Protein 1YJD (pdb70)

Structure (mmCIF, N/CA/C/O backbone):
data_1YJD
#
_entry.id   1YJD
#
_cell.length_a   191.219
_cell.length_b   47.417
_cell.length_c   71.842
_cell.angle_alpha   90.00
_cell.angle_beta   94.45
_cell.angle_gamma   90.00
#
_symmetry.space_group_name_H-M   'C 1 2 1'
#
loop_
_entity.id
_entity.type
_entity.pdbx_description
1 polymer 'Fab fragment of 5.11A1 antibody light chain'
2 polymer 'Fab fragment of 5.11A1 antibody heavy chain'
3 polymer 'T-cell-specific surface glycoprotein CD28'
4 non-polymer 2-acetamido-2-deoxy-beta-D-glucopyranose
5 water water
#
loop_
_atom_site.group_PDB
_atom_site.id
_atom_site.type_symbol
_atom_site.label_atom_id
_atom_site.label_alt_id
_atom_site.label_comp_id
_atom_site.label_asym_id
_atom_site.label_entity_id
_atom_site.label_seq_id
_atom_site.pdbx_PDB_ins_code
_atom_site.Cartn_x
_atom_site.Cartn_y
_atom_site.Cartn_z
_atom_site.occupancy
_atom_site.B_iso_or_equiv
_atom_site.auth_seq_id
_atom_site.auth_comp_id
_atom_site.auth_asym_id
_atom_site.auth_atom_id
_atom_site.pdbx_PDB_model_num
ATOM 1 N N . ASP A 1 1 ? 121.983 50.791 36.077 1.00 61.54 1 ASP L N 1
ATOM 2 C CA . ASP A 1 1 ? 121.608 51.030 37.488 1.00 60.35 1 ASP L CA 1
ATOM 3 C C . ASP A 1 1 ? 122.112 52.373 38.008 1.00 59.61 1 ASP L C 1
ATOM 4 O O . ASP A 1 1 ? 122.517 53.241 37.226 1.00 61.16 1 ASP L O 1
ATOM 9 N N . ILE A 1 2 ? 122.060 52.541 39.330 1.00 56.28 2 ILE L N 1
ATOM 10 C CA . ILE A 1 2 ? 122.487 53.768 39.993 1.00 54.54 2 ILE L CA 1
ATOM 11 C C . ILE A 1 2 ? 123.994 53.759 40.267 1.00 54.86 2 ILE L C 1
ATOM 12 O O . ILE A 1 2 ? 124.556 52.721 40.594 1.00 53.62 2 ILE L O 1
ATOM 17 N N . GLN A 1 3 ? 124.645 54.914 40.148 1.00 55.43 3 GLN L N 1
ATOM 18 C CA . GLN A 1 3 ? 126.093 54.992 40.355 1.00 56.72 3 GLN L CA 1
ATOM 19 C C . GLN A 1 3 ? 126.477 55.636 41.685 1.00 56.35 3 GLN L C 1
ATOM 20 O O . GLN A 1 3 ? 125.928 56.661 42.062 1.00 56.04 3 GLN L O 1
ATOM 26 N N . MET A 1 4 ? 127.425 55.024 42.390 1.00 56.00 4 MET L N 1
ATOM 27 C CA . MET A 1 4 ? 127.891 55.521 43.684 1.00 55.54 4 MET L CA 1
ATOM 28 C C . MET A 1 4 ? 129.264 56.200 43.526 1.00 55.58 4 MET L C 1
ATOM 29 O O . MET A 1 4 ? 130.249 55.556 43.145 1.00 52.91 4 MET L O 1
ATOM 34 N N . ASN A 1 5 ? 129.333 57.503 43.799 1.00 54.30 5 ASN L N 1
ATOM 35 C CA . ASN A 1 5 ? 130.601 58.220 43.661 1.00 55.71 5 ASN L CA 1
ATOM 36 C C . ASN A 1 5 ? 131.148 58.765 44.968 1.00 56.04 5 ASN L C 1
ATOM 37 O O . ASN A 1 5 ? 130.858 59.904 45.340 1.00 58.73 5 ASN L O 1
ATOM 42 N N . GLN A 1 6 ? 131.952 57.964 45.663 1.00 54.99 6 GLN L N 1
ATOM 43 C CA . GLN A 1 6 ? 132.519 58.402 46.934 1.00 54.24 6 GLN L CA 1
ATOM 44 C C . GLN A 1 6 ? 133.596 59.411 46.635 1.00 56.23 6 GLN L C 1
ATOM 45 O O . GLN A 1 6 ? 134.274 59.302 45.612 1.00 55.99 6 GLN L O 1
ATOM 51 N N . SER A 1 7 ? 133.769 60.387 47.523 1.00 57.90 7 SER L N 1
ATOM 52 C CA . SER A 1 7 ? 134.751 61.419 47.266 1.00 58.02 7 SER L CA 1
ATOM 53 C C . SER A 1 7 ? 136.186 61.092 47.646 1.00 57.57 7 SER L C 1
ATOM 54 O O . SER A 1 7 ? 136.902 60.502 46.837 1.00 60.99 7 SER L O 1
ATOM 57 N N . PRO A 1 8 ? 136.631 61.414 48.875 1.00 55.30 8 PRO L N 1
ATOM 58 C CA . PRO A 1 8 ? 138.038 61.067 49.126 1.00 53.98 8 PRO L CA 1
ATOM 59 C C . PRO A 1 8 ? 138.310 59.589 48.878 1.00 54.01 8 PRO L C 1
ATOM 60 O O . PRO A 1 8 ? 137.763 58.744 49.586 1.00 57.24 8 PRO L O 1
ATOM 64 N N . SER A 1 9 ? 139.141 59.268 47.886 1.00 51.31 9 SER L N 1
ATOM 65 C CA . SER A 1 9 ? 139.462 57.870 47.601 1.00 50.29 9 SER L CA 1
ATOM 66 C C . SER A 1 9 ? 140.390 57.397 48.708 1.00 50.25 9 SER L C 1
ATOM 67 O O . SER A 1 9 ? 140.573 56.198 48.916 1.00 49.59 9 SER L O 1
ATOM 70 N N . SER A 1 10 ? 140.975 58.361 49.412 1.00 50.19 10 SER L N 1
ATOM 71 C CA . SER A 1 10 ? 141.877 58.078 50.525 1.00 51.55 10 SER L CA 1
ATOM 72 C C . SER A 1 10 ? 141.972 59.307 51.421 1.00 49.41 10 SER L C 1
ATOM 73 O O . SER A 1 10 ? 141.580 60.390 51.009 1.00 49.84 10 SER L O 1
ATOM 76 N N . LEU A 1 11 ? 142.489 59.154 52.636 1.00 48.60 11 LEU L N 1
ATOM 77 C CA . LEU A 1 11 ? 142.569 60.287 53.548 1.00 49.49 11 LEU L CA 1
ATOM 78 C C . LEU A 1 11 ? 143.319 59.975 54.820 1.00 49.68 11 LEU L C 1
ATOM 79 O O . LEU A 1 11 ? 143.055 58.975 55.481 1.00 52.97 11 LEU L O 1
ATOM 84 N N . SER A 1 12 ? 144.234 60.869 55.174 1.00 49.18 12 SER L N 1
ATOM 85 C CA . SER A 1 12 ? 145.027 60.737 56.384 1.00 48.30 12 SER L CA 1
ATOM 86 C C . SER A 1 12 ? 144.641 61.864 57.341 1.00 48.29 12 SER L C 1
ATOM 87 O O . SER A 1 12 ? 144.537 63.013 56.928 1.00 47.65 12 SER L O 1
ATOM 90 N N . ALA A 1 13 ? 144.432 61.529 58.612 1.00 47.49 13 ALA L N 1
ATOM 91 C CA . ALA A 1 13 ? 144.078 62.519 59.620 1.00 50.34 13 ALA L CA 1
ATOM 92 C C . ALA A 1 13 ? 144.694 62.134 60.964 1.00 52.41 13 ALA L C 1
ATOM 93 O O . ALA A 1 13 ? 144.998 60.969 61.200 1.00 52.08 13 ALA L O 1
ATOM 95 N N . SER A 1 14 ? 144.866 63.109 61.852 1.00 54.00 14 SER L N 1
ATOM 96 C CA . SER A 1 14 ? 145.476 62.835 63.150 1.00 56.94 14 SER L CA 1
ATOM 97 C C . SER A 1 14 ? 144.490 62.431 64.248 1.00 58.04 14 SER L C 1
ATOM 98 O O . SER A 1 14 ? 143.279 62.584 64.113 1.00 56.68 14 SER L O 1
ATOM 101 N N . LEU A 1 15 ? 145.021 61.906 65.343 1.00 61.27 15 LEU L N 1
ATOM 102 C CA . LEU A 1 15 ? 144.191 61.489 66.463 1.00 64.04 15 LEU L CA 1
ATOM 103 C C . LEU A 1 15 ? 143.293 62.624 66.916 1.00 64.86 15 LEU L C 1
ATOM 104 O O . LEU A 1 15 ? 143.785 63.702 67.258 1.00 65.44 15 LEU L O 1
ATOM 109 N N . GLY A 1 16 ? 141.986 62.374 66.938 1.00 63.90 16 GLY L N 1
ATOM 110 C CA . GLY A 1 16 ? 141.041 63.383 67.396 1.00 63.08 16 GLY L CA 1
ATOM 111 C C . GLY A 1 16 ? 140.486 64.280 66.308 1.00 61.99 16 GLY L C 1
ATOM 112 O O . GLY A 1 16 ? 139.595 65.095 66.552 1.00 61.53 16 GLY L O 1
ATOM 113 N N . ASP A 1 17 ? 141.008 64.122 65.101 1.00 60.48 17 ASP L N 1
ATOM 114 C CA . ASP A 1 17 ? 140.573 64.906 63.954 1.00 58.35 17 ASP L CA 1
ATOM 115 C C . ASP A 1 17 ? 139.153 64.536 63.553 1.00 56.30 17 ASP L C 1
ATOM 116 O O . ASP A 1 17 ? 138.786 63.367 63.612 1.00 57.38 17 ASP L O 1
ATOM 121 N N . THR A 1 18 ? 138.364 65.522 63.136 1.00 53.53 18 THR L N 1
ATOM 122 C CA . THR A 1 18 ? 136.985 65.271 62.701 1.00 53.63 18 THR L CA 1
ATOM 123 C C . THR A 1 18 ? 136.851 65.284 61.169 1.00 52.81 18 THR L C 1
ATOM 124 O O . THR A 1 18 ? 136.372 66.256 60.583 1.00 51.64 18 THR L O 1
ATOM 128 N N . ILE A 1 19 ? 137.249 64.186 60.529 1.00 51.88 19 ILE L N 1
ATOM 129 C CA . ILE A 1 19 ? 137.213 64.080 59.067 1.00 51.10 19 ILE L CA 1
ATOM 130 C C . ILE A 1 19 ? 135.824 63.972 58.512 1.00 50.82 19 ILE L C 1
ATOM 131 O O . ILE A 1 19 ? 134.860 63.955 59.268 1.00 52.52 19 ILE L O 1
ATOM 136 N N . THR A 1 20 ? 135.726 63.886 57.186 1.00 50.29 20 THR L N 1
ATOM 137 C CA . THR A 1 20 ? 134.435 63.757 56.516 1.00 52.58 20 THR L CA 1
ATOM 138 C C . THR A 1 20 ? 134.573 63.146 55.122 1.00 53.29 20 THR L C 1
ATOM 139 O O . THR A 1 20 ? 135.523 63.440 54.405 1.00 52.22 20 THR L O 1
ATOM 143 N N . ILE A 1 21 ? 133.623 62.288 54.755 1.00 54.33 21 ILE L N 1
ATOM 144 C CA . ILE A 1 21 ? 133.619 61.609 53.457 1.00 54.76 21 ILE L CA 1
ATOM 145 C C . ILE A 1 21 ? 132.347 62.010 52.747 1.00 54.12 21 ILE L C 1
ATOM 146 O O . ILE A 1 21 ? 131.402 62.444 53.385 1.00 55.77 21 ILE L O 1
ATOM 151 N N . THR A 1 22 ? 132.316 61.847 51.433 1.00 53.16 22 THR L N 1
ATOM 152 C CA . THR A 1 22 ? 131.156 62.225 50.646 1.00 49.97 22 THR L CA 1
ATOM 153 C C . THR A 1 22 ? 130.812 61.129 49.666 1.00 54.18 22 THR L C 1
ATOM 154 O O . THR A 1 22 ? 131.691 60.423 49.187 1.00 56.25 22 THR L O 1
ATOM 158 N N . CYS A 1 23 ? 129.528 60.985 49.367 1.00 55.93 23 CYS L N 1
ATOM 159 C CA . CYS A 1 23 ? 129.062 59.991 48.397 1.00 60.31 23 CYS L CA 1
ATOM 160 C C . CYS A 1 23 ? 127.908 60.584 47.605 1.00 62.21 23 CYS L C 1
ATOM 161 O O . CYS A 1 23 ? 126.817 60.780 48.139 1.00 65.71 23 CYS L O 1
ATOM 164 N N . HIS A 1 24 ? 128.162 60.869 46.333 1.00 61.86 24 HIS L N 1
ATOM 165 C CA . HIS A 1 24 ? 127.142 61.409 45.459 1.00 60.91 24 HIS L CA 1
ATOM 166 C C . HIS A 1 24 ? 126.523 60.286 44.628 1.00 58.46 24 HIS L C 1
ATOM 167 O O . HIS A 1 24 ? 127.218 59.372 44.195 1.00 58.00 24 HIS L O 1
ATOM 174 N N . ALA A 1 25 ? 125.211 60.359 44.427 1.00 57.80 25 ALA L N 1
ATOM 175 C CA . ALA A 1 25 ? 124.478 59.354 43.671 1.00 58.74 25 ALA L CA 1
ATOM 176 C C . ALA A 1 25 ? 124.020 59.909 42.315 1.00 59.96 25 ALA L C 1
ATOM 177 O O . ALA A 1 25 ? 123.487 61.018 42.236 1.00 58.53 25 ALA L O 1
ATOM 179 N N . SER A 1 26 ? 124.214 59.131 41.252 1.00 61.73 26 SER L N 1
ATOM 180 C CA . SER A 1 26 ? 123.849 59.599 39.921 1.00 62.36 26 SER L CA 1
ATOM 181 C C . SER A 1 26 ? 122.454 60.170 39.917 1.00 63.76 26 SER L C 1
ATOM 182 O O . SER A 1 26 ? 122.240 61.269 39.400 1.00 66.72 26 SER L O 1
ATOM 185 N N . GLN A 1 27 ? 121.507 59.435 40.490 1.00 63.49 27 GLN L N 1
ATOM 186 C CA . GLN A 1 27 ? 120.131 59.912 40.560 1.00 63.66 27 GLN L CA 1
ATOM 187 C C . GLN A 1 27 ? 119.561 59.823 41.965 1.00 63.37 27 GLN L C 1
ATOM 188 O O . GLN A 1 27 ? 120.275 59.494 42.912 1.00 62.75 27 GLN L O 1
ATOM 194 N N . ASN A 1 28 ? 118.271 60.114 42.095 1.00 63.66 28 ASN L N 1
ATOM 195 C CA . ASN A 1 28 ? 117.605 60.159 43.399 1.00 61.96 28 ASN L CA 1
ATOM 196 C C . ASN A 1 28 ? 117.399 58.809 44.090 1.00 61.55 28 ASN L C 1
ATOM 197 O O . ASN A 1 28 ? 116.705 57.934 43.574 1.00 62.23 28 ASN L O 1
ATOM 202 N N . ILE A 1 29 ? 118.033 58.644 45.251 1.00 59.38 29 ILE L N 1
ATOM 203 C CA . ILE A 1 29 ? 117.907 57.415 46.046 1.00 57.37 29 ILE L CA 1
ATOM 204 C C . ILE A 1 29 ? 117.153 57.739 47.347 1.00 56.73 29 ILE L C 1
ATOM 205 O O . ILE A 1 29 ? 116.942 56.877 48.204 1.00 55.46 29 ILE L O 1
ATOM 210 N N . TYR A 1 30 ? 116.739 58.997 47.466 1.00 56.13 30 TYR L N 1
ATOM 211 C CA . TYR A 1 30 ? 116.006 59.483 48.624 1.00 52.81 30 TYR L CA 1
ATOM 212 C C . TYR A 1 30 ? 116.856 59.379 49.884 1.00 52.11 30 TYR L C 1
ATOM 213 O O . TYR A 1 30 ? 117.846 60.087 50.016 1.00 51.99 30 TYR L O 1
ATOM 222 N N . VAL A 1 31 ? 116.482 58.506 50.810 1.00 50.46 31 VAL L N 1
ATOM 223 C CA . VAL A 1 31 ? 117.254 58.365 52.034 1.00 49.02 31 VAL L CA 1
ATOM 224 C C . VAL A 1 31 ? 117.695 56.939 52.178 1.00 50.20 31 VAL L C 1
ATOM 225 O O . VAL A 1 31 ? 118.032 56.488 53.276 1.00 52.72 31 VAL L O 1
ATOM 229 N N . TRP A 1 32 ? 117.683 56.224 51.061 1.00 48.06 32 TRP L N 1
ATOM 230 C CA . TRP A 1 32 ? 118.074 54.827 51.076 1.00 45.20 32 TRP L CA 1
ATOM 231 C C . TRP A 1 32 ? 119.513 54.634 50.633 1.00 44.56 32 TRP L C 1
ATOM 232 O O . TRP A 1 32 ? 119.776 54.303 49.483 1.00 44.17 32 TRP L O 1
ATOM 243 N N . LEU A 1 33 ? 120.440 54.857 51.565 1.00 43.48 33 LEU L N 1
ATOM 244 C CA . LEU A 1 33 ? 121.877 54.700 51.325 1.00 44.10 33 LEU L CA 1
ATOM 245 C C . LEU A 1 33 ? 122.507 54.407 52.664 1.00 43.25 33 LEU L C 1
ATOM 246 O O . LEU A 1 33 ? 122.260 55.130 53.605 1.00 42.14 33 LEU L O 1
ATOM 251 N N . ASN A 1 34 ? 123.344 53.378 52.744 1.00 42.75 34 ASN L N 1
ATOM 252 C CA . ASN A 1 34 ? 123.951 52.998 54.007 1.00 40.30 34 ASN L CA 1
ATOM 253 C C . ASN A 1 34 ? 125.441 53.143 53.898 1.00 41.27 34 ASN L C 1
ATOM 254 O O . ASN A 1 34 ? 125.971 53.139 52.794 1.00 41.09 34 ASN L O 1
ATOM 259 N N . TRP A 1 35 ? 126.103 53.247 55.052 1.00 42.20 35 TRP L N 1
ATOM 260 C CA . TRP A 1 35 ? 127.557 53.337 55.120 1.00 41.55 35 TRP L CA 1
ATOM 261 C C . TRP A 1 35 ? 128.108 52.116 55.868 1.00 41.71 35 TRP L C 1
ATOM 262 O O . TRP A 1 35 ? 127.523 51.646 56.845 1.00 36.38 35 TRP L O 1
ATOM 273 N N . TYR A 1 36 ? 129.252 51.621 55.408 1.00 42.23 36 TYR L N 1
ATOM 274 C CA . TYR A 1 36 ? 129.871 50.445 55.996 1.00 43.81 36 TYR L CA 1
ATOM 275 C C . TYR A 1 36 ? 131.351 50.646 56.327 1.00 45.61 36 TYR L C 1
ATOM 276 O O . TYR A 1 36 ? 132.029 51.481 55.724 1.00 46.73 36 TYR L O 1
ATOM 285 N N . GLN A 1 37 ? 131.840 49.875 57.293 1.00 44.70 37 GLN L N 1
ATOM 286 C CA . GLN A 1 37 ? 133.245 49.922 57.681 1.00 43.91 37 GLN L CA 1
ATOM 287 C C . GLN A 1 37 ? 133.858 48.534 57.514 1.00 44.35 37 GLN L C 1
ATOM 288 O O . GLN A 1 37 ? 133.287 47.537 57.956 1.00 43.87 37 GLN L O 1
ATOM 294 N N . GLN A 1 38 ? 135.026 48.470 56.892 1.00 43.32 38 GLN L N 1
ATOM 295 C CA . GLN A 1 38 ? 135.687 47.193 56.698 1.00 43.63 38 GLN L CA 1
ATOM 296 C C . GLN A 1 38 ? 137.166 47.321 56.914 1.00 41.80 38 GLN L C 1
ATOM 297 O O . GLN A 1 38 ? 137.857 47.738 56.005 1.00 45.57 38 GLN L O 1
ATOM 303 N N . LYS A 1 39 ? 137.651 46.961 58.100 1.00 42.06 39 LYS L N 1
ATOM 304 C CA . LYS A 1 39 ? 139.071 47.020 58.419 1.00 40.82 39 LYS L CA 1
ATOM 305 C C . LYS A 1 39 ? 139.874 46.069 57.548 1.00 45.07 39 LYS L C 1
ATOM 306 O O . LYS A 1 39 ? 139.330 45.144 56.942 1.00 46.21 39 LYS L O 1
ATOM 312 N N . PRO A 1 40 ? 141.200 46.278 57.488 1.00 48.70 40 PRO L N 1
ATOM 313 C CA . PRO A 1 40 ? 142.079 45.427 56.682 1.00 47.99 40 PRO L CA 1
ATOM 314 C C . PRO A 1 40 ? 141.842 43.930 56.841 1.00 48.52 40 PRO L C 1
ATOM 315 O O . PRO A 1 40 ? 141.967 43.395 57.936 1.00 48.10 40 PRO L O 1
ATOM 319 N N . GLY A 1 41 ? 141.489 43.267 55.746 1.00 49.65 41 GLY L N 1
ATOM 320 C CA . GLY A 1 41 ? 141.267 41.833 55.796 1.00 50.07 41 GLY L CA 1
ATOM 321 C C . GLY A 1 41 ? 140.149 41.393 56.707 1.00 49.58 41 GLY L C 1
ATOM 322 O O . GLY A 1 41 ? 140.092 40.231 57.096 1.00 48.86 41 GLY L O 1
ATOM 323 N N . ASN A 1 42 ? 139.241 42.313 57.017 1.00 48.67 42 ASN L N 1
ATOM 324 C CA . ASN A 1 42 ? 138.131 42.021 57.910 1.00 47.92 42 ASN L CA 1
ATOM 325 C C . ASN A 1 42 ? 136.775 42.016 57.199 1.00 47.52 42 ASN L C 1
ATOM 326 O O . ASN A 1 42 ? 136.706 42.249 56.000 1.00 46.87 42 ASN L O 1
ATOM 331 N N . ILE A 1 43 ? 135.705 41.738 57.940 1.00 48.44 43 ILE L N 1
ATOM 332 C CA . ILE A 1 43 ? 134.356 41.719 57.375 1.00 51.15 43 ILE L CA 1
ATOM 333 C C . ILE A 1 43 ? 133.717 43.115 57.522 1.00 56.09 43 ILE L C 1
ATOM 334 O O . ILE A 1 43 ? 133.902 43.800 58.527 1.00 58.21 43 ILE L O 1
ATOM 339 N N . PRO A 1 44 ? 132.948 43.548 56.521 1.00 55.82 44 PRO L N 1
ATOM 340 C CA . PRO A 1 44 ? 132.307 44.864 56.572 1.00 55.59 44 PRO L CA 1
ATOM 341 C C . PRO A 1 44 ? 131.118 44.940 57.539 1.00 54.48 44 PRO L C 1
ATOM 342 O O . PRO A 1 44 ? 130.276 44.048 57.576 1.00 53.72 44 PRO L O 1
ATOM 346 N N . LYS A 1 45 ? 131.067 46.013 58.321 1.00 52.54 45 LYS L N 1
ATOM 347 C CA . LYS A 1 45 ? 130.007 46.202 59.296 1.00 53.95 45 LYS L CA 1
ATOM 348 C C . LYS A 1 45 ? 129.183 47.464 59.065 1.00 53.05 45 LYS L C 1
ATOM 349 O O . LYS A 1 45 ? 129.705 48.522 58.691 1.00 51.57 45 LYS L O 1
ATOM 355 N N . LEU A 1 46 ? 127.884 47.344 59.294 1.00 50.35 46 LEU L N 1
ATOM 356 C CA . LEU A 1 46 ? 126.983 48.460 59.087 1.00 50.04 46 LEU L CA 1
ATOM 357 C C . LEU A 1 46 ? 127.267 49.554 60.101 1.00 49.43 46 LEU L C 1
ATOM 358 O O . LEU A 1 46 ? 127.352 49.286 61.295 1.00 49.14 46 LEU L O 1
ATOM 363 N N . LEU A 1 47 ? 127.400 50.786 59.618 1.00 47.63 47 LEU L N 1
ATOM 364 C CA . LEU A 1 47 ? 127.704 51.940 60.463 1.00 45.77 47 LEU L CA 1
ATOM 365 C C . LEU A 1 47 ? 126.485 52.867 60.568 1.00 46.00 47 LEU L C 1
ATOM 366 O O . LEU A 1 47 ? 126.039 53.242 61.660 1.00 43.01 47 LEU L O 1
ATOM 371 N N . ILE A 1 48 ? 125.957 53.219 59.398 1.00 46.44 48 ILE L N 1
ATOM 372 C CA . ILE A 1 48 ? 124.805 54.097 59.254 1.00 44.39 48 ILE L CA 1
ATOM 373 C C . ILE A 1 48 ? 123.847 53.583 58.183 1.00 43.89 48 ILE L C 1
ATOM 374 O O . ILE A 1 48 ? 124.250 53.305 57.055 1.00 45.05 48 ILE L O 1
ATOM 379 N N . TYR A 1 49 ? 122.575 53.460 58.542 1.00 40.80 49 TYR L N 1
ATOM 380 C CA . TYR A 1 49 ? 121.559 53.001 57.609 1.00 40.70 49 TYR L CA 1
ATOM 381 C C . TYR A 1 49 ? 120.532 54.102 57.477 1.00 41.08 49 TYR L C 1
ATOM 382 O O . TYR A 1 49 ? 120.374 54.907 58.381 1.00 43.09 49 TYR L O 1
ATOM 391 N N . LYS A 1 50 ? 119.839 54.148 56.350 1.00 39.76 50 LYS L N 1
ATOM 392 C CA . LYS A 1 50 ? 118.835 55.177 56.129 1.00 37.13 50 LYS L CA 1
ATOM 393 C C . LYS A 1 50 ? 119.363 56.593 56.300 1.00 38.28 50 LYS L C 1
ATOM 394 O O . LYS A 1 50 ? 118.793 57.411 57.015 1.00 36.40 50 LYS L O 1
ATOM 400 N N . ALA A 1 51 ? 120.459 56.887 55.625 1.00 40.22 51 ALA L N 1
ATOM 401 C CA . ALA A 1 51 ? 121.064 58.206 55.693 1.00 43.04 51 ALA L CA 1
ATOM 402 C C . ALA A 1 51 ? 121.626 58.629 57.046 1.00 45.58 51 ALA L C 1
ATOM 403 O O . ALA A 1 51 ? 122.837 58.743 57.187 1.00 49.50 51 ALA L O 1
ATOM 405 N N . SER A 1 52 ? 120.773 58.865 58.041 1.00 44.04 52 SER L N 1
ATOM 406 C CA . SER A 1 52 ? 121.265 59.335 59.339 1.00 42.07 52 SER L CA 1
ATOM 407 C C . SER A 1 52 ? 121.086 58.362 60.491 1.00 41.87 52 SER L C 1
ATOM 408 O O . SER A 1 52 ? 121.512 58.623 61.619 1.00 37.22 52 SER L O 1
ATOM 411 N N . ASN A 1 53 ? 120.437 57.242 60.222 1.00 42.61 53 ASN L N 1
ATOM 412 C CA . ASN A 1 53 ? 120.204 56.282 61.281 1.00 45.51 53 ASN L CA 1
ATOM 413 C C . ASN A 1 53 ? 121.421 55.447 61.633 1.00 47.04 53 ASN L C 1
ATOM 414 O O . ASN A 1 53 ? 121.936 54.695 60.815 1.00 50.58 53 ASN L O 1
ATOM 419 N N . LEU A 1 54 ? 121.886 55.590 62.863 1.00 49.50 54 LEU L N 1
ATOM 420 C CA . LEU A 1 54 ? 123.054 54.850 63.313 1.00 53.81 54 LEU L CA 1
ATOM 421 C C . LEU A 1 54 ? 122.634 53.424 63.641 1.00 54.61 54 LEU L C 1
ATOM 422 O O . LEU A 1 54 ? 121.465 53.182 63.938 1.00 56.44 54 LEU L O 1
ATOM 427 N N . HIS A 1 55 ? 123.577 52.486 63.587 1.00 53.61 55 HIS L N 1
ATOM 428 C CA . HIS A 1 55 ? 123.253 51.102 63.902 1.00 52.08 55 HIS L CA 1
ATOM 429 C C . HIS A 1 55 ? 123.621 50.827 65.347 1.00 51.78 55 HIS L C 1
ATOM 430 O O . HIS A 1 55 ? 124.600 51.357 65.866 1.00 50.50 55 HIS L O 1
ATOM 437 N N . THR A 1 56 ? 122.829 49.992 65.995 1.00 52.90 56 THR L N 1
ATOM 438 C CA . THR A 1 56 ? 123.046 49.691 67.397 1.00 55.99 56 THR L CA 1
ATOM 439 C C . THR A 1 56 ? 124.467 49.276 67.726 1.00 55.09 56 THR L C 1
ATOM 440 O O . THR A 1 56 ? 124.915 48.222 67.293 1.00 54.15 56 THR L O 1
ATOM 444 N N . GLY A 1 57 ? 125.171 50.109 68.492 1.00 57.09 57 GLY L N 1
ATOM 445 C CA . GLY A 1 57 ? 126.535 49.787 68.884 1.00 58.44 57 GLY L CA 1
ATOM 446 C C . GLY A 1 57 ? 127.598 50.694 68.288 1.00 59.48 57 GLY L C 1
ATOM 447 O O . GLY A 1 57 ? 128.750 50.711 68.730 1.00 58.33 57 GLY L O 1
ATOM 448 N N . VAL A 1 58 ? 127.216 51.447 67.269 1.00 58.52 58 VAL L N 1
ATOM 449 C CA . VAL A 1 58 ? 128.140 52.353 66.616 1.00 57.60 58 VAL L CA 1
ATOM 450 C C . VAL A 1 58 ? 128.247 53.604 67.474 1.00 57.34 58 VAL L C 1
ATOM 451 O O . VAL A 1 58 ? 127.241 54.234 67.789 1.00 56.39 58 VAL L O 1
ATOM 455 N N . PRO A 1 59 ? 129.471 53.981 67.870 1.00 57.32 59 PRO L N 1
ATOM 456 C CA . PRO A 1 59 ? 129.662 55.171 68.699 1.00 55.30 59 PRO L CA 1
ATOM 457 C C . PRO A 1 59 ? 129.038 56.414 68.098 1.00 54.63 59 PRO L C 1
ATOM 458 O O . PRO A 1 59 ? 128.766 56.463 66.897 1.00 55.86 59 PRO L O 1
ATOM 462 N N . SER A 1 60 ? 128.789 57.412 68.934 1.00 53.92 60 SER L N 1
ATOM 463 C CA . SER A 1 60 ? 128.161 58.639 68.461 1.00 54.85 60 SER L CA 1
ATOM 464 C C . SER A 1 60 ? 129.153 59.542 67.750 1.00 51.84 60 SER L C 1
ATOM 465 O O . SER A 1 60 ? 128.787 60.590 67.221 1.00 51.94 60 SER L O 1
ATOM 468 N N . ARG A 1 61 ? 130.416 59.147 67.727 1.00 51.15 61 ARG L N 1
ATOM 469 C CA . ARG A 1 61 ? 131.381 59.959 67.013 1.00 50.52 61 ARG L CA 1
ATOM 470 C C . ARG A 1 61 ? 131.147 59.827 65.498 1.00 50.06 61 ARG L C 1
ATOM 471 O O . ARG A 1 61 ? 131.700 60.598 64.716 1.00 50.36 61 ARG L O 1
ATOM 479 N N . PHE A 1 62 ? 130.329 58.842 65.108 1.00 47.51 62 PHE L N 1
ATOM 480 C CA . PHE A 1 62 ? 129.984 58.548 63.710 1.00 42.10 62 PHE L CA 1
ATOM 481 C C . PHE A 1 62 ? 128.656 59.214 63.411 1.00 42.34 62 PHE L C 1
ATOM 482 O O . PHE A 1 62 ? 127.679 58.982 64.112 1.00 38.76 62 PHE L O 1
ATOM 490 N N . SER A 1 63 ? 128.621 60.047 62.378 1.00 41.53 63 SER L N 1
ATOM 491 C CA . SER A 1 63 ? 127.393 60.733 62.013 1.00 45.65 63 SER L CA 1
ATOM 492 C C . SER A 1 63 ? 127.185 60.608 60.522 1.00 47.21 63 SER L C 1
ATOM 493 O O . SER A 1 63 ? 128.128 60.345 59.792 1.00 48.98 63 SER L O 1
ATOM 496 N N . GLY A 1 64 ? 125.951 60.820 60.075 1.00 48.02 64 GLY L N 1
ATOM 497 C CA . GLY A 1 64 ? 125.645 60.710 58.657 1.00 48.75 64 GLY L CA 1
ATOM 498 C C . GLY A 1 64 ? 124.492 61.589 58.217 1.00 49.02 64 GLY L C 1
ATOM 499 O O . GLY A 1 64 ? 123.487 61.722 58.918 1.00 48.62 64 GLY L O 1
ATOM 500 N N . SER A 1 65 ? 124.620 62.197 57.047 1.00 49.14 65 SER L N 1
ATOM 501 C CA . SER A 1 65 ? 123.554 63.069 56.576 1.00 49.08 65 SER L CA 1
ATOM 502 C C . SER A 1 65 ? 123.453 63.135 55.069 1.00 47.71 65 SER L C 1
ATOM 503 O O . SER A 1 65 ? 124.398 62.795 54.366 1.00 49.28 65 SER L O 1
ATOM 506 N N . GLY A 1 66 ? 122.291 63.562 54.584 1.00 47.38 66 GLY L N 1
ATOM 507 C CA . GLY A 1 66 ? 122.071 63.680 53.154 1.00 48.57 66 GLY L CA 1
ATOM 508 C C . GLY A 1 66 ? 120.720 63.165 52.704 1.00 50.28 66 GLY L C 1
ATOM 509 O O . GLY A 1 66 ? 120.039 62.443 53.427 1.00 50.51 66 GLY L O 1
ATOM 510 N N . SER A 1 67 ? 120.326 63.551 51.498 1.00 50.93 67 SER L N 1
ATOM 511 C CA . SER A 1 67 ? 119.068 63.110 50.943 1.00 52.19 67 SER L CA 1
ATOM 512 C C . SER A 1 67 ? 119.097 63.272 49.436 1.00 53.17 67 SER L C 1
ATOM 513 O O . SER A 1 67 ? 119.750 64.171 48.917 1.00 55.12 67 SER L O 1
ATOM 516 N N . GLY A 1 68 ? 118.403 62.384 48.738 1.00 54.63 68 GLY L N 1
ATOM 517 C CA . GLY A 1 68 ? 118.329 62.474 47.297 1.00 53.93 68 GLY L CA 1
ATOM 518 C C . GLY A 1 68 ? 119.577 62.072 46.547 1.00 55.68 68 GLY L C 1
ATOM 519 O O . GLY A 1 68 ? 119.766 60.900 46.207 1.00 56.39 68 GLY L O 1
ATOM 520 N N . THR A 1 69 ? 120.438 63.052 46.302 1.00 54.30 69 THR L N 1
ATOM 521 C CA . THR A 1 69 ? 121.656 62.821 45.554 1.00 53.71 69 THR L CA 1
ATOM 522 C C . THR A 1 69 ? 122.949 63.056 46.326 1.00 54.17 69 THR L C 1
ATOM 523 O O . THR A 1 69 ? 123.985 62.503 45.971 1.00 54.47 69 THR L O 1
ATOM 527 N N . GLY A 1 70 ? 122.899 63.849 47.386 1.00 54.10 70 GLY L N 1
ATOM 528 C CA . GLY A 1 70 ? 124.115 64.110 48.131 1.00 54.59 70 GLY L CA 1
ATOM 529 C C . GLY A 1 70 ? 124.116 63.409 49.464 1.00 55.41 70 GLY L C 1
ATOM 530 O O . GLY A 1 70 ? 123.095 63.384 50.140 1.00 57.82 70 GLY L O 1
ATOM 531 N N . PHE A 1 71 ? 125.255 62.834 49.843 1.00 54.01 71 PHE L N 1
ATOM 532 C CA . PHE A 1 71 ? 125.370 62.124 51.115 1.00 53.32 71 PHE L CA 1
ATOM 533 C C . PHE A 1 71 ? 126.761 62.269 51.728 1.00 53.48 71 PHE L C 1
ATOM 534 O O . PHE A 1 71 ? 127.755 62.353 51.011 1.00 55.03 71 PHE L O 1
ATOM 542 N N . THR A 1 72 ? 126.836 62.297 53.056 1.00 51.15 72 THR L N 1
ATOM 543 C CA . THR A 1 72 ? 128.121 62.476 53.720 1.00 48.27 72 THR L CA 1
ATOM 544 C C . THR A 1 72 ? 128.259 61.758 55.064 1.00 48.17 72 THR L C 1
ATOM 545 O O . THR A 1 72 ? 127.308 61.671 55.844 1.00 47.84 72 THR L O 1
ATOM 549 N N . LEU A 1 73 ? 129.460 61.237 55.313 1.00 46.76 73 LEU L N 1
ATOM 550 C CA . LEU A 1 73 ? 129.777 60.520 56.547 1.00 44.69 73 LEU L CA 1
ATOM 551 C C . LEU A 1 73 ? 130.809 61.323 57.319 1.00 44.13 73 LEU L C 1
ATOM 552 O O . LEU A 1 73 ? 131.832 61.740 56.782 1.00 46.43 73 LEU L O 1
ATOM 557 N N . THR A 1 74 ? 130.547 61.535 58.592 1.00 42.83 74 THR L N 1
ATOM 558 C CA . THR A 1 74 ? 131.450 62.317 59.405 1.00 43.61 74 THR L CA 1
ATOM 559 C C . THR A 1 74 ? 131.867 61.527 60.624 1.00 43.80 74 THR L C 1
ATOM 560 O O . THR A 1 74 ? 131.023 60.968 61.311 1.00 43.81 74 THR L O 1
ATOM 564 N N . ILE A 1 75 ? 133.168 61.477 60.875 1.00 43.18 75 ILE L N 1
ATOM 565 C CA . ILE A 1 75 ? 133.686 60.803 62.047 1.00 46.92 75 ILE L CA 1
ATOM 566 C C . ILE A 1 75 ? 134.454 61.875 62.798 1.00 47.75 75 ILE L C 1
ATOM 567 O O . ILE A 1 75 ? 135.444 62.404 62.295 1.00 48.01 75 ILE L O 1
ATOM 572 N N . SER A 1 76 ? 133.971 62.227 63.985 1.00 49.95 76 SER L N 1
ATOM 573 C CA . SER A 1 76 ? 134.641 63.238 64.790 1.00 51.95 76 SER L CA 1
ATOM 574 C C . SER A 1 76 ? 135.495 62.530 65.849 1.00 53.28 76 SER L C 1
ATOM 575 O O . SER A 1 76 ? 135.238 61.373 66.195 1.00 51.24 76 SER L O 1
ATOM 578 N N . SER A 1 77 ? 136.520 63.226 66.336 1.00 54.07 77 SER L N 1
ATOM 579 C CA . SER A 1 77 ? 137.435 62.680 67.332 1.00 55.60 77 SER L CA 1
ATOM 580 C C . SER A 1 77 ? 137.927 61.324 66.888 1.00 55.25 77 SER L C 1
ATOM 581 O O . SER A 1 77 ? 137.530 60.297 67.436 1.00 58.46 77 SER L O 1
ATOM 584 N N . LEU A 1 78 ? 138.814 61.338 65.899 1.00 54.15 78 LEU L N 1
ATOM 585 C CA . LEU A 1 78 ? 139.360 60.118 65.321 1.00 51.82 78 LEU L CA 1
ATOM 586 C C . LEU A 1 78 ? 140.117 59.268 66.313 1.00 52.71 78 LEU L C 1
ATOM 587 O O . LEU A 1 78 ? 140.795 59.791 67.204 1.00 52.90 78 LEU L O 1
ATOM 592 N N . GLN A 1 79 ? 139.975 57.953 66.162 1.00 54.12 79 GLN L N 1
ATOM 593 C CA . GLN A 1 79 ? 140.670 56.976 67.002 1.00 53.26 79 GLN L CA 1
ATOM 594 C C . GLN A 1 79 ? 141.411 56.028 66.078 1.00 51.32 79 GLN L C 1
ATOM 595 O O . GLN A 1 79 ? 140.953 55.722 64.976 1.00 49.24 79 GLN L O 1
ATOM 601 N N . PRO A 1 80 ? 142.573 55.543 66.519 1.00 51.35 80 PRO L N 1
ATOM 602 C CA . PRO A 1 80 ? 143.365 54.622 65.702 1.00 49.82 80 PRO L CA 1
ATOM 603 C C . PRO A 1 80 ? 142.524 53.448 65.221 1.00 50.60 80 PRO L C 1
ATOM 604 O O . PRO A 1 80 ? 142.649 52.979 64.092 1.00 47.64 80 PRO L O 1
ATOM 608 N N . GLU A 1 81 ? 141.624 53.031 66.096 1.00 52.30 81 GLU L N 1
ATOM 609 C CA . GLU A 1 81 ? 140.712 51.933 65.852 1.00 53.49 81 GLU L CA 1
ATOM 610 C C . GLU A 1 81 ? 139.826 52.165 64.624 1.00 53.58 81 GLU L C 1
ATOM 611 O O . GLU A 1 81 ? 139.180 51.231 64.138 1.00 54.80 81 GLU L O 1
ATOM 617 N N . ASP A 1 82 ? 139.807 53.399 64.120 1.00 51.84 82 ASP L N 1
ATOM 618 C CA . ASP A 1 82 ? 138.979 53.735 62.969 1.00 47.95 82 ASP L CA 1
ATOM 619 C C . ASP A 1 82 ? 139.705 53.554 61.656 1.00 46.53 82 ASP L C 1
ATOM 620 O O . ASP A 1 82 ? 139.167 53.884 60.607 1.00 43.63 82 ASP L O 1
ATOM 625 N N . ILE A 1 83 ? 140.938 53.047 61.725 1.00 45.25 83 ILE L N 1
ATOM 626 C CA . ILE A 1 83 ? 141.728 52.777 60.532 1.00 42.48 83 ILE L CA 1
ATOM 627 C C . ILE A 1 83 ? 140.919 51.729 59.791 1.00 41.08 83 ILE L C 1
ATOM 628 O O . ILE A 1 83 ? 140.670 50.653 60.333 1.00 39.30 83 ILE L O 1
ATOM 633 N N . ALA A 1 84 ? 140.487 52.050 58.572 1.00 39.69 84 ALA L N 1
ATOM 634 C CA . ALA A 1 84 ? 139.689 51.123 57.780 1.00 39.35 84 ALA L CA 1
ATOM 635 C C . ALA A 1 84 ? 139.314 51.768 56.471 1.00 39.11 84 ALA L C 1
ATOM 636 O O . ALA A 1 84 ? 139.776 52.857 56.172 1.00 39.94 84 ALA L O 1
ATOM 638 N N . THR A 1 85 ? 138.476 51.094 55.692 1.00 39.10 85 THR L N 1
ATOM 639 C CA . THR A 1 85 ? 138.012 51.632 54.420 1.00 40.93 85 THR L CA 1
ATOM 640 C C . THR A 1 85 ? 136.484 51.732 54.516 1.00 40.10 85 THR L C 1
ATOM 641 O O . THR A 1 85 ? 135.842 50.795 54.964 1.00 41.63 85 THR L O 1
ATOM 645 N N . TYR A 1 86 ? 135.912 52.860 54.094 1.00 42.41 86 TYR L N 1
ATOM 646 C CA . TYR A 1 86 ? 134.469 53.115 54.194 1.00 42.95 86 TYR L CA 1
ATOM 647 C C . TYR A 1 86 ? 133.705 53.172 52.875 1.00 45.98 86 TYR L C 1
ATOM 648 O O . TYR A 1 86 ? 133.994 53.994 52.014 1.00 46.94 86 TYR L O 1
ATOM 657 N N . TYR A 1 87 ? 132.700 52.311 52.752 1.00 49.38 87 TYR L N 1
ATOM 658 C CA . TYR A 1 87 ? 131.877 52.214 51.549 1.00 51.72 87 TYR L CA 1
ATOM 659 C C . TYR A 1 87 ? 130.444 52.746 51.706 1.00 55.30 87 TYR L C 1
ATOM 660 O O . TYR A 1 87 ? 129.835 52.584 52.761 1.00 59.52 87 TYR L O 1
ATOM 669 N N . CYS A 1 88 ? 129.917 53.372 50.650 1.00 55.30 88 CYS L N 1
ATOM 670 C CA . CYS A 1 88 ? 128.538 53.860 50.637 1.00 54.90 88 CYS L CA 1
ATOM 671 C C . CYS A 1 88 ? 127.738 52.970 49.723 1.00 54.56 88 CYS L C 1
ATOM 672 O O . CYS A 1 88 ? 128.167 52.725 48.610 1.00 57.73 88 CYS L O 1
ATOM 675 N N . GLN A 1 89 ? 126.572 52.509 50.170 1.00 50.89 89 GLN L N 1
ATOM 676 C CA . GLN A 1 89 ? 125.738 51.660 49.333 1.00 46.15 89 GLN L CA 1
ATOM 677 C C . GLN A 1 89 ? 124.305 52.159 49.351 1.00 46.19 89 GLN L C 1
ATOM 678 O O . GLN A 1 89 ? 123.844 52.692 50.353 1.00 45.18 89 GLN L O 1
ATOM 684 N N . GLN A 1 90 ? 123.598 51.982 48.240 1.00 45.47 90 GLN L N 1
ATOM 685 C CA . GLN A 1 90 ? 122.221 52.437 48.172 1.00 44.56 90 GLN L CA 1
ATOM 686 C C . GLN A 1 90 ? 121.314 51.242 48.304 1.00 44.88 90 GLN L C 1
ATOM 687 O O . GLN A 1 90 ? 121.624 50.183 47.778 1.00 44.10 90 GLN L O 1
ATOM 693 N N . GLY A 1 91 ? 120.211 51.411 49.031 1.00 45.59 91 GLY L N 1
ATOM 694 C CA . GLY A 1 91 ? 119.255 50.330 49.221 1.00 46.32 91 GLY L CA 1
ATOM 695 C C . GLY A 1 91 ? 117.856 50.700 48.752 1.00 49.07 91 GLY L C 1
ATOM 696 O O . GLY A 1 91 ? 116.836 50.255 49.292 1.00 48.52 91 GLY L O 1
ATOM 697 N N . GLN A 1 92 ? 117.811 51.524 47.717 1.00 49.89 92 GLN L N 1
ATOM 698 C CA . GLN A 1 92 ? 116.556 51.971 47.173 1.00 50.54 92 GLN L CA 1
ATOM 699 C C . GLN A 1 92 ? 116.143 51.097 45.995 1.00 51.72 92 GLN L C 1
ATOM 700 O O . GLN A 1 92 ? 115.071 50.485 46.015 1.00 47.84 92 GLN L O 1
ATOM 706 N N . THR A 1 93 ? 117.011 51.007 44.989 1.00 54.63 93 THR L N 1
ATOM 707 C CA . THR A 1 93 ? 116.703 50.246 43.771 1.00 56.20 93 THR L CA 1
ATOM 708 C C . THR A 1 93 ? 117.609 49.071 43.382 1.00 55.77 93 THR L C 1
ATOM 709 O O . THR A 1 93 ? 118.838 49.195 43.429 1.00 55.57 93 THR L O 1
ATOM 713 N N . TYR A 1 94 ? 116.997 47.949 42.979 1.00 53.95 94 TYR L N 1
ATOM 714 C CA . TYR A 1 94 ? 117.756 46.779 42.503 1.00 55.20 94 TYR L CA 1
ATOM 715 C C . TYR A 1 94 ? 118.325 47.200 41.136 1.00 54.49 94 TYR L C 1
ATOM 716 O O . TYR A 1 94 ? 117.627 47.805 40.325 1.00 56.63 94 TYR L O 1
ATOM 725 N N . PRO A 1 95 ? 119.600 46.906 40.864 1.00 52.79 95 PRO L N 1
ATOM 726 C CA . PRO A 1 95 ? 120.556 46.209 41.725 1.00 53.16 95 PRO L CA 1
ATOM 727 C C . PRO A 1 95 ? 121.172 47.174 42.755 1.00 50.72 95 PRO L C 1
ATOM 728 O O . PRO A 1 95 ? 121.318 48.372 42.500 1.00 49.57 95 PRO L O 1
ATOM 732 N N . TYR A 1 96 ? 121.484 46.662 43.937 1.00 49.90 96 TYR L N 1
ATOM 733 C CA . TYR A 1 96 ? 122.064 47.498 44.975 1.00 47.73 96 TYR L CA 1
ATOM 734 C C . TYR A 1 96 ? 123.474 47.802 44.509 1.00 47.82 96 TYR L C 1
ATOM 735 O O . TYR A 1 96 ? 124.087 46.959 43.849 1.00 47.61 96 TYR L O 1
ATOM 744 N N . THR A 1 97 ? 123.985 48.989 44.836 1.00 45.40 97 THR L N 1
ATOM 745 C CA . THR A 1 97 ? 125.338 49.372 44.436 1.00 44.81 97 THR L CA 1
ATOM 746 C C . THR A 1 97 ? 126.103 50.132 45.523 1.00 43.88 97 THR L C 1
ATOM 747 O O . THR A 1 97 ? 125.581 51.067 46.140 1.00 44.20 97 THR L O 1
ATOM 751 N N . PHE A 1 98 ? 127.352 49.733 45.741 1.00 39.51 98 PHE L N 1
ATOM 752 C CA . PHE A 1 98 ? 128.197 50.370 46.741 1.00 38.91 98 PHE L CA 1
ATOM 753 C C . PHE A 1 98 ? 129.113 51.391 46.062 1.00 41.27 98 PHE L C 1
ATOM 754 O O . PHE A 1 98 ? 129.147 51.498 44.839 1.00 42.54 98 PHE L O 1
ATOM 762 N N . GLY A 1 99 ? 129.875 52.120 46.868 1.00 42.80 99 GLY L N 1
ATOM 763 C CA . GLY A 1 99 ? 130.795 53.097 46.326 1.00 44.12 99 GLY L CA 1
ATOM 764 C C . GLY A 1 99 ? 132.179 52.496 46.118 1.00 45.94 99 GLY L C 1
ATOM 765 O O . GLY A 1 99 ? 132.341 51.274 46.153 1.00 46.07 99 GLY L O 1
ATOM 766 N N . GLY A 1 100 ? 133.176 53.349 45.898 1.00 44.89 100 GLY L N 1
ATOM 767 C CA . GLY A 1 100 ? 134.528 52.865 45.683 1.00 45.11 100 GLY L CA 1
ATOM 768 C C . GLY A 1 100 ? 135.269 52.672 46.994 1.00 47.48 100 GLY L C 1
ATOM 769 O O . GLY A 1 100 ? 136.303 51.996 47.064 1.00 47.50 100 GLY L O 1
ATOM 770 N N . GLY A 1 101 ? 134.727 53.273 48.044 1.00 46.37 101 GLY L N 1
ATOM 771 C CA . GLY A 1 101 ? 135.335 53.145 49.343 1.00 44.50 101 GLY L CA 1
ATOM 772 C C . GLY A 1 101 ? 136.330 54.250 49.551 1.00 44.89 101 GLY L C 1
ATOM 773 O O . GLY A 1 101 ? 136.809 54.847 48.594 1.00 45.12 101 GLY L O 1
ATOM 774 N N . THR A 1 102 ? 136.634 54.533 50.806 1.00 45.04 102 THR L N 1
ATOM 775 C CA . THR A 1 102 ? 137.589 55.567 51.105 1.00 49.90 102 THR L CA 1
ATOM 776 C C . THR A 1 102 ? 138.533 55.008 52.165 1.00 52.25 102 THR L C 1
ATOM 777 O O . THR A 1 102 ? 138.094 54.468 53.175 1.00 54.85 102 THR L O 1
ATOM 781 N N . LYS A 1 103 ? 139.832 55.116 51.919 1.00 51.77 103 LYS L N 1
ATOM 782 C CA . LYS A 1 103 ? 140.813 54.591 52.856 1.00 52.17 103 LYS L CA 1
ATOM 783 C C . LYS A 1 103 ? 141.172 55.641 53.876 1.00 51.20 103 LYS L C 1
ATOM 784 O O . LYS A 1 103 ? 141.222 56.815 53.551 1.00 54.17 103 LYS L O 1
ATOM 790 N N . LEU A 1 104 ? 141.411 55.237 55.114 1.00 49.97 104 LEU L N 1
ATOM 791 C CA . LEU A 1 104 ? 141.810 56.208 56.116 1.00 49.04 104 LEU L CA 1
ATOM 792 C C . LEU A 1 104 ? 143.091 55.797 56.814 1.00 50.91 104 LEU L C 1
ATOM 793 O O . LEU A 1 104 ? 143.301 54.609 57.085 1.00 48.84 104 LEU L O 1
ATOM 798 N N . GLU A 1 105 ? 143.920 56.794 57.125 1.00 51.77 105 GLU L N 1
ATOM 799 C CA . GLU A 1 105 ? 145.195 56.589 57.810 1.00 55.35 105 GLU L CA 1
ATOM 800 C C . GLU A 1 105 ? 145.287 57.558 58.977 1.00 55.72 105 GLU L C 1
ATOM 801 O O . GLU A 1 105 ? 145.200 58.767 58.788 1.00 57.42 105 GLU L O 1
ATOM 807 N N . ILE A 1 106 ? 145.455 57.025 60.180 1.00 54.90 106 ILE L N 1
ATOM 808 C CA . ILE A 1 106 ? 145.559 57.862 61.358 1.00 55.50 106 ILE L CA 1
ATOM 809 C C . ILE A 1 106 ? 147.030 58.228 61.450 1.00 55.28 106 ILE L C 1
ATOM 810 O O . ILE A 1 106 ? 147.875 57.357 61.599 1.00 54.51 106 ILE L O 1
ATOM 815 N N . LYS A 1 107 ? 147.317 59.522 61.316 1.00 57.05 107 LYS L N 1
ATOM 816 C CA . LYS A 1 107 ? 148.673 60.067 61.332 1.00 54.00 107 LYS L CA 1
ATOM 817 C C . LYS A 1 107 ? 149.272 60.145 62.728 1.00 54.92 107 LYS L C 1
ATOM 818 O O . LYS A 1 107 ? 148.684 60.742 63.624 1.00 58.51 107 LYS L O 1
ATOM 824 N N . ARG A 1 108 ? 150.453 59.558 62.905 1.00 54.03 108 ARG L N 1
ATOM 825 C CA . ARG A 1 108 ? 151.135 59.555 64.198 1.00 50.60 108 ARG L CA 1
ATOM 826 C C . ARG A 1 108 ? 152.558 60.063 64.047 1.00 51.60 108 ARG L C 1
ATOM 827 O O . ARG A 1 108 ? 153.034 60.277 62.932 1.00 49.79 108 ARG L O 1
ATOM 835 N N . ALA A 1 109 ? 153.245 60.201 65.181 1.00 52.24 109 ALA L N 1
ATOM 836 C CA . ALA A 1 109 ? 154.643 60.653 65.217 1.00 54.21 109 ALA L CA 1
ATOM 837 C C . ALA A 1 109 ? 155.576 59.811 64.358 1.00 55.22 109 ALA L C 1
ATOM 838 O O . ALA A 1 109 ? 155.526 58.580 64.392 1.00 55.84 109 ALA L O 1
ATOM 840 N N . ASP A 1 110 ? 156.447 60.484 63.614 1.00 56.37 110 ASP L N 1
ATOM 841 C CA . ASP A 1 110 ? 157.405 59.801 62.750 1.00 56.53 110 ASP L CA 1
ATOM 842 C C . ASP A 1 110 ? 158.158 58.729 63.545 1.00 57.06 110 ASP L C 1
ATOM 843 O O . ASP A 1 110 ? 158.393 58.886 64.744 1.00 57.24 110 ASP L O 1
ATOM 848 N N . ALA A 1 111 ? 158.517 57.631 62.885 1.00 55.60 111 ALA L N 1
ATOM 849 C CA . ALA A 1 111 ? 159.221 56.543 63.557 1.00 55.33 111 ALA L CA 1
ATOM 850 C C . ALA A 1 111 ? 160.271 55.902 62.666 1.00 55.18 111 ALA L C 1
ATOM 851 O O . ALA A 1 111 ? 160.099 55.813 61.460 1.00 57.98 111 ALA L O 1
ATOM 853 N N . ALA A 1 112 ? 161.363 55.451 63.272 1.00 53.34 112 ALA L N 1
ATOM 854 C CA . ALA A 1 112 ? 162.442 54.824 62.519 1.00 52.29 112 ALA L CA 1
ATOM 855 C C . ALA A 1 112 ? 162.163 53.335 62.470 1.00 51.69 112 ALA L C 1
ATOM 856 O O . ALA A 1 112 ? 161.700 52.755 63.448 1.00 51.38 112 ALA L O 1
ATOM 858 N N . PRO A 1 113 ? 162.439 52.695 61.328 1.00 51.15 113 PRO L N 1
ATOM 859 C CA . PRO A 1 113 ? 162.209 51.253 61.166 1.00 49.83 113 PRO L CA 1
ATOM 860 C C . PRO A 1 113 ? 163.299 50.397 61.796 1.00 47.39 113 PRO L C 1
ATOM 861 O O . PRO A 1 113 ? 164.460 50.552 61.449 1.00 48.86 113 PRO L O 1
ATOM 865 N N . THR A 1 114 ? 162.943 49.506 62.722 1.00 46.92 114 THR L N 1
ATOM 866 C CA . THR A 1 114 ? 163.963 48.653 63.327 1.00 49.16 114 THR L CA 1
ATOM 867 C C . THR A 1 114 ? 164.292 47.597 62.290 1.00 47.73 114 THR L C 1
ATOM 868 O O . THR A 1 114 ? 163.489 46.710 62.022 1.00 49.98 114 THR L O 1
ATOM 872 N N . VAL A 1 115 ? 165.468 47.718 61.686 1.00 46.30 115 VAL L N 1
ATOM 873 C CA . VAL A 1 115 ? 165.898 46.786 60.648 1.00 47.49 115 VAL L CA 1
ATOM 874 C C . VAL A 1 115 ? 166.477 45.491 61.215 1.00 46.18 115 VAL L C 1
ATOM 875 O O . VAL A 1 115 ? 167.107 45.494 62.254 1.00 42.60 115 VAL L O 1
ATOM 879 N N . SER A 1 116 ? 166.266 44.387 60.512 1.00 47.68 116 SER L N 1
ATOM 880 C CA . SER A 1 116 ? 166.794 43.096 60.938 1.00 47.51 116 SER L CA 1
ATOM 881 C C . SER A 1 116 ? 167.125 42.249 59.721 1.00 46.44 116 SER L C 1
ATOM 882 O O . SER A 1 116 ? 166.277 42.036 58.866 1.00 45.98 116 SER L O 1
ATOM 885 N N . ILE A 1 117 ? 168.358 41.773 59.631 1.00 45.80 117 ILE L N 1
ATOM 886 C CA . ILE A 1 117 ? 168.724 40.935 58.503 1.00 43.23 117 ILE L CA 1
ATOM 887 C C . ILE A 1 117 ? 168.837 39.496 58.995 1.00 42.49 117 ILE L C 1
ATOM 888 O O . ILE A 1 117 ? 169.101 39.252 60.170 1.00 41.61 117 ILE L O 1
ATOM 893 N N . PHE A 1 118 ? 168.602 38.541 58.106 1.00 43.49 118 PHE L N 1
ATOM 894 C CA . PHE A 1 118 ? 168.671 37.128 58.474 1.00 43.03 118 PHE L CA 1
ATOM 895 C C . PHE A 1 118 ? 169.195 36.268 57.346 1.00 43.24 118 PHE L C 1
ATOM 896 O O . PHE A 1 118 ? 168.601 36.200 56.268 1.00 42.86 118 PHE L O 1
ATOM 904 N N . PRO A 1 119 ? 170.297 35.557 57.594 1.00 44.62 119 PRO L N 1
ATOM 905 C CA . PRO A 1 119 ? 170.943 34.670 56.620 1.00 44.71 119 PRO L CA 1
ATOM 906 C C . PRO A 1 119 ? 170.099 33.458 56.221 1.00 45.83 119 PRO L C 1
ATOM 907 O O . PRO A 1 119 ? 169.063 33.185 56.814 1.00 47.63 119 PRO L O 1
ATOM 911 N N . PRO A 1 120 ? 170.531 32.725 55.184 1.00 47.44 120 PRO L N 1
ATOM 912 C CA . PRO A 1 120 ? 169.780 31.544 54.744 1.00 44.39 120 PRO L CA 1
ATOM 913 C C . PRO A 1 120 ? 169.861 30.487 55.826 1.00 44.46 120 PRO L C 1
ATOM 914 O O . PRO A 1 120 ? 170.939 30.234 56.353 1.00 45.36 120 PRO L O 1
ATOM 918 N N . SER A 1 121 ? 168.742 29.859 56.153 1.00 43.49 121 SER L N 1
ATOM 919 C CA . SER A 1 121 ? 168.768 28.845 57.189 1.00 45.08 121 SER L CA 1
ATOM 920 C C . SER A 1 121 ? 169.484 27.609 56.686 1.00 46.62 121 SER L C 1
ATOM 921 O O . SER A 1 121 ? 169.420 27.273 55.504 1.00 46.64 121 SER L O 1
ATOM 924 N N . SER A 1 122 ? 170.167 26.931 57.593 1.00 48.55 122 SER L N 1
ATOM 925 C CA . SER A 1 122 ? 170.899 25.720 57.253 1.00 53.73 122 SER L CA 1
ATOM 926 C C . SER A 1 122 ? 170.075 24.716 56.426 1.00 53.23 122 SER L C 1
ATOM 927 O O . SER A 1 122 ? 170.556 24.179 55.425 1.00 51.66 122 SER L O 1
ATOM 930 N N . GLU A 1 123 ? 168.842 24.481 56.863 1.00 54.47 123 GLU L N 1
ATOM 931 C CA . GLU A 1 123 ? 167.917 23.546 56.230 1.00 55.45 123 GLU L CA 1
ATOM 932 C C . GLU A 1 123 ? 167.586 23.939 54.803 1.00 55.99 123 GLU L C 1
ATOM 933 O O . GLU A 1 123 ? 167.267 23.093 53.961 1.00 55.66 123 GLU L O 1
ATOM 939 N N . GLN A 1 124 ? 167.634 25.234 54.533 1.00 55.14 124 GLN L N 1
ATOM 940 C CA . GLN A 1 124 ? 167.339 25.702 53.191 1.00 52.93 124 GLN L CA 1
ATOM 941 C C . GLN A 1 124 ? 168.494 25.405 52.250 1.00 51.39 124 GLN L C 1
ATOM 942 O O . GLN A 1 124 ? 168.309 24.873 51.156 1.00 52.89 124 GLN L O 1
ATOM 948 N N . LEU A 1 125 ? 169.696 25.752 52.682 1.00 50.12 125 LEU L N 1
ATOM 949 C CA . LEU A 1 125 ? 170.866 25.543 51.852 1.00 49.78 125 LEU L CA 1
ATOM 950 C C . LEU A 1 125 ? 170.949 24.088 51.437 1.00 51.56 125 LEU L C 1
ATOM 951 O O . LEU A 1 125 ? 171.330 23.770 50.311 1.00 52.98 125 LEU L O 1
ATOM 956 N N . THR A 1 126 ? 170.566 23.205 52.346 1.00 52.07 126 THR L N 1
ATOM 957 C CA . THR A 1 126 ? 170.5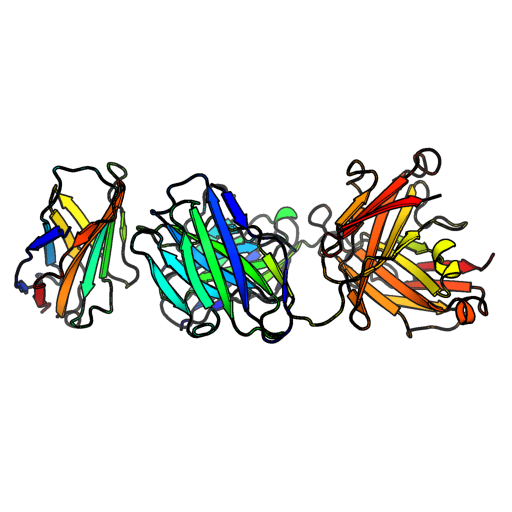89 21.782 52.076 1.00 52.38 126 THR L CA 1
ATOM 958 C C . THR A 1 126 ? 169.755 21.487 50.822 1.00 54.40 126 THR L C 1
ATOM 959 O O . THR A 1 126 ? 169.933 20.454 50.174 1.00 57.82 126 THR L O 1
ATOM 963 N N . SER A 1 127 ? 168.857 22.401 50.468 1.00 54.19 127 SER L N 1
ATOM 964 C CA . SER A 1 127 ? 168.004 22.193 49.298 1.00 53.84 127 SER L CA 1
ATOM 965 C C . SER A 1 127 ? 168.522 22.893 48.055 1.00 54.16 127 SER L C 1
ATOM 966 O O . SER A 1 127 ? 167.813 22.976 47.055 1.00 53.86 127 SER L O 1
ATOM 969 N N . GLY A 1 128 ? 169.744 23.408 48.121 1.00 53.58 128 GLY L N 1
ATOM 970 C CA . GLY A 1 128 ? 170.304 24.088 46.969 1.00 50.25 128 GLY L CA 1
ATOM 971 C C . GLY A 1 128 ? 169.955 25.565 46.892 1.00 51.42 128 GLY L C 1
ATOM 972 O O . GLY A 1 128 ? 170.445 26.276 46.015 1.00 50.95 128 GLY L O 1
ATOM 973 N N . GLY A 1 129 ? 169.117 26.048 47.803 1.00 51.16 129 GLY L N 1
ATOM 974 C CA . GLY A 1 129 ? 168.758 27.459 47.768 1.00 50.48 129 GLY L CA 1
ATOM 975 C C . GLY A 1 129 ? 169.353 28.338 48.866 1.00 50.40 129 GLY L C 1
ATOM 976 O O . GLY A 1 129 ? 170.116 27.884 49.721 1.00 49.80 129 GLY L O 1
ATOM 977 N N . ALA A 1 130 ? 168.977 29.612 48.852 1.00 48.50 130 ALA L N 1
ATOM 978 C CA . ALA A 1 130 ? 169.478 30.571 49.832 1.00 46.63 130 ALA L CA 1
ATOM 979 C C . ALA A 1 130 ? 168.645 31.850 49.835 1.00 44.86 130 ALA L C 1
ATOM 980 O O . ALA A 1 130 ? 168.677 32.627 48.878 1.00 45.47 130 ALA L O 1
ATOM 982 N N . SER A 1 131 ? 167.913 32.081 50.915 1.00 39.82 131 SER L N 1
ATOM 983 C CA . SER A 1 131 ? 167.082 33.278 51.002 1.00 39.47 131 SER L CA 1
ATOM 984 C C . SER A 1 131 ? 167.500 34.175 52.137 1.00 37.53 131 SER L C 1
ATOM 985 O O . SER A 1 131 ? 167.323 33.813 53.290 1.00 40.01 131 SER L O 1
ATOM 988 N N . VAL A 1 132 ? 168.046 35.344 51.829 1.00 36.57 132 VAL L N 1
ATOM 989 C CA . VAL A 1 132 ? 168.438 36.262 52.891 1.00 38.29 132 VAL L CA 1
ATOM 990 C C . VAL A 1 132 ? 167.233 37.145 53.140 1.00 39.12 132 VAL L C 1
ATOM 991 O O . VAL A 1 132 ? 166.723 37.757 52.210 1.00 43.72 132 VAL L O 1
ATOM 995 N N . VAL A 1 133 ? 166.766 37.211 54.379 1.00 37.77 133 VAL L N 1
ATOM 996 C CA . VAL A 1 133 ? 165.604 38.022 54.681 1.00 39.27 133 VAL L CA 1
ATOM 997 C C . VAL A 1 133 ? 165.896 39.248 55.548 1.00 39.74 133 VAL L C 1
ATOM 998 O O . VAL A 1 133 ? 166.714 39.207 56.462 1.00 40.22 133 VAL L O 1
ATOM 1002 N N . CYS A 1 134 ? 165.209 40.338 55.239 1.00 40.62 134 CYS L N 1
ATOM 1003 C CA . CYS A 1 134 ? 165.380 41.597 55.940 1.00 44.48 134 CYS L CA 1
ATOM 1004 C C . CYS A 1 134 ? 164.036 42.133 56.463 1.00 43.17 134 CYS L C 1
ATOM 1005 O O . CYS A 1 134 ? 163.040 42.210 55.742 1.00 42.20 134 CYS L O 1
ATOM 1008 N N . PHE A 1 135 ? 164.010 42.473 57.739 1.00 41.47 135 PHE L N 1
ATOM 1009 C CA . PHE A 1 135 ? 162.802 42.981 58.341 1.00 43.21 135 PHE L CA 1
ATOM 1010 C C . PHE A 1 135 ? 163.015 44.451 58.609 1.00 44.83 135 PHE L C 1
ATOM 1011 O O . PHE A 1 135 ? 164.105 44.870 59.004 1.00 46.23 135 PHE L O 1
ATOM 1019 N N . LEU A 1 136 ? 161.971 45.228 58.358 1.00 44.82 136 LEU L N 1
ATOM 1020 C CA . LEU A 1 136 ? 161.973 46.668 58.595 1.00 44.86 136 LEU L CA 1
ATOM 1021 C C . LEU A 1 136 ? 160.624 46.921 59.255 1.00 46.02 136 LEU L C 1
ATOM 1022 O O . LEU A 1 136 ? 159.616 47.129 58.573 1.00 46.99 136 LEU L O 1
ATOM 1027 N N . ASN A 1 137 ? 160.614 46.904 60.585 1.00 43.74 137 ASN L N 1
ATOM 1028 C CA . ASN A 1 137 ? 159.375 47.051 61.333 1.00 44.37 137 ASN L CA 1
ATOM 1029 C C . ASN A 1 137 ? 159.042 48.325 62.093 1.00 44.35 137 ASN L C 1
ATOM 1030 O O . ASN A 1 137 ? 159.913 49.115 62.456 1.00 44.11 137 ASN L O 1
ATOM 1035 N N . ASN A 1 138 ? 157.742 48.478 62.338 1.00 43.39 138 ASN L N 1
ATOM 1036 C CA . ASN A 1 138 ? 157.186 49.583 63.100 1.00 43.21 138 ASN L CA 1
ATOM 1037 C C . ASN A 1 138 ? 157.808 50.916 62.792 1.00 44.58 138 ASN L C 1
ATOM 1038 O O . ASN A 1 138 ? 158.602 51.432 63.572 1.00 45.81 138 ASN L O 1
ATOM 1043 N N . PHE A 1 139 ? 157.433 51.474 61.651 1.00 44.16 139 PHE L N 1
ATOM 1044 C CA . PHE A 1 139 ? 157.968 52.753 61.226 1.00 46.15 139 PHE L CA 1
ATOM 1045 C C . PHE A 1 139 ? 156.865 53.600 60.620 1.00 50.30 139 PHE L C 1
ATOM 1046 O O . PHE A 1 139 ? 155.871 53.065 60.141 1.00 52.87 139 PHE L O 1
ATOM 1054 N N . TYR A 1 140 ? 157.047 54.919 60.655 1.00 51.20 140 TYR L N 1
ATOM 1055 C CA . TYR A 1 140 ? 156.076 55.873 60.121 1.00 50.44 140 TYR L CA 1
ATOM 1056 C C . TYR A 1 140 ? 156.854 57.096 59.666 1.00 48.44 140 TYR L C 1
ATOM 1057 O O . TYR A 1 140 ? 157.734 57.568 60.372 1.00 47.74 140 TYR L O 1
ATOM 1066 N N . PRO A 1 141 ? 156.521 57.651 58.493 1.00 48.46 141 PRO L N 1
ATOM 1067 C CA . PRO A 1 141 ? 155.504 57.263 57.511 1.00 48.97 141 PRO L CA 1
ATOM 1068 C C . PRO A 1 141 ? 155.826 55.952 56.785 1.00 47.97 141 PRO L C 1
ATOM 1069 O O . PRO A 1 141 ? 156.839 55.322 57.066 1.00 47.36 141 PRO L O 1
ATOM 1073 N N . LYS A 1 142 ? 154.963 55.547 55.858 1.00 51.33 142 LYS L N 1
ATOM 1074 C CA . LYS A 1 142 ? 155.140 54.286 55.159 1.00 55.79 142 LYS L CA 1
ATOM 1075 C C . LYS A 1 142 ? 156.069 54.375 53.976 1.00 57.54 142 LYS L C 1
ATOM 1076 O O . LYS A 1 142 ? 156.079 53.500 53.109 1.00 59.42 142 LYS L O 1
ATOM 1082 N N . ASP A 1 143 ? 156.866 55.433 53.942 1.00 60.01 143 ASP L N 1
ATOM 1083 C CA . ASP A 1 143 ? 157.816 55.605 52.855 1.00 59.65 143 ASP L CA 1
ATOM 1084 C C . ASP A 1 143 ? 159.142 55.015 53.292 1.00 56.65 143 ASP L C 1
ATOM 1085 O O . ASP A 1 143 ? 159.688 55.408 54.318 1.00 54.24 143 ASP L O 1
ATOM 1090 N N . ILE A 1 144 ? 159.658 54.077 52.501 1.00 54.49 144 ILE L N 1
ATOM 1091 C CA . ILE A 1 144 ? 160.913 53.412 52.832 1.00 52.26 144 ILE L CA 1
ATOM 1092 C C . ILE A 1 144 ? 161.509 52.749 51.591 1.00 53.22 144 ILE L C 1
ATOM 1093 O O . ILE A 1 144 ? 160.772 52.177 50.787 1.00 52.45 144 ILE L O 1
ATOM 1098 N N . ASN A 1 145 ? 162.831 52.838 51.439 1.00 54.87 145 ASN L N 1
ATOM 1099 C CA . ASN A 1 145 ? 163.533 52.241 50.297 1.00 55.32 145 ASN L CA 1
ATOM 1100 C C . ASN A 1 145 ? 164.555 51.241 50.808 1.00 52.78 145 ASN L C 1
ATOM 1101 O O . ASN A 1 145 ? 165.315 51.547 51.722 1.00 53.04 145 ASN L O 1
ATOM 1106 N N . VAL A 1 146 ? 164.569 50.051 50.220 1.00 50.84 146 VAL L N 1
ATOM 1107 C CA . VAL A 1 146 ? 165.504 49.005 50.620 1.00 49.62 146 VAL L CA 1
ATOM 1108 C C . VAL A 1 146 ? 166.398 48.626 49.445 1.00 50.17 146 VAL L C 1
ATOM 1109 O O . VAL A 1 146 ? 165.924 48.314 48.349 1.00 52.59 146 VAL L O 1
ATOM 1113 N N . LYS A 1 147 ? 167.699 48.666 49.664 1.00 50.66 147 LYS L N 1
ATOM 1114 C CA . LYS A 1 147 ? 168.621 48.271 48.621 1.00 51.98 147 LYS L CA 1
ATOM 1115 C C . LYS A 1 147 ? 169.406 47.116 49.176 1.00 51.37 147 LYS L C 1
ATOM 1116 O O . LYS A 1 147 ? 169.714 47.092 50.361 1.00 52.64 147 LYS L O 1
ATOM 1122 N N . TRP A 1 148 ? 169.703 46.139 48.334 1.00 51.92 148 TRP L N 1
ATOM 1123 C CA . TRP A 1 148 ? 170.500 45.001 48.767 1.00 50.23 148 TRP L CA 1
ATOM 1124 C C . TRP A 1 148 ? 171.910 45.140 48.203 1.00 50.32 148 TRP L C 1
ATOM 1125 O O . TRP A 1 148 ? 172.101 45.367 47.008 1.00 50.97 148 TRP L O 1
ATOM 1136 N N . LYS A 1 149 ? 172.899 45.005 49.070 1.00 50.87 149 LYS L N 1
ATOM 1137 C CA . LYS A 1 149 ? 174.278 45.108 48.631 1.00 52.59 149 LYS L CA 1
ATOM 1138 C C . LYS A 1 149 ? 175.061 43.836 48.883 1.00 53.37 149 LYS L C 1
ATOM 1139 O O . LYS A 1 149 ? 175.453 43.554 50.017 1.00 52.17 149 LYS L O 1
ATOM 1145 N N . ILE A 1 150 ? 175.276 43.066 47.823 1.00 52.01 150 ILE L N 1
ATOM 1146 C CA . ILE A 1 150 ? 176.060 41.851 47.933 1.00 52.67 150 ILE L CA 1
ATOM 1147 C C . ILE A 1 150 ? 177.505 42.329 47.881 1.00 52.97 150 ILE L C 1
ATOM 1148 O O . ILE A 1 150 ? 178.057 42.603 46.822 1.00 52.06 150 ILE L O 1
ATOM 1153 N N . ASP A 1 151 ? 178.100 42.425 49.061 1.00 57.91 151 ASP L N 1
ATOM 1154 C CA . ASP A 1 151 ? 179.451 42.936 49.243 1.00 62.41 151 ASP L CA 1
ATOM 1155 C C . ASP A 1 151 ? 179.372 44.453 49.120 1.00 66.44 151 ASP L C 1
ATOM 1156 O O . ASP A 1 151 ? 178.939 45.134 50.058 1.00 70.03 151 ASP L O 1
ATOM 1161 N N . GLY A 1 152 ? 179.766 44.994 47.978 1.00 65.38 152 GLY L N 1
ATOM 1162 C CA . GLY A 1 152 ? 179.690 46.430 47.836 1.00 63.62 152 GLY L CA 1
ATOM 1163 C C . GLY A 1 152 ? 178.686 46.767 46.761 1.00 63.44 152 GLY L C 1
ATOM 1164 O O . GLY A 1 152 ? 178.116 47.859 46.748 1.00 62.54 152 GLY L O 1
ATOM 1165 N N . SER A 1 153 ? 178.463 45.818 45.857 1.00 62.15 153 SER L N 1
ATOM 1166 C CA . SER A 1 153 ? 177.546 46.022 44.754 1.00 62.57 153 SER L CA 1
ATOM 1167 C C . SER A 1 153 ? 176.079 45.895 45.160 1.00 63.63 153 SER L C 1
ATOM 1168 O O . SER A 1 153 ? 175.732 45.165 46.086 1.00 65.33 153 SER L O 1
ATOM 1171 N N . GLU A 1 154 ? 175.232 46.624 44.442 1.00 62.09 154 GLU L N 1
ATOM 1172 C CA . GLU A 1 154 ? 173.800 46.670 44.670 1.00 60.52 154 GLU L CA 1
ATOM 1173 C C . GLU A 1 154 ? 173.184 45.532 43.885 1.00 61.19 154 GLU L C 1
ATOM 1174 O O . GLU A 1 154 ? 173.640 45.234 42.788 1.00 61.22 154 GLU L O 1
ATOM 1180 N N . ARG A 1 155 ? 172.147 44.906 44.431 1.00 61.38 155 ARG L N 1
ATOM 1181 C CA . ARG A 1 155 ? 171.492 43.804 43.743 1.00 60.74 155 ARG L CA 1
ATOM 1182 C C . ARG A 1 155 ? 169.987 44.035 43.771 1.00 62.83 155 ARG L C 1
ATOM 1183 O O . ARG A 1 155 ? 169.451 44.474 44.789 1.00 63.34 155 ARG L O 1
ATOM 1191 N N . GLN A 1 156 ? 169.315 43.755 42.651 1.00 64.86 156 GLN L N 1
ATOM 1192 C CA . GLN A 1 156 ? 167.862 43.931 42.529 1.00 64.99 156 GLN L CA 1
ATOM 1193 C C . GLN A 1 156 ? 167.189 42.671 41.964 1.00 65.80 156 GLN L C 1
ATOM 1194 O O . GLN A 1 156 ? 165.961 42.551 41.977 1.00 66.85 156 GLN L O 1
ATOM 1200 N N . ASN A 1 157 ? 167.992 41.744 41.454 1.00 64.30 157 ASN L N 1
ATOM 1201 C CA . ASN A 1 157 ? 167.470 40.507 40.881 1.00 65.91 157 ASN L CA 1
ATOM 1202 C C . ASN A 1 157 ? 167.166 39.511 42.002 1.00 63.66 157 ASN L C 1
ATOM 1203 O O . ASN A 1 157 ? 168.023 39.253 42.833 1.00 63.55 157 ASN L O 1
ATOM 1208 N N . GLY A 1 158 ? 165.951 38.970 42.033 1.00 62.91 158 GLY L N 1
ATOM 1209 C CA . GLY A 1 158 ? 165.597 38.011 43.065 1.00 61.82 158 GLY L CA 1
ATOM 1210 C C . GLY A 1 158 ? 165.159 38.634 44.378 1.00 61.63 158 GLY L C 1
ATOM 1211 O O . GLY A 1 158 ? 165.239 37.986 45.424 1.00 61.84 158 GLY L O 1
ATOM 1212 N N . VAL A 1 159 ? 164.697 39.884 44.334 1.00 60.19 159 VAL L N 1
ATOM 1213 C CA . VAL A 1 159 ? 164.248 40.571 45.546 1.00 57.63 159 VAL L CA 1
ATOM 1214 C C . VAL A 1 159 ? 162.738 40.750 45.556 1.00 55.85 159 VAL L C 1
ATOM 1215 O O . VAL A 1 159 ? 162.174 41.326 44.632 1.00 56.15 159 VAL L O 1
ATOM 1219 N N . LEU A 1 160 ? 162.093 40.260 46.609 1.00 54.49 160 LEU L N 1
ATOM 1220 C CA . LEU A 1 160 ? 160.643 40.372 46.755 1.00 53.73 160 LEU L CA 1
ATOM 1221 C C . LEU A 1 160 ? 160.294 41.061 48.078 1.00 51.36 160 LEU L C 1
ATOM 1222 O O . LEU A 1 160 ? 160.795 40.679 49.128 1.00 53.21 160 LEU L O 1
ATOM 1227 N N . ASN A 1 161 ? 159.423 42.061 48.032 1.00 49.29 161 ASN L N 1
ATOM 1228 C CA . ASN A 1 161 ? 159.049 42.803 49.234 1.00 49.09 161 ASN L CA 1
ATOM 1229 C C . ASN A 1 161 ? 157.585 42.613 49.571 1.00 50.06 161 ASN L C 1
ATOM 1230 O O . ASN A 1 161 ? 156.817 42.108 48.761 1.00 50.83 161 ASN L O 1
ATOM 1235 N N . SER A 1 162 ? 157.195 43.057 50.762 1.00 49.65 162 SER L N 1
ATOM 1236 C CA . SER A 1 162 ? 155.814 42.938 51.202 1.00 47.73 162 SER L CA 1
ATOM 1237 C C . SER A 1 162 ? 155.564 43.925 52.320 1.00 47.91 162 SER L C 1
ATOM 1238 O O . SER A 1 162 ? 156.392 44.082 53.209 1.00 48.95 162 SER L O 1
ATOM 1241 N N . TRP A 1 163 ? 154.410 44.582 52.277 1.00 48.49 163 TRP L N 1
ATOM 1242 C CA . TRP A 1 163 ? 154.038 45.564 53.288 1.00 45.93 163 TRP L CA 1
ATOM 1243 C C . TRP A 1 163 ? 152.753 45.179 54.006 1.00 45.12 163 TRP L C 1
ATOM 1244 O O . TRP A 1 163 ? 151.818 44.692 53.382 1.00 43.13 163 TRP L O 1
ATOM 1255 N N . THR A 1 164 ? 152.703 45.414 55.314 1.00 44.61 164 THR L N 1
ATOM 1256 C CA . THR A 1 164 ? 151.510 45.119 56.083 1.00 45.13 164 THR L CA 1
ATOM 1257 C C . THR A 1 164 ? 150.717 46.412 56.159 1.00 45.90 164 THR L C 1
ATOM 1258 O O . THR A 1 164 ? 151.268 47.492 55.902 1.00 43.92 164 THR L O 1
ATOM 1262 N N . ASP A 1 165 ? 149.426 46.290 56.477 1.00 47.55 165 ASP L N 1
ATOM 1263 C CA . ASP A 1 165 ? 148.537 47.439 56.601 1.00 47.56 165 ASP L CA 1
ATOM 1264 C C . ASP A 1 165 ? 148.893 48.166 57.875 1.00 48.33 165 ASP L C 1
ATOM 1265 O O . ASP A 1 165 ? 149.542 47.587 58.746 1.00 47.55 165 ASP L O 1
ATOM 1270 N N . GLN A 1 166 ? 148.458 49.424 57.984 1.00 49.65 166 GLN L N 1
ATOM 1271 C CA . GLN A 1 166 ? 148.760 50.253 59.151 1.00 48.67 166 GLN L CA 1
ATOM 1272 C C . GLN A 1 166 ? 148.313 49.580 60.444 1.00 48.99 166 GLN L C 1
ATOM 1273 O O . GLN A 1 166 ? 147.161 49.177 60.591 1.00 47.94 166 GLN L O 1
ATOM 1279 N N . ASP A 1 167 ? 149.250 49.437 61.371 1.00 50.48 167 ASP L N 1
ATOM 1280 C CA . ASP A 1 167 ? 148.962 48.792 62.637 1.00 53.51 167 ASP L CA 1
ATOM 1281 C C . ASP A 1 167 ? 147.828 49.499 63.385 1.00 55.59 167 ASP L C 1
ATOM 1282 O O . ASP A 1 167 ? 147.990 50.626 63.852 1.00 55.21 167 ASP L O 1
ATOM 1287 N N . SER A 1 168 ? 146.682 48.835 63.503 1.00 57.16 168 SER L N 1
ATOM 1288 C CA . SER A 1 168 ? 145.539 49.423 64.198 1.00 59.50 168 SER L CA 1
ATOM 1289 C C . SER A 1 168 ? 145.821 49.644 65.686 1.00 61.12 168 SER L C 1
ATOM 1290 O O . SER A 1 168 ? 145.018 50.260 66.392 1.00 62.42 168 SER L O 1
ATOM 1293 N N . LYS A 1 169 ? 146.962 49.141 66.152 1.00 60.25 169 LYS L N 1
ATOM 1294 C CA . LYS A 1 169 ? 147.328 49.250 67.552 1.00 58.93 169 LYS L CA 1
ATOM 1295 C C . LYS A 1 169 ? 148.317 50.358 67.882 1.00 57.92 169 LYS L C 1
ATOM 1296 O O . LYS A 1 169 ? 148.232 50.955 68.948 1.00 58.00 169 LYS L O 1
ATOM 1302 N N . ASP A 1 170 ? 149.267 50.621 66.990 1.00 56.28 170 ASP L N 1
ATOM 1303 C CA . ASP A 1 170 ? 150.258 51.672 67.231 1.00 52.52 170 ASP L CA 1
ATOM 1304 C C . ASP A 1 170 ? 150.476 52.485 65.959 1.00 50.05 170 ASP L C 1
ATOM 1305 O O . ASP A 1 170 ? 151.454 53.235 65.830 1.00 46.93 170 ASP L O 1
ATOM 1310 N N . SER A 1 171 ? 149.546 52.295 65.026 1.00 45.93 171 SER L N 1
ATOM 1311 C CA . SER A 1 171 ? 149.507 52.986 63.743 1.00 42.18 171 SER L CA 1
ATOM 1312 C C . SER A 1 171 ? 150.738 52.982 62.868 1.00 41.45 171 SER L C 1
ATOM 1313 O O . SER A 1 171 ? 150.907 53.911 62.081 1.00 38.94 171 SER L O 1
ATOM 1316 N N . THR A 1 172 ? 151.600 51.975 62.993 1.00 40.97 172 THR L N 1
ATOM 1317 C CA . THR A 1 172 ? 152.802 51.930 62.157 1.00 41.77 172 THR L CA 1
ATOM 1318 C C . THR A 1 172 ? 152.683 51.001 60.970 1.00 40.36 172 THR L C 1
ATOM 1319 O O . THR A 1 172 ? 151.667 50.346 60.760 1.00 39.38 172 THR L O 1
ATOM 1323 N N . TYR A 1 173 ? 153.766 50.951 60.211 1.00 38.85 173 TYR L N 1
ATOM 1324 C CA . TYR A 1 173 ? 153.874 50.128 59.032 1.00 37.66 173 TYR L CA 1
ATOM 1325 C C . TYR A 1 173 ? 155.090 49.225 59.146 1.00 37.42 173 TYR L C 1
ATOM 1326 O O . TYR A 1 173 ? 156.074 49.570 59.784 1.00 39.20 173 TYR L O 1
ATOM 1335 N N . SER A 1 174 ? 155.020 48.067 58.518 1.00 38.02 174 SER L N 1
ATOM 1336 C CA . SER A 1 174 ? 156.123 47.132 58.538 1.00 41.73 174 SER L CA 1
ATOM 1337 C C . SER A 1 174 ? 156.385 46.618 57.134 1.00 42.15 174 SER L C 1
ATOM 1338 O O . SER A 1 174 ? 155.502 46.647 56.279 1.00 39.84 174 SER L O 1
ATOM 1341 N N . MET A 1 175 ? 157.606 46.152 56.900 1.00 42.15 175 MET L N 1
ATOM 1342 C CA . MET A 1 175 ? 157.975 45.616 55.601 1.00 43.03 175 MET L CA 1
ATOM 1343 C C . MET A 1 175 ? 159.038 44.514 55.679 1.00 44.96 175 MET L C 1
ATOM 1344 O O . MET A 1 175 ? 159.942 44.547 56.516 1.00 43.95 175 MET L O 1
ATOM 1349 N N . SER A 1 176 ? 158.924 43.531 54.797 1.00 44.20 176 SER L N 1
ATOM 1350 C CA . SER A 1 176 ? 159.899 42.455 54.765 1.00 46.11 176 SER L CA 1
ATOM 1351 C C . SER A 1 176 ? 160.463 42.404 53.358 1.00 44.59 176 SER L C 1
ATOM 1352 O O . SER A 1 176 ? 159.749 42.659 52.396 1.00 47.11 176 SER L O 1
ATOM 1355 N N . SER A 1 177 ? 161.748 42.099 53.243 1.00 42.51 177 SER L N 1
ATOM 1356 C CA . SER A 1 177 ? 162.397 42.023 51.939 1.00 41.55 177 SER L CA 1
ATOM 1357 C C . SER A 1 177 ? 163.190 40.720 51.875 1.00 40.57 177 SER L C 1
ATOM 1358 O O . SER A 1 177 ? 164.015 40.444 52.740 1.00 41.34 177 SER L O 1
ATOM 1361 N N . THR A 1 178 ? 162.943 39.909 50.861 1.00 38.66 178 THR L N 1
ATOM 1362 C CA . THR A 1 178 ? 163.661 38.653 50.755 1.00 38.28 178 THR L CA 1
ATOM 1363 C C . THR A 1 178 ? 164.425 38.539 49.469 1.00 38.90 178 THR L C 1
ATOM 1364 O O . THR A 1 178 ? 163.859 38.662 48.381 1.00 38.22 178 THR L O 1
ATOM 1368 N N . LEU A 1 179 ? 165.726 38.308 49.618 1.00 37.65 179 LEU L N 1
ATOM 1369 C CA . LEU A 1 179 ? 166.645 38.145 48.495 1.00 36.60 179 LEU L CA 1
ATOM 1370 C C . LEU A 1 179 ? 166.915 36.669 48.339 1.00 36.46 179 LEU L C 1
ATOM 1371 O O . LEU A 1 179 ? 167.639 36.086 49.139 1.00 33.41 179 LEU L O 1
ATOM 1376 N N . THR A 1 180 ? 166.330 36.071 47.310 1.00 38.60 180 THR L N 1
ATOM 1377 C CA . THR A 1 180 ? 166.507 34.651 47.049 1.00 43.78 180 THR L CA 1
ATOM 1378 C C . THR A 1 180 ? 167.520 34.318 45.939 1.00 44.81 180 THR L C 1
ATOM 1379 O O . THR A 1 180 ? 167.309 34.587 44.752 1.00 43.23 180 THR L O 1
ATOM 1383 N N . LEU A 1 181 ? 168.622 33.714 46.358 1.00 46.18 181 LEU L N 1
ATOM 1384 C CA . LEU A 1 181 ? 169.701 33.316 45.463 1.00 49.56 181 LEU L CA 1
ATOM 1385 C C . LEU A 1 181 ? 169.819 31.792 45.496 1.00 49.87 181 LEU L C 1
ATOM 1386 O O . LEU A 1 181 ? 169.041 31.116 46.159 1.00 51.52 181 LEU L O 1
ATOM 1391 N N . THR A 1 182 ? 170.792 31.251 44.778 1.00 47.17 182 THR L N 1
ATOM 1392 C CA . THR A 1 182 ? 170.997 29.820 44.799 1.00 48.61 182 THR L CA 1
ATOM 1393 C C . THR A 1 182 ? 172.131 29.584 45.797 1.00 49.57 182 THR L C 1
ATOM 1394 O O . THR A 1 182 ? 172.854 30.518 46.157 1.00 49.56 182 THR L O 1
ATOM 1398 N N . LYS A 1 183 ? 172.274 28.341 46.250 1.00 48.27 183 LYS L N 1
ATOM 1399 C CA . LYS A 1 183 ? 173.326 27.995 47.183 1.00 47.23 183 LYS L CA 1
ATOM 1400 C C . LYS A 1 183 ? 174.645 28.323 46.494 1.00 49.28 183 LYS L C 1
ATOM 1401 O O . LYS A 1 183 ? 175.565 28.870 47.097 1.00 47.91 183 LYS L O 1
ATOM 1407 N N . ASP A 1 184 ? 174.716 28.001 45.209 1.00 52.45 184 ASP L N 1
ATOM 1408 C CA . ASP A 1 184 ? 175.917 28.250 44.424 1.00 53.93 184 ASP L CA 1
ATOM 1409 C C . ASP A 1 184 ? 176.394 29.702 44.416 1.00 53.00 184 ASP L C 1
ATOM 1410 O O . ASP A 1 184 ? 177.492 30.012 44.889 1.00 52.75 184 ASP L O 1
ATOM 1415 N N . GLU A 1 185 ? 175.572 30.594 43.873 1.00 52.21 185 GLU L N 1
ATOM 1416 C CA . GLU A 1 185 ? 175.965 31.993 43.767 1.00 52.96 185 GLU L CA 1
ATOM 1417 C C . GLU A 1 185 ? 175.945 32.758 45.094 1.00 52.09 185 GLU L C 1
ATOM 1418 O O . GLU A 1 185 ? 176.425 33.889 45.185 1.00 49.15 185 GLU L O 1
ATOM 1424 N N . TYR A 1 186 ? 175.396 32.139 46.126 1.00 52.17 186 TYR L N 1
ATOM 1425 C CA . TYR A 1 186 ? 175.359 32.784 47.426 1.00 51.76 186 TYR L CA 1
ATOM 1426 C C . TYR A 1 186 ? 176.691 32.557 48.122 1.00 52.73 186 TYR L C 1
ATOM 1427 O O . TYR A 1 186 ? 177.150 33.379 48.908 1.00 54.37 186 TYR L O 1
ATOM 1436 N N . GLU A 1 187 ? 177.313 31.429 47.814 1.00 53.76 187 GLU L N 1
ATOM 1437 C CA . GLU A 1 187 ? 178.556 31.044 48.446 1.00 54.12 187 GLU L CA 1
ATOM 1438 C C . GLU A 1 187 ? 179.778 31.688 47.862 1.00 53.81 187 GLU L C 1
ATOM 1439 O O . GLU A 1 187 ? 180.870 31.484 48.377 1.00 57.93 187 GLU L O 1
ATOM 1445 N N . ARG A 1 188 ? 179.625 32.459 46.797 1.00 52.36 188 ARG L N 1
ATOM 1446 C CA . ARG A 1 188 ? 180.795 33.084 46.200 1.00 49.70 188 ARG L CA 1
ATOM 1447 C C . ARG A 1 188 ? 181.019 34.503 46.652 1.00 47.25 188 ARG L C 1
ATOM 1448 O O . ARG A 1 188 ? 182.056 35.093 46.359 1.00 46.03 188 ARG L O 1
ATOM 1456 N N . HIS A 1 189 ? 180.042 35.056 47.356 1.00 45.07 189 HIS L N 1
ATOM 1457 C CA . HIS A 1 189 ? 180.161 36.407 47.884 1.00 44.94 189 HIS L CA 1
ATOM 1458 C C . HIS A 1 189 ? 180.299 36.252 49.386 1.00 44.80 189 HIS L C 1
ATOM 1459 O O . HIS A 1 189 ? 179.969 35.197 49.911 1.00 47.05 189 HIS L O 1
ATOM 1466 N N . ASN A 1 190 ? 180.777 37.280 50.084 1.00 44.44 190 ASN L N 1
ATOM 1467 C CA . ASN A 1 190 ? 180.927 37.197 51.553 1.00 45.99 190 ASN L CA 1
ATOM 1468 C C . ASN A 1 190 ? 179.938 38.063 52.376 1.00 46.78 190 ASN L C 1
ATOM 1469 O O . ASN A 1 190 ? 179.195 37.566 53.229 1.00 44.50 190 ASN L O 1
ATOM 1474 N N . SER A 1 191 ? 179.929 39.358 52.087 1.00 48.66 191 SER L N 1
ATOM 1475 C CA . SER A 1 191 ? 179.097 40.319 52.802 1.00 50.62 191 SER L CA 1
ATOM 1476 C C . SER A 1 191 ? 177.754 40.608 52.142 1.00 50.13 191 SER L C 1
ATOM 1477 O O . SER A 1 191 ? 177.710 40.959 50.973 1.00 51.50 191 SER L O 1
ATOM 1480 N N . TYR A 1 192 ? 176.668 40.470 52.901 1.00 49.43 192 TYR L N 1
ATOM 1481 C CA . TYR A 1 192 ? 175.319 40.720 52.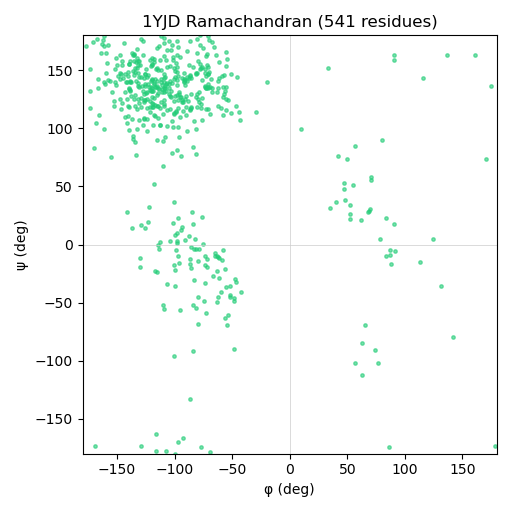401 1.00 47.75 192 TYR L CA 1
ATOM 1482 C C . TYR A 1 192 ? 174.743 41.848 53.238 1.00 50.01 192 TYR L C 1
ATOM 1483 O O . TYR A 1 192 ? 174.635 41.743 54.454 1.00 48.39 192 TYR L O 1
ATOM 1492 N N . THR A 1 193 ? 174.378 42.929 52.567 1.00 54.24 193 THR L N 1
ATOM 1493 C CA . THR A 1 193 ? 173.885 44.121 53.237 1.00 57.98 193 THR L CA 1
ATOM 1494 C C . THR A 1 193 ? 172.454 44.492 52.878 1.00 57.29 193 THR L C 1
ATOM 1495 O O . THR A 1 193 ? 172.055 44.407 51.718 1.00 57.69 193 THR L O 1
ATOM 1499 N N . CYS A 1 194 ? 171.694 44.906 53.883 1.00 57.17 194 CYS L N 1
ATOM 1500 C CA . CYS A 1 194 ? 170.323 45.341 53.681 1.00 59.12 194 CYS L CA 1
ATOM 1501 C C . CYS A 1 194 ? 170.332 46.797 54.135 1.00 59.43 194 CYS L C 1
ATOM 1502 O O . CYS A 1 194 ? 170.625 47.090 55.296 1.00 57.45 194 CYS L O 1
ATOM 1505 N N . GLU A 1 195 ? 170.018 47.698 53.207 1.00 61.40 195 GLU L N 1
ATOM 1506 C CA . GLU A 1 195 ? 170.037 49.138 53.463 1.00 61.91 195 GLU L CA 1
ATOM 1507 C C . GLU A 1 195 ? 168.684 49.834 53.292 1.00 59.67 195 GLU L C 1
ATOM 1508 O O . GLU A 1 195 ? 168.009 49.649 52.291 1.00 58.63 195 GLU L O 1
ATOM 1514 N N . ALA A 1 196 ? 168.300 50.658 54.258 1.00 61.54 196 ALA L N 1
ATOM 1515 C CA . ALA A 1 196 ? 167.022 51.361 54.173 1.00 64.65 196 ALA L CA 1
ATOM 1516 C C . ALA A 1 196 ? 167.119 52.857 54.442 1.00 65.37 196 ALA L C 1
ATOM 1517 O O . ALA A 1 196 ? 167.776 53.295 55.388 1.00 65.72 196 ALA L O 1
ATOM 1519 N N . THR A 1 197 ? 166.452 53.639 53.607 1.00 64.75 197 THR L N 1
ATOM 1520 C CA . THR A 1 197 ? 166.466 55.075 53.777 1.00 66.34 197 THR L CA 1
ATOM 1521 C C . THR A 1 197 ? 165.046 55.490 54.034 1.00 66.17 197 THR L C 1
ATOM 1522 O O . THR A 1 197 ? 164.133 55.151 53.279 1.00 67.53 197 THR L O 1
ATOM 1526 N N . HIS A 1 198 ? 164.874 56.210 55.132 1.00 65.77 198 HIS L N 1
ATOM 1527 C CA . HIS A 1 198 ? 163.576 56.676 55.559 1.00 65.99 198 HIS L CA 1
ATOM 1528 C C . HIS A 1 198 ? 163.647 58.150 55.974 1.00 66.56 198 HIS L C 1
ATOM 1529 O O . HIS A 1 198 ? 164.695 58.626 56.408 1.00 63.89 198 HIS L O 1
ATOM 1536 N N . LYS A 1 199 ? 162.531 58.864 55.839 1.00 68.94 199 LYS L N 1
ATOM 1537 C CA . LYS A 1 199 ? 162.465 60.279 56.203 1.00 70.39 199 LYS L CA 1
ATOM 1538 C C . LYS A 1 199 ? 163.077 60.505 57.569 1.00 70.66 199 LYS L C 1
ATOM 1539 O O . LYS A 1 199 ? 163.635 61.563 57.857 1.00 70.93 199 LYS L O 1
ATOM 1545 N N . THR A 1 200 ? 162.970 59.478 58.396 1.00 71.87 200 THR L N 1
ATOM 1546 C CA . THR A 1 200 ? 163.451 59.498 59.763 1.00 73.53 200 THR L CA 1
ATOM 1547 C C . THR A 1 200 ? 164.977 59.636 59.856 1.00 74.15 200 THR L C 1
ATOM 1548 O O . THR A 1 200 ? 165.523 59.870 60.937 1.00 73.90 200 THR L O 1
ATOM 1552 N N . SER A 1 201 ? 165.670 59.514 58.727 1.00 75.13 201 SER L N 1
ATOM 1553 C CA . SER A 1 201 ? 167.128 59.608 58.750 1.00 73.76 201 SER L CA 1
ATOM 1554 C C . SER A 1 201 ? 167.707 60.033 57.405 1.00 72.28 201 SER L C 1
ATOM 1555 O O . SER A 1 201 ? 167.229 59.608 56.352 1.00 71.44 201 SER L O 1
ATOM 1558 N N . THR A 1 202 ? 168.730 60.884 57.440 1.00 72.43 202 THR L N 1
ATOM 1559 C CA . THR A 1 202 ? 169.386 61.339 56.210 1.00 73.67 202 THR L CA 1
ATOM 1560 C C . THR A 1 202 ? 170.456 60.307 55.853 1.00 73.43 202 THR L C 1
ATOM 1561 O O . THR A 1 202 ? 170.894 60.216 54.705 1.00 74.79 202 THR L O 1
ATOM 1565 N N . SER A 1 203 ? 170.852 59.529 56.858 1.00 71.57 203 SER L N 1
ATOM 1566 C CA . SER A 1 203 ? 171.863 58.487 56.715 1.00 71.39 203 SER L CA 1
ATOM 1567 C C . SER A 1 203 ? 171.168 57.130 56.670 1.00 68.02 203 SER L C 1
ATOM 1568 O O . SER A 1 203 ? 170.312 56.835 57.500 1.00 68.74 203 SER L O 1
ATOM 1571 N N . PRO A 1 204 ? 171.529 56.284 55.694 1.00 64.40 204 PRO L N 1
ATOM 1572 C CA . PRO A 1 204 ? 170.901 54.970 55.579 1.00 62.11 204 PRO L CA 1
ATOM 1573 C C . PRO A 1 204 ? 171.118 54.046 56.768 1.00 60.71 204 PRO L C 1
ATOM 1574 O O . PRO A 1 204 ? 172.193 54.030 57.373 1.00 59.79 204 PRO L O 1
ATOM 1578 N N . ILE A 1 205 ? 170.070 53.312 57.132 1.00 58.48 205 ILE L N 1
ATOM 1579 C CA . ILE A 1 205 ? 170.178 52.350 58.225 1.00 57.26 205 ILE L CA 1
ATOM 1580 C C . ILE A 1 205 ? 170.714 51.098 57.540 1.00 56.74 205 ILE L C 1
ATOM 1581 O O . ILE A 1 205 ? 170.065 50.535 56.656 1.00 56.05 205 ILE L O 1
ATOM 1586 N N . VAL A 1 206 ? 171.900 50.665 57.935 1.00 56.11 206 VAL L N 1
ATOM 1587 C CA . VAL A 1 206 ? 172.510 49.509 57.302 1.00 54.84 206 VAL L CA 1
ATOM 1588 C C . VAL A 1 206 ? 172.592 48.320 58.243 1.00 56.09 206 VAL L C 1
ATOM 1589 O O . VAL A 1 206 ? 172.864 48.473 59.429 1.00 57.23 206 VAL L O 1
ATOM 1593 N N . LYS A 1 207 ? 172.333 47.135 57.709 1.00 57.76 207 LYS L N 1
ATOM 1594 C CA . LYS A 1 207 ? 172.409 45.904 58.491 1.00 58.83 207 LYS L CA 1
ATOM 1595 C C . LYS A 1 207 ? 173.014 44.894 57.544 1.00 59.70 207 LYS L C 1
ATOM 1596 O O . LYS A 1 207 ? 172.505 44.698 56.445 1.00 60.08 207 LYS L O 1
ATOM 1602 N N . SER A 1 208 ? 174.102 44.260 57.967 1.00 61.71 208 SER L N 1
ATOM 1603 C CA . SER A 1 208 ? 174.785 43.290 57.121 1.00 62.05 208 SER L CA 1
ATOM 1604 C C . SER A 1 208 ? 175.439 42.152 57.891 1.00 62.80 208 SER L C 1
ATOM 1605 O O . SER A 1 208 ? 175.656 42.238 59.097 1.00 64.22 208 SER L O 1
ATOM 1608 N N . PHE A 1 209 ? 175.758 41.079 57.179 1.00 64.17 209 PHE L N 1
ATOM 1609 C CA . PHE A 1 209 ? 176.393 39.924 57.794 1.00 63.97 209 PHE L CA 1
ATOM 1610 C C . PHE A 1 209 ? 177.331 39.256 56.792 1.00 63.75 209 PHE L C 1
ATOM 1611 O O . PHE A 1 209 ? 177.092 39.254 55.584 1.00 62.78 209 PHE L O 1
ATOM 1619 N N . ASN A 1 210 ? 178.408 38.695 57.311 1.00 63.61 210 ASN L N 1
ATOM 1620 C CA . ASN A 1 210 ? 179.398 38.034 56.491 1.00 64.56 210 ASN L CA 1
ATOM 1621 C C . ASN A 1 210 ? 179.262 36.545 56.679 1.00 63.42 210 ASN L C 1
ATOM 1622 O O . ASN A 1 210 ? 178.582 36.088 57.591 1.00 63.99 210 ASN L O 1
ATOM 1627 N N . ARG A 1 211 ? 179.917 35.784 55.818 1.00 63.94 211 ARG L N 1
ATOM 1628 C CA . ARG A 1 211 ? 179.893 34.333 55.923 1.00 65.11 211 ARG L CA 1
ATOM 1629 C C . ARG A 1 211 ? 180.835 34.001 57.093 1.00 68.11 211 ARG L C 1
ATOM 1630 O O . ARG A 1 211 ? 181.379 32.899 57.192 1.00 65.91 211 ARG L O 1
ATOM 1638 N N . ASN A 1 212 ? 180.987 35.000 57.968 1.00 73.84 212 ASN L N 1
ATOM 1639 C CA . ASN A 1 212 ? 181.824 35.009 59.173 1.00 75.33 212 ASN L CA 1
ATOM 1640 C C . ASN A 1 212 ? 183.308 35.128 58.886 1.00 76.32 212 ASN L C 1
ATOM 1641 O O . ASN A 1 212 ? 183.774 34.548 57.886 1.00 75.55 212 ASN L O 1
ATOM 1647 N N . VAL B 2 2 ? 122.942 35.346 66.268 1.00 53.06 2 VAL H N 1
ATOM 1648 C CA . VAL B 2 2 ? 122.591 35.442 64.815 1.00 52.92 2 VAL H CA 1
ATOM 1649 C C . VAL B 2 2 ? 123.885 35.387 64.027 1.00 52.00 2 VAL H C 1
ATOM 1650 O O . VAL B 2 2 ? 124.452 36.411 63.667 1.00 52.72 2 VAL H O 1
ATOM 1654 N N . GLN B 2 3 ? 124.355 34.178 63.770 1.00 52.03 3 GLN H N 1
ATOM 1655 C CA . GLN B 2 3 ? 125.605 33.972 63.063 1.00 51.47 3 GLN H CA 1
ATOM 1656 C C . GLN B 2 3 ? 125.327 33.602 61.621 1.00 51.41 3 GLN H C 1
ATOM 1657 O O . GLN B 2 3 ? 124.230 33.160 61.285 1.00 49.31 3 GLN H O 1
ATOM 1663 N N . LEU B 2 4 ? 126.338 33.764 60.776 1.00 52.19 4 LEU H N 1
ATOM 1664 C CA . LEU B 2 4 ? 126.217 33.440 59.367 1.00 51.36 4 LEU H CA 1
ATOM 1665 C C . LEU B 2 4 ? 127.485 32.686 58.958 1.00 51.20 4 LEU H C 1
ATOM 1666 O O . LEU B 2 4 ? 128.481 33.293 58.584 1.00 53.51 4 LEU H O 1
ATOM 1671 N N . GLN B 2 5 ? 127.455 31.361 59.060 1.00 51.23 5 GLN H N 1
ATOM 1672 C CA . GLN B 2 5 ? 128.613 30.529 58.715 1.00 50.33 5 GLN H CA 1
ATOM 1673 C C . GLN B 2 5 ? 128.796 30.313 57.221 1.00 46.47 5 GLN H C 1
ATOM 1674 O O . GLN B 2 5 ? 127.852 29.932 56.529 1.00 43.01 5 GLN H O 1
ATOM 1680 N N . GLN B 2 6 ? 130.024 30.518 56.748 1.00 42.48 6 GLN H N 1
ATOM 1681 C CA . GLN B 2 6 ? 130.366 30.350 55.341 1.00 42.85 6 GLN H CA 1
ATOM 1682 C C . GLN B 2 6 ? 131.387 29.233 55.050 1.00 43.72 6 GLN H C 1
ATOM 1683 O O . GLN B 2 6 ? 132.254 28.914 55.871 1.00 42.35 6 GLN H O 1
ATOM 1689 N N . SER B 2 7 ? 131.283 28.646 53.863 1.00 43.14 7 SER H N 1
ATOM 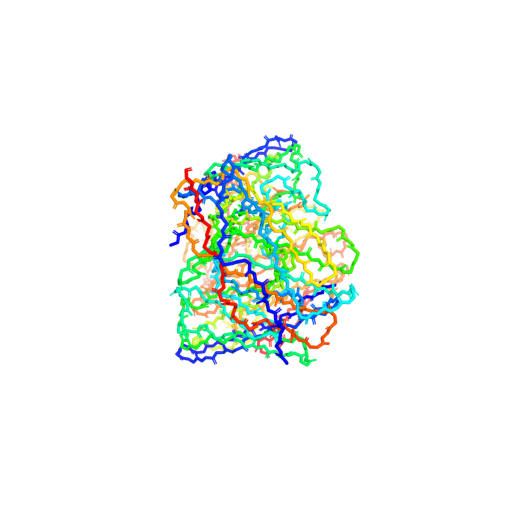1690 C CA . SER B 2 7 ? 132.178 27.567 53.465 1.00 43.66 7 SER H CA 1
ATOM 1691 C C . SER B 2 7 ? 133.653 27.955 53.397 1.00 44.08 7 SER H C 1
ATOM 1692 O O . SER B 2 7 ? 133.999 29.118 53.225 1.00 43.84 7 SER H O 1
ATOM 1695 N N . GLY B 2 8 ? 134.519 26.953 53.513 1.00 47.40 8 GLY H N 1
ATOM 1696 C CA . GLY B 2 8 ? 135.956 27.174 53.457 1.00 48.86 8 GLY H CA 1
ATOM 1697 C C . GLY B 2 8 ? 136.476 27.525 52.073 1.00 49.10 8 GLY H C 1
ATOM 1698 O O . GLY B 2 8 ? 135.809 27.287 51.071 1.00 49.48 8 GLY H O 1
ATOM 1699 N N . PRO B 2 9 ? 137.697 28.065 51.974 1.00 49.91 9 PRO H N 1
ATOM 1700 C CA . PRO B 2 9 ? 138.215 28.415 50.648 1.00 52.06 9 PRO H CA 1
ATOM 1701 C C . PRO B 2 9 ? 138.200 27.228 49.690 1.00 54.17 9 PRO H C 1
ATOM 1702 O O . PRO B 2 9 ? 138.197 26.080 50.115 1.00 56.07 9 PRO H O 1
ATOM 1706 N N . GLU B 2 10 ? 138.123 27.497 48.394 1.00 55.47 10 GLU H N 1
ATOM 1707 C CA . GLU B 2 10 ? 138.081 26.417 47.426 1.00 54.89 10 GLU H CA 1
ATOM 1708 C C . GLU B 2 10 ? 138.916 26.799 46.223 1.00 53.48 10 GLU H C 1
ATOM 1709 O O . GLU B 2 10 ? 139.010 27.979 45.888 1.00 53.14 10 GLU H O 1
ATOM 1715 N N . LEU B 2 11 ? 139.524 25.801 45.585 1.00 49.39 11 LEU H N 1
ATOM 1716 C CA . LEU B 2 11 ? 140.337 26.036 44.402 1.00 50.43 11 LEU H CA 1
ATOM 1717 C C . LEU B 2 11 ? 139.520 25.456 43.261 1.00 52.97 11 LEU H C 1
ATOM 1718 O O . LEU B 2 11 ? 139.030 24.322 43.350 1.00 54.49 11 LEU H O 1
ATOM 1723 N N . VAL B 2 12 ? 139.371 26.235 42.199 1.00 53.47 12 VAL H N 1
ATOM 1724 C CA . VAL B 2 12 ? 138.591 25.815 41.056 1.00 55.64 12 VAL H CA 1
ATOM 1725 C C . VAL B 2 12 ? 139.386 25.943 39.772 1.00 55.82 12 VAL H C 1
ATOM 1726 O O . VAL B 2 12 ? 140.028 26.971 39.512 1.00 52.73 12 VAL H O 1
ATOM 1730 N N . LYS B 2 13 ? 139.349 24.884 38.971 1.00 58.79 13 LYS H N 1
ATOM 1731 C CA . LYS B 2 13 ? 140.060 24.886 37.709 1.00 62.51 13 LYS H CA 1
ATOM 1732 C C . LYS B 2 13 ? 139.224 25.636 36.685 1.00 63.07 13 LYS H C 1
ATOM 1733 O O . LYS B 2 13 ? 138.026 25.378 36.520 1.00 64.25 13 LYS H O 1
ATOM 1739 N N . PRO B 2 14 ? 139.854 26.592 35.991 1.00 62.64 14 PRO H N 1
ATOM 1740 C CA . PRO B 2 14 ? 139.226 27.435 34.966 1.00 63.05 14 PRO H CA 1
ATOM 1741 C C . PRO B 2 14 ? 138.298 26.705 33.998 1.00 62.47 14 PRO H C 1
ATOM 1742 O O . PRO B 2 14 ? 138.767 25.984 33.115 1.00 63.59 14 PRO H O 1
ATOM 1746 N N . GLY B 2 15 ? 136.992 26.914 34.163 1.00 62.32 15 GLY H N 1
ATOM 1747 C CA . GLY B 2 15 ? 135.991 26.283 33.312 1.00 61.08 15 GLY H CA 1
ATOM 1748 C C . GLY B 2 15 ? 134.856 25.638 34.105 1.00 62.76 15 GLY H C 1
ATOM 1749 O O . GLY B 2 15 ? 133.697 25.664 33.694 1.00 62.61 15 GLY H O 1
ATOM 1750 N N . THR B 2 16 ? 135.188 25.077 35.265 1.00 62.52 16 THR H N 1
ATOM 1751 C CA . THR B 2 16 ? 134.208 24.394 36.104 1.00 62.50 16 THR H CA 1
ATOM 1752 C C . THR B 2 16 ? 133.282 25.280 36.941 1.00 63.18 16 THR H C 1
ATOM 1753 O O . THR B 2 16 ? 133.380 26.502 36.905 1.00 62.45 16 THR H O 1
ATOM 1757 N N . SER B 2 17 ? 132.391 24.647 37.701 1.00 63.25 17 SER H N 1
ATOM 1758 C CA . SER B 2 17 ? 131.429 25.359 38.532 1.00 64.63 17 SER H CA 1
ATOM 1759 C C . SER B 2 17 ? 131.401 24.870 39.981 1.00 65.30 17 SER H C 1
ATOM 1760 O O . SER B 2 17 ? 131.222 23.673 40.238 1.00 64.83 17 SER H O 1
ATOM 1763 N N . VAL B 2 18 ? 131.567 25.800 40.921 1.00 63.60 18 VAL H N 1
ATOM 1764 C CA . VAL B 2 18 ? 131.535 25.472 42.345 1.00 61.38 18 VAL H CA 1
ATOM 1765 C C . VAL B 2 18 ? 130.319 26.150 42.971 1.00 59.86 18 VAL H C 1
ATOM 1766 O O . VAL B 2 18 ? 129.886 27.205 42.509 1.00 56.73 18 VAL H O 1
ATOM 1770 N N . ARG B 2 19 ? 129.777 25.540 44.020 1.00 61.05 19 ARG H N 1
ATOM 1771 C CA . ARG B 2 19 ? 128.597 26.065 44.716 1.00 62.99 19 ARG H CA 1
ATOM 1772 C C . ARG B 2 19 ? 128.876 26.258 46.212 1.00 61.45 19 ARG H C 1
ATOM 1773 O O . ARG B 2 19 ? 128.804 25.310 46.977 1.00 63.68 19 ARG H O 1
ATOM 1781 N N . ILE B 2 20 ? 129.200 27.481 46.624 1.00 61.26 20 ILE H N 1
ATOM 1782 C CA . ILE B 2 20 ? 129.495 27.755 48.033 1.00 59.37 20 ILE H CA 1
ATOM 1783 C C . ILE B 2 20 ? 128.215 27.781 48.852 1.00 60.81 20 ILE H C 1
ATOM 1784 O O . ILE B 2 20 ? 127.117 27.806 48.295 1.00 60.97 20 ILE H O 1
ATOM 1789 N N . SER B 2 21 ? 128.354 27.788 50.174 1.00 61.85 21 SER H N 1
ATOM 1790 C CA . SER B 2 21 ? 127.183 27.805 51.049 1.00 64.11 21 SER H CA 1
ATOM 1791 C C . SER B 2 21 ? 127.245 28.892 52.120 1.00 63.15 21 SER H C 1
ATOM 1792 O O . SER B 2 21 ? 128.239 29.599 52.230 1.00 62.89 21 SER H O 1
ATOM 1795 N N . CYS B 2 22 ? 126.174 29.002 52.907 1.00 62.59 22 CYS H N 1
ATOM 1796 C CA . CYS B 2 22 ? 126.055 29.996 53.974 1.00 60.84 22 CYS H CA 1
ATOM 1797 C C . CYS B 2 22 ? 124.847 29.620 54.833 1.00 59.99 22 CYS H C 1
ATOM 1798 O O . CYS B 2 22 ? 123.706 29.842 54.432 1.00 58.75 22 CYS H O 1
ATOM 1801 N N . GLU B 2 23 ? 125.086 29.065 56.014 1.00 60.48 23 GLU H N 1
ATOM 1802 C CA . GLU B 2 23 ? 123.980 28.646 56.862 1.00 62.05 23 GLU H CA 1
ATOM 1803 C C . GLU B 2 23 ? 123.705 29.594 58.011 1.00 61.93 23 GLU H C 1
ATOM 1804 O O . GLU B 2 23 ? 124.596 29.925 58.800 1.00 61.44 23 GLU H O 1
ATOM 1810 N N . ALA B 2 24 ? 122.450 30.018 58.094 1.00 60.58 24 ALA H N 1
ATOM 1811 C CA . ALA B 2 24 ? 121.996 30.934 59.122 1.00 60.51 24 ALA H CA 1
ATOM 1812 C C . ALA B 2 24 ? 121.745 30.189 60.434 1.00 60.85 24 ALA H C 1
ATOM 1813 O O . ALA B 2 24 ? 121.544 28.974 60.441 1.00 61.67 24 ALA H O 1
ATOM 1815 N N . SER B 2 25 ? 121.768 30.923 61.543 1.00 60.83 25 SER H N 1
ATOM 1816 C CA . SER B 2 25 ? 121.535 30.340 62.862 1.00 59.72 25 SER H CA 1
ATOM 1817 C C . SER B 2 25 ? 121.469 31.425 63.934 1.00 56.40 25 SER H C 1
ATOM 1818 O O . SER B 2 25 ? 122.435 32.149 64.159 1.00 55.42 25 SER H O 1
ATOM 1821 N N . GLY B 2 26 ? 120.314 31.531 64.583 1.00 54.24 26 GLY H N 1
ATOM 1822 C CA . GLY B 2 26 ? 120.135 32.515 65.629 1.00 51.15 26 GLY H CA 1
ATOM 1823 C C . GLY B 2 26 ? 118.958 33.428 65.380 1.00 51.21 26 GLY H C 1
ATOM 1824 O O . GLY B 2 26 ? 118.747 34.352 66.152 1.00 51.83 26 GLY H O 1
ATOM 1825 N N . TYR B 2 27 ? 118.188 33.162 64.322 1.00 51.90 27 TYR H N 1
ATOM 1826 C CA . TYR B 2 27 ? 117.024 33.983 63.944 1.00 51.00 27 TYR H CA 1
ATOM 1827 C C . TYR B 2 27 ? 116.100 33.203 63.005 1.00 49.53 27 TYR H C 1
ATOM 1828 O O . TYR B 2 27 ? 116.405 32.068 62.647 1.00 46.17 27 TYR H O 1
ATOM 1837 N N . THR B 2 28 ? 114.991 33.818 62.589 1.00 48.33 28 THR H N 1
ATOM 1838 C CA . THR B 2 28 ? 114.053 33.151 61.689 1.00 47.38 28 THR H CA 1
ATOM 1839 C C . THR B 2 28 ? 114.492 33.282 60.243 1.00 47.68 28 THR H C 1
ATOM 1840 O O . THR B 2 28 ? 114.378 34.350 59.634 1.00 46.83 28 THR H O 1
ATOM 1844 N N . PHE B 2 29 ? 114.985 32.171 59.711 1.00 45.73 29 PHE H N 1
ATOM 1845 C CA . PHE B 2 29 ? 115.492 32.094 58.358 1.00 45.44 29 PHE H CA 1
ATOM 1846 C C . PHE B 2 29 ? 114.511 32.625 57.322 1.00 48.54 29 PHE H C 1
ATOM 1847 O O . PHE B 2 29 ? 114.905 33.358 56.414 1.00 52.09 29 PHE H O 1
ATOM 1855 N N . THR B 2 30 ? 113.237 32.274 57.463 1.00 50.39 30 THR H N 1
ATOM 1856 C CA . THR B 2 30 ? 112.216 32.706 56.510 1.00 50.34 30 THR H CA 1
ATOM 1857 C C . THR B 2 30 ? 111.648 34.085 56.794 1.00 50.67 30 THR H C 1
ATOM 1858 O O . THR B 2 30 ? 110.492 34.357 56.475 1.00 52.39 30 THR H O 1
ATOM 1862 N N . SER B 2 31 ? 112.450 34.943 57.415 1.00 48.55 31 SER H N 1
ATOM 1863 C CA . SER B 2 31 ? 112.026 36.308 57.710 1.00 47.76 31 SER H CA 1
ATOM 1864 C C . SER B 2 31 ? 113.088 37.258 57.211 1.00 47.73 31 SER H C 1
ATOM 1865 O O . SER B 2 31 ? 113.124 38.427 57.607 1.00 47.30 31 SER H O 1
ATOM 1868 N N . TYR B 2 32 ? 113.958 36.745 56.345 1.00 44.59 32 TYR H N 1
ATOM 1869 C CA . TYR B 2 32 ? 115.032 37.546 55.801 1.00 44.64 32 TYR H CA 1
ATOM 1870 C C . TYR B 2 32 ? 115.492 37.113 54.421 1.00 46.86 32 TYR H C 1
ATOM 1871 O O . TYR B 2 32 ? 115.419 35.936 54.078 1.00 48.47 32 TYR H O 1
ATOM 1880 N N . TYR B 2 33 ? 115.984 38.080 53.646 1.00 48.13 33 TYR H N 1
ATOM 1881 C CA . TYR B 2 33 ? 116.539 37.834 52.310 1.00 49.15 33 TYR H CA 1
ATOM 1882 C C . TYR B 2 33 ? 117.997 37.413 52.528 1.00 48.73 33 TYR H C 1
ATOM 1883 O O . TYR B 2 33 ? 118.609 37.810 53.518 1.00 50.82 33 TYR H O 1
ATOM 1892 N N . ILE B 2 34 ? 118.556 36.632 51.610 1.00 45.89 34 ILE H N 1
ATOM 1893 C CA . ILE B 2 34 ? 119.963 36.257 51.693 1.00 42.98 34 ILE H CA 1
ATOM 1894 C C . ILE B 2 34 ? 120.631 36.866 50.439 1.00 42.41 34 ILE H C 1
ATOM 1895 O O . ILE B 2 34 ? 120.367 36.443 49.316 1.00 39.87 34 ILE H O 1
ATOM 1900 N N . HIS B 2 35 ? 121.469 37.881 50.634 1.00 43.34 35 HIS H N 1
ATOM 1901 C CA . HIS B 2 35 ? 122.157 38.549 49.529 1.00 45.85 35 HIS H CA 1
ATOM 1902 C C . HIS B 2 35 ? 123.591 38.067 49.388 1.00 48.07 35 HIS H C 1
ATOM 1903 O O . HIS B 2 35 ? 124.262 37.836 50.387 1.00 50.68 35 HIS H O 1
ATOM 1910 N N . TRP B 2 36 ? 124.064 37.942 48.151 1.00 47.80 36 TRP H N 1
ATOM 1911 C CA . TRP B 2 36 ? 125.439 37.538 47.888 1.00 48.46 36 TRP H CA 1
ATOM 1912 C C . TRP B 2 36 ? 126.196 38.713 47.221 1.00 49.17 36 TRP H C 1
ATOM 1913 O O . TRP B 2 36 ? 125.673 39.361 46.316 1.00 52.01 36 TRP H O 1
ATOM 1924 N N . VAL B 2 37 ? 127.409 39.003 47.685 1.00 47.03 37 VAL H N 1
ATOM 1925 C CA . VAL B 2 37 ? 128.209 40.076 47.098 1.00 46.69 37 VAL H CA 1
ATOM 1926 C C . VAL B 2 37 ? 129.660 39.631 46.988 1.00 47.11 37 VAL H C 1
ATOM 1927 O O . VAL B 2 37 ? 130.187 38.985 47.891 1.00 46.10 37 VAL H O 1
ATOM 1931 N N . LYS B 2 38 ? 130.306 39.982 45.881 1.00 49.51 38 LYS H N 1
ATOM 1932 C CA . LYS B 2 38 ? 131.701 39.599 45.666 1.00 51.74 38 LYS H CA 1
ATOM 1933 C C . LYS B 2 38 ? 132.672 40.763 45.809 1.00 51.39 38 LYS H C 1
ATOM 1934 O O . LYS B 2 38 ? 132.399 41.869 45.352 1.00 52.42 38 LYS H O 1
ATOM 1940 N N . GLN B 2 39 ? 133.811 40.506 46.441 1.00 49.38 39 GLN H N 1
ATOM 1941 C CA . GLN B 2 39 ? 134.818 41.536 46.620 1.00 48.92 39 GLN H CA 1
ATOM 1942 C C . GLN B 2 39 ? 136.149 41.063 46.041 1.00 49.35 39 GLN H C 1
ATOM 1943 O O . GLN B 2 39 ? 136.798 40.175 46.578 1.00 47.48 39 GLN H O 1
ATOM 1949 N N . ARG B 2 40 ? 136.546 41.646 44.922 1.00 53.21 40 ARG H N 1
ATOM 1950 C CA . ARG B 2 40 ? 137.794 41.247 44.298 1.00 56.61 40 ARG H CA 1
ATOM 1951 C C . ARG B 2 40 ? 138.930 41.871 45.095 1.00 57.16 40 ARG H C 1
ATOM 1952 O O . ARG B 2 40 ? 138.821 43.009 45.549 1.00 56.52 40 ARG H O 1
ATOM 1960 N N . PRO B 2 41 ? 140.037 41.132 45.269 1.00 58.58 41 PRO H N 1
ATOM 1961 C CA . PRO B 2 41 ? 141.223 41.568 46.005 1.00 58.49 41 PRO H CA 1
ATOM 1962 C C . PRO B 2 41 ? 141.643 42.988 45.690 1.00 59.23 41 PRO H C 1
ATOM 1963 O O . PRO B 2 41 ? 142.053 43.280 44.569 1.00 58.78 41 PRO H O 1
ATOM 1967 N N . GLY B 2 42 ? 141.551 43.862 46.684 1.00 60.19 42 GLY H N 1
ATOM 1968 C CA . GLY B 2 42 ? 141.950 45.241 46.490 1.00 63.44 42 GLY H CA 1
ATOM 1969 C C . GLY B 2 42 ? 140.842 46.120 45.966 1.00 65.83 42 GLY H C 1
ATOM 1970 O O . GLY B 2 42 ? 140.924 47.338 46.060 1.00 67.49 42 GLY H O 1
ATOM 1971 N N . GLN B 2 43 ? 139.797 45.500 45.429 1.00 68.89 43 GLN H N 1
ATOM 1972 C CA . GLN B 2 43 ? 138.663 46.227 44.854 1.00 73.23 43 GLN H CA 1
ATOM 1973 C C . GLN B 2 43 ? 137.526 46.335 45.861 1.00 72.73 43 GLN H C 1
ATOM 1974 O O . GLN B 2 43 ? 137.560 45.681 46.903 1.00 74.88 43 GLN H O 1
ATOM 1980 N N . GLY B 2 44 ? 136.520 47.149 45.544 1.00 70.23 44 GLY H N 1
ATOM 1981 C CA . GLY B 2 44 ? 135.380 47.296 46.436 1.00 67.65 44 GLY H CA 1
ATOM 1982 C C . GLY B 2 44 ? 134.485 46.080 46.285 1.00 65.57 44 GLY H C 1
ATOM 1983 O O . GLY B 2 44 ? 134.848 45.150 45.568 1.00 65.49 44 GLY H O 1
ATOM 1984 N N . LEU B 2 45 ? 133.321 46.072 46.930 1.00 62.95 45 LEU H N 1
ATOM 1985 C CA . LEU B 2 45 ? 132.430 44.918 46.827 1.00 61.42 45 LEU H CA 1
ATOM 1986 C C . LEU B 2 45 ? 131.203 45.242 46.000 1.00 59.24 45 LEU H C 1
ATOM 1987 O O . LEU B 2 45 ? 130.730 46.371 46.027 1.00 57.65 45 LEU H O 1
ATOM 1992 N N . GLU B 2 46 ? 130.695 44.255 45.261 1.00 55.84 46 GLU H N 1
ATOM 1993 C CA . GLU B 2 46 ? 129.529 44.467 44.423 1.00 54.60 46 GLU H CA 1
ATOM 1994 C C . GLU B 2 46 ? 128.463 43.408 44.658 1.00 52.79 46 GLU H C 1
ATOM 1995 O O . GLU B 2 46 ? 128.777 42.249 44.906 1.00 48.53 46 GLU H O 1
ATOM 2001 N N . TRP B 2 47 ? 127.204 43.836 44.573 1.00 52.37 47 TRP H N 1
ATOM 2002 C CA . TRP B 2 47 ? 126.028 42.997 44.801 1.00 53.67 47 TRP H CA 1
ATOM 2003 C C . TRP B 2 47 ? 125.742 41.997 43.684 1.00 53.74 47 TRP H C 1
ATOM 2004 O O . TRP B 2 47 ? 125.450 42.382 42.550 1.00 53.31 47 TRP H O 1
ATOM 2015 N N . ILE B 2 48 ? 125.815 40.715 44.026 1.00 52.78 48 ILE H N 1
ATOM 2016 C CA . ILE B 2 48 ? 125.562 39.630 43.084 1.00 51.00 48 ILE H CA 1
ATOM 2017 C C . ILE B 2 48 ? 124.054 39.407 42.901 1.00 52.92 48 ILE H C 1
ATOM 2018 O O . ILE B 2 48 ? 123.506 39.673 41.837 1.00 56.27 48 ILE H O 1
ATOM 2023 N N . GLY B 2 49 ? 123.397 38.919 43.948 1.00 52.56 49 GLY H N 1
ATOM 2024 C CA . GLY B 2 49 ? 121.964 38.675 43.909 1.00 51.31 49 GLY H CA 1
ATOM 2025 C C . GLY B 2 49 ? 121.412 38.336 45.294 1.00 52.16 49 GLY H C 1
ATOM 2026 O O . GLY B 2 49 ? 122.156 38.195 46.261 1.00 53.10 49 GLY H O 1
ATOM 2027 N N . CYS B 2 50 ? 120.101 38.206 45.408 1.00 50.36 50 CYS H N 1
ATOM 2028 C CA . CYS B 2 50 ? 119.521 37.875 46.700 1.00 51.08 50 CYS H CA 1
ATOM 2029 C C . CYS B 2 50 ? 118.462 36.797 46.533 1.00 49.80 50 CYS H C 1
ATOM 2030 O O . CYS B 2 50 ? 117.998 36.545 45.427 1.00 49.43 50 CYS H O 1
ATOM 2033 N N . ILE B 2 51 ? 118.095 36.156 47.635 1.00 49.59 51 ILE H N 1
ATOM 2034 C CA . ILE B 2 51 ? 117.077 35.123 47.602 1.00 49.17 51 ILE H CA 1
ATOM 2035 C C . ILE B 2 51 ? 116.272 35.193 48.893 1.00 50.00 51 ILE H C 1
ATOM 2036 O O . ILE B 2 51 ? 116.810 35.488 49.970 1.00 49.61 51 ILE H O 1
ATOM 2041 N N . TYR B 2 52 ? 114.972 34.953 48.791 1.00 50.73 52 TYR H N 1
ATOM 2042 C CA . TYR B 2 52 ? 114.134 35.001 49.972 1.00 51.89 52 TYR H CA 1
ATOM 2043 C C . TYR B 2 52 ? 113.585 33.647 50.358 1.00 54.34 52 TYR H C 1
ATOM 2044 O O . TYR B 2 52 ? 112.670 33.143 49.729 1.00 56.48 52 TYR H O 1
ATOM 2053 N N . PRO B 2 53 ? 114.165 33.013 51.380 1.00 56.72 53 PRO H N 1
ATOM 2054 C CA . PRO B 2 53 ? 113.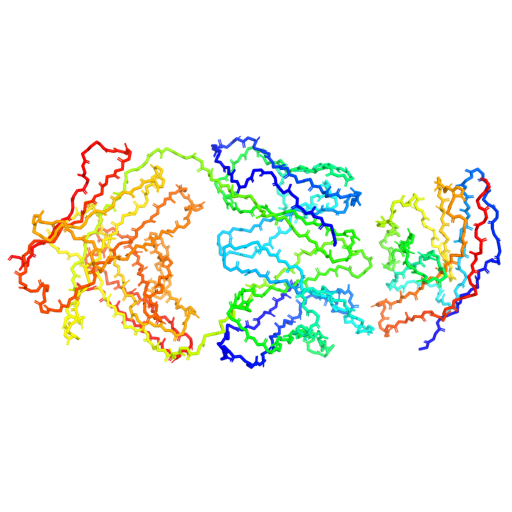660 31.706 51.799 1.00 56.97 53 PRO H CA 1
ATOM 2055 C C . PRO B 2 53 ? 112.264 31.962 52.267 1.00 58.48 53 PRO H C 1
ATOM 2056 O O . PRO B 2 53 ? 112.049 32.877 53.063 1.00 58.74 53 PRO H O 1
ATOM 2060 N N . GLY B 2 54 ? 111.330 31.157 51.781 1.00 61.31 54 GLY H N 1
ATOM 2061 C CA . GLY B 2 54 ? 109.936 31.323 52.136 1.00 64.12 54 GLY H CA 1
ATOM 2062 C C . GLY B 2 54 ? 109.164 31.040 50.871 1.00 66.39 54 GLY H C 1
ATOM 2063 O O . GLY B 2 54 ? 108.650 29.942 50.692 1.00 69.36 54 GLY H O 1
ATOM 2064 N N . ASN B 2 55 ? 109.107 32.024 49.978 1.00 67.63 55 ASN H N 1
ATOM 2065 C CA . ASN B 2 55 ? 108.404 31.864 48.710 1.00 67.94 55 ASN H CA 1
ATOM 2066 C C . ASN B 2 55 ? 109.423 31.565 47.619 1.00 69.32 55 ASN H C 1
ATOM 2067 O O . ASN B 2 55 ? 109.093 31.519 46.435 1.00 71.20 55 ASN H O 1
ATOM 2072 N N . VAL B 2 56 ? 110.663 31.353 48.062 1.00 68.29 56 VAL H N 1
ATOM 2073 C CA . VAL B 2 56 ? 111.816 31.025 47.222 1.00 67.11 56 VAL H CA 1
ATOM 2074 C C . VAL B 2 56 ? 112.064 31.973 46.057 1.00 66.48 56 VAL H C 1
ATOM 2075 O O . VAL B 2 56 ? 112.734 31.616 45.091 1.00 67.17 56 VAL H O 1
ATOM 2079 N N . ASN B 2 57 ? 111.545 33.189 46.160 1.00 67.01 57 ASN H N 1
ATOM 2080 C CA . ASN B 2 57 ? 111.725 34.184 45.113 1.00 67.36 57 ASN H CA 1
ATOM 2081 C C . ASN B 2 57 ? 113.189 34.633 45.092 1.00 66.78 57 ASN H C 1
ATOM 2082 O O . ASN B 2 57 ? 113.849 34.657 46.132 1.00 67.88 57 ASN H O 1
ATOM 2087 N N . THR B 2 58 ? 113.695 34.985 43.912 1.00 64.60 58 THR H N 1
ATOM 2088 C CA . THR B 2 58 ? 115.081 35.426 43.792 1.00 62.05 58 THR H CA 1
ATOM 2089 C C . THR B 2 58 ? 115.270 36.667 42.914 1.00 60.81 58 THR H C 1
ATOM 2090 O O . THR B 2 58 ? 114.421 36.985 42.080 1.00 62.08 58 THR H O 1
ATOM 2094 N N . ASN B 2 59 ? 116.379 37.374 43.119 1.00 56.92 59 ASN H N 1
ATOM 2095 C CA . ASN B 2 59 ? 116.685 38.574 42.344 1.00 56.05 59 ASN H CA 1
ATOM 2096 C C . ASN B 2 59 ? 118.160 38.548 42.010 1.00 54.59 59 ASN H C 1
ATOM 2097 O O . ASN B 2 59 ? 118.983 38.323 42.892 1.00 55.48 59 ASN H O 1
ATOM 2102 N N . TYR B 2 60 ? 118.487 38.789 40.741 1.00 52.04 60 TYR H N 1
ATOM 2103 C CA . TYR B 2 60 ? 119.875 38.797 40.292 1.00 51.83 60 TYR H CA 1
ATOM 2104 C C . TYR B 2 60 ? 120.331 40.137 39.691 1.00 51.05 60 TYR H C 1
ATOM 2105 O O . TYR B 2 60 ? 119.530 40.932 39.209 1.00 49.49 60 TYR H O 1
ATOM 2114 N N . ASN B 2 61 ? 121.633 40.386 39.744 1.00 52.23 61 ASN H N 1
ATOM 2115 C CA . ASN B 2 61 ? 122.198 41.590 39.157 1.00 53.46 61 ASN H CA 1
ATOM 2116 C C . ASN B 2 61 ? 122.533 41.120 37.761 1.00 55.28 61 ASN H C 1
ATOM 2117 O O . ASN B 2 61 ? 123.046 40.016 37.597 1.00 56.12 61 ASN H O 1
ATOM 2122 N N . GLU B 2 62 ? 122.251 41.943 36.759 1.00 57.78 62 GLU H N 1
ATOM 2123 C CA . GLU B 2 62 ? 122.511 41.559 35.379 1.00 62.86 62 GLU H CA 1
ATOM 2124 C C . GLU B 2 62 ? 123.981 41.319 35.066 1.00 64.52 62 GLU H C 1
ATOM 2125 O O . GLU B 2 62 ? 124.316 40.818 33.988 1.00 65.93 62 GLU H O 1
ATOM 2131 N N . LYS B 2 63 ? 124.863 41.675 35.992 1.00 64.03 63 LYS H N 1
ATOM 2132 C CA . LYS B 2 63 ? 126.283 41.452 35.765 1.00 64.84 63 LYS H CA 1
ATOM 2133 C C . LYS B 2 63 ? 126.710 40.016 36.105 1.00 66.05 63 LYS H C 1
ATOM 2134 O O . LYS B 2 63 ? 127.861 39.644 35.893 1.00 66.97 63 LYS H O 1
ATOM 2140 N N . PHE B 2 64 ? 125.778 39.216 36.622 1.00 67.71 64 PHE H N 1
ATOM 2141 C CA . PHE B 2 64 ? 126.062 37.829 37.006 1.00 68.58 64 PHE H CA 1
ATOM 2142 C C . PHE B 2 64 ? 124.874 36.922 36.648 1.00 69.50 64 PHE H C 1
ATOM 2143 O O . PHE B 2 64 ? 124.670 35.887 37.284 1.00 68.27 64 PHE H O 1
ATOM 2151 N N . LYS B 2 65 ? 124.104 37.299 35.628 1.00 70.66 65 LYS H N 1
ATOM 2152 C CA . LYS B 2 65 ? 122.922 36.522 35.230 1.00 73.31 65 LYS H CA 1
ATOM 2153 C C . LYS B 2 65 ? 123.102 35.017 34.982 1.00 73.34 65 LYS H C 1
ATOM 2154 O O . LYS B 2 65 ? 122.292 34.210 35.457 1.00 73.69 65 LYS H O 1
ATOM 2160 N N . ASP B 2 66 ? 124.152 34.637 34.255 1.00 73.03 66 ASP H N 1
ATOM 2161 C CA . ASP B 2 66 ? 124.404 33.229 33.939 1.00 71.42 66 ASP H CA 1
ATOM 2162 C C . ASP B 2 66 ? 125.091 32.405 35.026 1.00 70.59 66 ASP H C 1
ATOM 2163 O O . ASP B 2 66 ? 124.581 31.348 35.415 1.00 71.11 66 ASP H O 1
ATOM 2168 N N . LYS B 2 67 ? 126.245 32.879 35.500 1.00 68.52 67 LYS H N 1
ATOM 2169 C CA . LYS B 2 67 ? 127.023 32.199 36.547 1.00 65.28 67 LYS H CA 1
ATOM 2170 C C . LYS B 2 67 ? 126.192 31.941 37.786 1.00 65.13 67 LYS H C 1
ATOM 2171 O O . LYS B 2 67 ? 125.868 30.801 38.124 1.00 64.53 67 LYS H O 1
ATOM 2177 N N . ALA B 2 68 ? 125.867 33.037 38.460 1.00 64.93 68 ALA H N 1
ATOM 2178 C CA . ALA B 2 68 ? 125.090 33.016 39.693 1.00 62.65 68 ALA H CA 1
ATOM 2179 C C . ALA B 2 68 ? 123.714 32.365 39.562 1.00 60.12 68 ALA H C 1
ATOM 2180 O O . ALA B 2 68 ? 122.924 32.732 38.700 1.00 62.45 68 ALA H O 1
ATOM 2182 N N . THR B 2 69 ? 123.443 31.403 40.433 1.00 58.51 69 THR H N 1
ATOM 2183 C CA . THR B 2 69 ? 122.172 30.685 40.473 1.00 58.19 69 THR H CA 1
ATOM 2184 C C . THR B 2 69 ? 121.901 30.537 41.965 1.00 58.50 69 THR H C 1
ATOM 2185 O O . THR B 2 69 ? 122.608 29.807 42.651 1.00 58.75 69 THR H O 1
ATOM 2189 N N . LEU B 2 70 ? 120.892 31.234 42.473 1.00 59.30 70 LEU H N 1
ATOM 2190 C CA . LEU B 2 70 ? 120.600 31.190 43.902 1.00 60.54 70 LEU H CA 1
ATOM 2191 C C . LEU B 2 70 ? 119.647 30.082 44.348 1.00 59.98 70 LEU H C 1
ATOM 2192 O O . LEU B 2 70 ? 118.514 29.994 43.872 1.00 59.84 70 LEU H O 1
ATOM 2197 N N . ILE B 2 71 ? 120.117 29.250 45.279 1.00 59.20 71 ILE H N 1
ATOM 2198 C CA . ILE B 2 71 ? 119.339 28.127 45.800 1.00 63.74 71 ILE H CA 1
ATOM 2199 C C . ILE B 2 71 ? 119.168 28.286 47.317 1.00 65.06 71 ILE H C 1
ATOM 2200 O O . ILE B 2 71 ? 120.006 28.902 47.975 1.00 67.30 71 ILE H O 1
ATOM 2205 N N . VAL B 2 72 ? 118.098 27.724 47.876 1.00 63.55 72 VAL H N 1
ATOM 2206 C CA . VAL B 2 72 ? 117.850 27.851 49.304 1.00 63.17 72 VAL H CA 1
ATOM 2207 C C . VAL B 2 72 ? 117.513 26.485 49.890 1.00 65.76 72 VAL H C 1
ATOM 2208 O O . VAL B 2 72 ? 116.991 25.624 49.187 1.00 67.05 72 VAL H O 1
ATOM 2212 N N . ASP B 2 73 ? 117.815 26.305 51.179 1.00 67.20 73 ASP H N 1
ATOM 2213 C CA . ASP B 2 73 ? 117.586 25.045 51.896 1.00 66.79 73 ASP H CA 1
ATOM 2214 C C . ASP B 2 73 ? 116.935 25.345 53.245 1.00 67.25 73 ASP H C 1
ATOM 2215 O O . ASP B 2 73 ? 117.636 25.504 54.254 1.00 66.19 73 ASP H O 1
ATOM 2220 N N . THR B 2 74 ? 115.601 25.402 53.256 1.00 67.10 74 THR H N 1
ATOM 2221 C CA . THR B 2 74 ? 114.831 25.732 54.459 1.00 68.40 74 THR H CA 1
ATOM 2222 C C . THR B 2 74 ? 114.963 24.784 55.653 1.00 68.68 74 THR H C 1
ATOM 2223 O O . THR B 2 74 ? 114.518 25.120 56.755 1.00 68.32 74 THR H O 1
ATOM 2227 N N . SER B 2 75 ? 115.573 23.615 55.440 1.00 67.72 75 SER H N 1
ATOM 2228 C CA . SER B 2 75 ? 115.766 22.620 56.501 1.00 66.50 75 SER H CA 1
ATOM 2229 C C . SER B 2 75 ? 117.006 22.906 57.345 1.00 64.65 75 SER H C 1
ATOM 2230 O O . SER B 2 75 ? 116.935 22.960 58.575 1.00 63.33 75 SER H O 1
ATOM 2233 N N . SER B 2 76 ? 118.139 23.084 56.673 1.00 62.54 76 SER H N 1
ATOM 2234 C CA . SER B 2 76 ? 119.405 23.366 57.344 1.00 61.59 76 SER H CA 1
ATOM 2235 C C . SER B 2 76 ? 119.680 24.873 57.430 1.00 59.09 76 SER H C 1
ATOM 2236 O O . SER B 2 76 ? 120.791 25.289 57.735 1.00 57.35 76 SER H O 1
ATOM 2239 N N . ASN B 2 77 ? 118.670 25.686 57.144 1.00 59.17 77 ASN H N 1
ATOM 2240 C CA . ASN B 2 77 ? 118.839 27.135 57.146 1.00 56.64 77 ASN H CA 1
ATOM 2241 C C . ASN B 2 77 ? 120.022 27.554 56.273 1.00 54.83 77 ASN H C 1
ATOM 2242 O O . ASN B 2 77 ? 120.689 28.532 56.564 1.00 54.71 77 ASN H O 1
ATOM 2247 N N . THR B 2 78 ? 120.249 26.826 55.184 1.00 55.13 78 THR H N 1
ATOM 2248 C CA . THR B 2 78 ? 121.368 27.085 54.275 1.00 54.00 78 THR H CA 1
ATOM 2249 C C . THR B 2 78 ? 120.996 27.804 52.988 1.00 53.51 78 THR H C 1
ATOM 2250 O O . THR B 2 78 ? 119.977 27.514 52.367 1.00 52.52 78 THR H O 1
ATOM 2254 N N . ALA B 2 79 ? 121.847 28.737 52.589 1.00 52.97 79 ALA H N 1
ATOM 2255 C CA . ALA B 2 79 ? 121.653 29.485 51.357 1.00 55.45 79 ALA H CA 1
ATOM 2256 C C . ALA B 2 79 ? 122.854 29.130 50.480 1.00 57.90 79 ALA H C 1
ATOM 2257 O O . ALA B 2 79 ? 123.997 29.365 50.869 1.00 60.48 79 ALA H O 1
ATOM 2259 N N . TYR B 2 80 ? 122.613 28.556 49.307 1.00 56.22 80 TYR H N 1
ATOM 2260 C CA . TYR B 2 80 ? 123.728 28.187 48.442 1.00 55.42 80 TYR H CA 1
ATOM 2261 C C . TYR B 2 80 ? 123.873 29.171 47.300 1.00 57.63 80 TYR H C 1
ATOM 2262 O O . TYR B 2 80 ? 122.899 29.795 46.891 1.00 59.83 80 TYR H O 1
ATOM 2271 N N . MET B 2 81 ? 125.090 29.293 46.781 1.00 60.30 81 MET H N 1
ATOM 2272 C CA . MET B 2 81 ? 125.399 30.192 45.671 1.00 61.24 81 MET H CA 1
ATOM 2273 C C . MET B 2 81 ? 126.227 29.411 44.652 1.00 62.38 81 MET H C 1
ATOM 2274 O O . MET B 2 81 ? 127.345 28.989 44.948 1.00 61.02 81 MET H O 1
ATOM 2279 N N . GLN B 2 82 ? 125.685 29.232 43.456 1.00 63.76 82 GLN H N 1
ATOM 2280 C CA . GLN B 2 82 ? 126.370 28.491 42.404 1.00 64.15 82 GLN H CA 1
ATOM 2281 C C . GLN B 2 82 ? 127.025 29.416 41.403 1.00 64.22 82 GLN H C 1
ATOM 2282 O O . GLN B 2 82 ? 126.373 30.257 40.799 1.00 65.12 82 GLN H O 1
ATOM 2288 N N . LEU B 2 83 ? 128.326 29.247 41.233 1.00 63.58 83 LEU H N 1
ATOM 2289 C CA . LEU B 2 83 ? 129.089 30.041 40.289 1.00 62.65 83 LEU H CA 1
ATOM 2290 C C . LEU B 2 83 ? 129.523 29.053 39.211 1.00 63.19 83 LEU H C 1
ATOM 2291 O O . LEU B 2 83 ? 130.441 28.267 39.429 1.00 63.31 83 LEU H O 1
ATOM 2296 N N . SER B 2 84 ? 128.848 29.081 38.065 1.00 63.23 84 SER H N 1
ATOM 2297 C CA . SER B 2 84 ? 129.157 28.173 36.967 1.00 64.37 84 SER H CA 1
ATOM 2298 C C . SER B 2 84 ? 130.045 28.859 35.922 1.00 65.50 84 SER H C 1
ATOM 2299 O O . SER B 2 84 ? 129.942 30.072 35.722 1.00 65.02 84 SER H O 1
ATOM 2302 N N . ARG B 2 85 ? 130.911 28.072 35.269 1.00 65.52 85 ARG H N 1
ATOM 2303 C CA . ARG B 2 85 ? 131.847 28.577 34.259 1.00 66.22 85 ARG H CA 1
ATOM 2304 C C . ARG B 2 85 ? 132.705 29.679 34.870 1.00 66.19 85 ARG H C 1
ATOM 2305 O O . ARG B 2 85 ? 132.401 30.867 34.721 1.00 66.29 85 ARG H O 1
ATOM 2313 N N . MET B 2 86 ? 133.790 29.287 35.536 1.00 65.48 86 MET H N 1
ATOM 2314 C CA . MET B 2 86 ? 134.652 30.246 36.220 1.00 63.24 86 MET H CA 1
ATOM 2315 C C . MET B 2 86 ? 135.918 30.634 35.486 1.00 61.67 86 MET H C 1
ATOM 2316 O O . MET B 2 86 ? 136.449 29.863 34.708 1.00 60.00 86 MET H O 1
ATOM 2321 N N . THR B 2 87 ? 136.395 3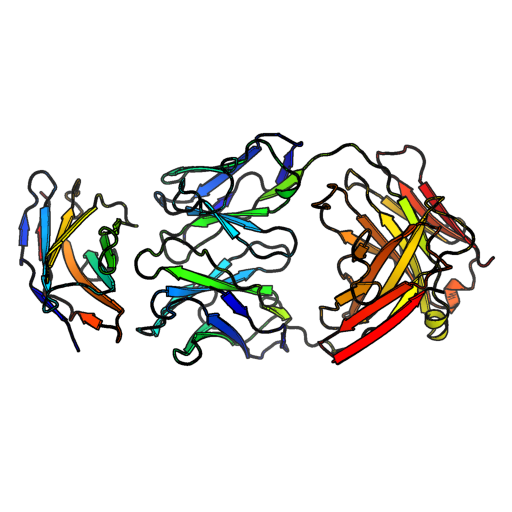1.845 35.752 1.00 62.57 87 THR H N 1
ATOM 2322 C CA . THR B 2 87 ? 137.610 32.365 35.130 1.00 62.58 87 THR H CA 1
ATOM 2323 C C . THR B 2 87 ? 138.344 33.216 36.162 1.00 63.18 87 THR H C 1
ATOM 2324 O O . THR B 2 87 ? 137.813 33.470 37.236 1.00 65.20 87 THR H O 1
ATOM 2328 N N . SER B 2 88 ? 139.551 33.662 35.829 1.00 63.25 88 SER H N 1
ATOM 2329 C CA . SER B 2 88 ? 140.368 34.468 36.733 1.00 63.03 88 SER H CA 1
ATOM 2330 C C . SER B 2 88 ? 139.650 35.744 37.154 1.00 63.12 88 SER H C 1
ATOM 2331 O O . SER B 2 88 ? 140.145 36.510 37.981 1.00 62.31 88 SER H O 1
ATOM 2334 N N . GLU B 2 89 ? 138.477 35.961 36.576 1.00 65.43 89 GLU H N 1
ATOM 2335 C CA . GLU B 2 89 ? 137.658 37.126 36.882 1.00 66.23 89 GLU H CA 1
ATOM 2336 C C . GLU B 2 89 ? 136.611 36.692 37.904 1.00 65.83 89 GLU H C 1
ATOM 2337 O O . GLU B 2 89 ? 135.754 37.471 38.303 1.00 65.89 89 GLU H O 1
ATOM 2343 N N . ASP B 2 90 ? 136.674 35.423 38.293 1.00 66.33 90 ASP H N 1
ATOM 2344 C CA . ASP B 2 90 ? 135.763 34.871 39.284 1.00 66.97 90 ASP H CA 1
ATOM 2345 C C . ASP B 2 90 ? 136.488 34.810 40.613 1.00 65.20 90 ASP H C 1
ATOM 2346 O O . ASP B 2 90 ? 135.863 34.675 41.661 1.00 65.66 90 ASP H O 1
ATOM 2351 N N . SER B 2 91 ? 137.813 34.898 40.554 1.00 63.32 91 SER H N 1
ATOM 2352 C CA . SER B 2 91 ? 138.645 34.856 41.747 1.00 61.13 91 SER H CA 1
ATOM 2353 C C . SER B 2 91 ? 138.438 36.123 42.563 1.00 58.94 91 SER H C 1
ATOM 2354 O O . SER B 2 91 ? 138.812 37.207 42.131 1.00 59.11 91 SER H O 1
ATOM 2357 N N . ALA B 2 92 ? 137.837 35.961 43.739 1.00 56.86 92 ALA H N 1
ATOM 2358 C CA . ALA B 2 92 ? 137.540 37.055 44.651 1.00 54.00 92 ALA H CA 1
ATOM 2359 C C . ALA B 2 92 ? 136.934 36.422 45.894 1.00 53.35 92 ALA H C 1
ATOM 2360 O O . ALA B 2 92 ? 136.633 35.226 45.895 1.00 55.01 92 ALA H O 1
ATOM 2362 N N . VAL B 2 93 ? 136.754 37.202 46.952 1.00 50.52 93 VAL H N 1
ATOM 2363 C CA . VAL B 2 93 ? 136.162 36.653 48.164 1.00 50.53 93 VAL H CA 1
ATOM 2364 C C . VAL B 2 93 ? 134.677 36.954 48.095 1.00 50.16 93 VAL H C 1
ATOM 2365 O O . VAL B 2 93 ? 134.282 38.097 47.876 1.00 51.59 93 VAL H O 1
ATOM 2369 N N . TYR B 2 94 ? 133.860 35.916 48.246 1.00 47.68 94 TYR H N 1
ATOM 2370 C CA . TYR B 2 94 ? 132.412 36.066 48.187 1.00 50.42 94 TYR H CA 1
ATOM 2371 C C . TYR B 2 94 ? 131.831 36.112 49.588 1.00 50.45 94 TYR H C 1
ATOM 2372 O O . TYR B 2 94 ? 132.083 35.231 50.410 1.00 48.13 94 TYR H O 1
ATOM 2381 N N . PHE B 2 95 ? 131.040 37.147 49.846 1.00 49.92 95 PHE H N 1
ATOM 2382 C CA . PHE B 2 95 ? 130.438 37.352 51.155 1.00 48.16 95 PHE H CA 1
ATOM 2383 C C . PHE B 2 95 ? 128.999 36.943 51.212 1.00 47.98 95 PHE H C 1
ATOM 2384 O O . PHE B 2 95 ? 128.329 36.881 50.197 1.00 46.80 95 PHE H O 1
ATOM 2392 N N . CYS B 2 96 ? 128.523 36.689 52.422 1.00 50.85 96 CYS H N 1
ATOM 2393 C CA . CYS B 2 96 ? 127.138 36.304 52.642 1.00 52.27 96 CYS H CA 1
ATOM 2394 C C . CYS B 2 96 ? 126.548 37.313 53.614 1.00 51.06 96 CYS H C 1
ATOM 2395 O O . CYS B 2 96 ? 127.186 37.692 54.597 1.00 48.94 96 CYS H O 1
ATOM 2398 N N . THR B 2 97 ? 125.325 37.740 53.346 1.00 48.92 97 THR H N 1
ATOM 2399 C CA . THR B 2 97 ? 124.679 38.688 54.227 1.00 49.25 97 THR H CA 1
ATOM 2400 C C . THR B 2 97 ? 123.183 38.590 54.038 1.00 47.88 97 THR H C 1
ATOM 2401 O O . THR B 2 97 ? 122.725 37.912 53.132 1.00 47.51 97 THR H O 1
ATOM 2405 N N . ARG B 2 98 ? 122.425 39.267 54.891 1.00 47.67 98 ARG H N 1
ATOM 2406 C CA . ARG B 2 98 ? 120.972 39.210 54.821 1.00 46.31 98 ARG H CA 1
ATOM 2407 C C . ARG B 2 98 ? 120.326 40.593 54.905 1.00 44.35 98 ARG H C 1
ATOM 2408 O O . ARG B 2 98 ? 120.976 41.568 55.248 1.00 44.74 98 ARG H O 1
ATOM 2416 N N . SER B 2 99 ? 119.034 40.653 54.612 1.00 43.65 99 SER H N 1
ATOM 2417 C CA . SER B 2 99 ? 118.281 41.901 54.646 1.00 43.71 99 SER H CA 1
ATOM 2418 C C . SER B 2 99 ? 116.925 41.553 55.246 1.00 44.23 99 SER H C 1
ATOM 2419 O O . SER B 2 99 ? 116.415 40.462 55.018 1.00 43.18 99 SER H O 1
ATOM 2422 N N . HIS B 2 100 ? 116.337 42.459 56.017 1.00 44.20 100 HIS H N 1
ATOM 2423 C CA . HIS B 2 100 ? 115.062 42.129 56.633 1.00 45.16 100 HIS H CA 1
ATOM 2424 C C . HIS B 2 100 ? 114.035 42.096 55.532 1.00 45.75 100 HIS H C 1
ATOM 2425 O O . HIS B 2 100 ? 114.022 42.996 54.704 1.00 46.40 100 HIS H O 1
ATOM 2432 N N . TYR B 2 101 ? 113.181 41.068 55.514 1.00 44.58 101 TYR H N 1
ATOM 2433 C CA . TYR B 2 101 ? 112.177 40.953 54.454 1.00 44.46 101 TYR H CA 1
ATOM 2434 C C . TYR B 2 101 ? 111.143 42.070 54.399 1.00 46.72 101 TYR H C 1
ATOM 2435 O O . TYR B 2 101 ? 110.879 42.621 53.335 1.00 47.86 101 TYR H O 1
ATOM 2444 N N . GLY B 2 102 ? 110.537 42.387 55.536 1.00 49.83 102 GLY H N 1
ATOM 2445 C CA . GLY B 2 102 ? 109.546 43.450 55.561 1.00 50.81 102 GLY H CA 1
ATOM 2446 C C . GLY B 2 102 ? 110.225 44.794 55.417 1.00 51.90 102 GLY H C 1
ATOM 2447 O O . GLY B 2 102 ? 109.939 45.536 54.480 1.00 55.18 102 GLY H O 1
ATOM 2448 N N . LEU B 2 103 ? 111.124 45.100 56.348 1.00 50.68 103 LEU H N 1
ATOM 2449 C CA . LEU B 2 103 ? 111.891 46.346 56.337 1.00 52.67 103 LEU H CA 1
ATOM 2450 C C . LEU B 2 103 ? 113.237 46.094 55.644 1.00 52.74 103 LEU H C 1
ATOM 2451 O O . LEU B 2 103 ? 114.274 45.981 56.301 1.00 52.50 103 LEU H O 1
ATOM 2456 N N . ASP B 2 104 ? 113.206 46.013 54.317 1.00 52.20 104 ASP H N 1
ATOM 2457 C CA . ASP B 2 104 ? 114.386 45.730 53.504 1.00 49.27 104 ASP H CA 1
ATOM 2458 C C . ASP B 2 104 ? 115.197 47.000 53.296 1.00 48.75 104 ASP H C 1
ATOM 2459 O O . ASP B 2 104 ? 115.148 47.608 52.228 1.00 51.38 104 ASP H O 1
ATOM 2464 N N . TRP B 2 105 ? 115.954 47.389 54.322 1.00 47.81 105 TRP H N 1
ATOM 2465 C CA . TRP B 2 105 ? 116.780 48.597 54.285 1.00 45.87 105 TRP H CA 1
ATOM 2466 C C . TRP B 2 105 ? 118.281 48.401 54.166 1.00 47.50 105 TRP H C 1
ATOM 2467 O O . TRP B 2 105 ? 118.952 49.222 53.546 1.00 51.77 105 TRP H O 1
ATOM 2478 N N . ASN B 2 106 ? 118.820 47.336 54.755 1.00 46.34 106 ASN H N 1
ATOM 2479 C CA . ASN B 2 106 ? 120.263 47.118 54.679 1.00 47.49 106 ASN H CA 1
ATOM 2480 C C . ASN B 2 106 ? 120.754 45.737 55.126 1.00 46.89 106 ASN H C 1
ATOM 2481 O O . ASN B 2 106 ? 119.979 44.919 55.599 1.00 47.18 106 ASN H O 1
ATOM 2486 N N . PHE B 2 107 ? 122.062 45.507 54.996 1.00 46.81 107 PHE H N 1
ATOM 2487 C CA . PHE B 2 107 ? 122.683 44.233 55.370 1.00 46.54 107 PHE H CA 1
ATOM 2488 C C . PHE B 2 107 ? 123.486 44.369 56.667 1.00 45.53 107 PHE H C 1
ATOM 2489 O O . PHE B 2 107 ? 124.610 44.864 56.641 1.00 43.47 107 PHE H O 1
ATOM 2497 N N . ASP B 2 108 ? 122.917 43.909 57.786 1.00 45.61 108 ASP H N 1
ATOM 2498 C CA . ASP B 2 108 ? 123.570 44.026 59.089 1.00 44.27 108 ASP H CA 1
ATOM 2499 C C . ASP B 2 108 ? 124.371 42.844 59.610 1.00 41.55 108 ASP H C 1
ATOM 2500 O O . ASP B 2 108 ? 125.162 43.011 60.524 1.00 40.65 108 ASP H O 1
ATOM 2505 N N . VAL B 2 109 ? 124.188 41.666 59.034 1.00 40.29 109 VAL H N 1
ATOM 2506 C CA . VAL B 2 109 ? 124.953 40.504 59.458 1.00 40.95 109 VAL H CA 1
ATOM 2507 C C . VAL B 2 109 ? 125.684 39.897 58.259 1.00 42.13 109 VAL H C 1
ATOM 2508 O O . VAL B 2 109 ? 125.063 39.433 57.303 1.00 44.93 109 VAL H O 1
ATOM 2512 N N . TRP B 2 110 ? 127.008 39.890 58.305 1.00 41.69 110 TRP H N 1
ATOM 2513 C CA . TRP B 2 110 ? 127.776 39.361 57.189 1.00 40.19 110 TRP H CA 1
ATOM 2514 C C . TRP B 2 110 ? 128.505 38.083 57.545 1.00 39.16 110 TRP H C 1
ATOM 2515 O O . TRP B 2 110 ? 128.882 37.885 58.688 1.00 37.84 110 TRP H O 1
ATOM 2526 N N . GLY B 2 111 ? 128.707 37.220 56.558 1.00 38.26 111 GLY H N 1
ATOM 2527 C CA . GLY B 2 111 ? 129.437 36.003 56.804 1.00 38.89 111 GLY H CA 1
ATOM 2528 C C . GLY B 2 111 ? 130.876 36.465 56.814 1.00 43.70 111 GLY H C 1
ATOM 2529 O O . GLY B 2 111 ? 131.139 37.619 56.495 1.00 44.97 111 GLY H O 1
ATOM 2530 N N . ALA B 2 112 ? 131.806 35.596 57.187 1.00 46.39 112 ALA H N 1
ATOM 2531 C CA . ALA B 2 112 ? 133.206 35.979 57.218 1.00 44.76 112 ALA H CA 1
ATOM 2532 C C . ALA B 2 112 ? 133.841 35.802 55.840 1.00 45.78 112 ALA H C 1
ATOM 2533 O O . ALA B 2 112 ? 135.022 36.087 55.651 1.00 46.41 112 ALA H O 1
ATOM 2535 N N . GLY B 2 113 ? 133.051 35.310 54.888 1.00 46.77 113 GLY H N 1
ATOM 2536 C CA . GLY B 2 113 ? 133.543 35.124 53.532 1.00 48.42 113 GLY H CA 1
ATOM 2537 C C . GLY B 2 113 ? 134.180 33.798 53.137 1.00 47.53 113 GLY H C 1
ATOM 2538 O O . GLY B 2 113 ? 134.561 32.999 53.984 1.00 48.26 113 GLY H O 1
ATOM 2539 N N . THR B 2 114 ? 134.286 33.576 51.828 1.00 47.67 114 THR H N 1
ATOM 2540 C CA . THR B 2 114 ? 134.887 32.373 51.253 1.00 45.18 114 THR H CA 1
ATOM 2541 C C . THR B 2 114 ? 135.786 32.800 50.080 1.00 45.96 114 THR H C 1
ATOM 2542 O O . THR B 2 114 ? 135.290 33.212 49.031 1.00 45.59 114 THR H O 1
ATOM 2546 N N . THR B 2 115 ? 137.103 32.727 50.256 1.00 45.94 115 THR H N 1
ATOM 2547 C CA . THR B 2 115 ? 138.025 33.098 49.182 1.00 49.53 115 THR H CA 1
ATOM 2548 C C . THR B 2 115 ? 137.984 32.015 48.108 1.00 51.82 115 THR H C 1
ATOM 2549 O O . THR B 2 115 ? 138.027 30.823 48.416 1.00 50.75 115 THR H O 1
ATOM 2553 N N . VAL B 2 116 ? 137.902 32.436 46.851 1.00 54.04 116 VAL H N 1
ATOM 2554 C CA . VAL B 2 116 ? 137.830 31.507 45.732 1.00 55.19 116 VAL H CA 1
ATOM 2555 C C . VAL B 2 116 ? 138.896 31.826 44.709 1.00 55.48 116 VAL H C 1
ATOM 2556 O O . VAL B 2 116 ? 138.970 32.938 44.188 1.00 56.03 116 VAL H O 1
ATOM 2560 N N . THR B 2 117 ? 139.724 30.834 44.428 1.00 56.70 117 THR H N 1
ATOM 2561 C CA . THR B 2 117 ? 140.785 30.972 43.453 1.00 57.01 117 THR H CA 1
ATOM 2562 C C . THR B 2 117 ? 140.389 30.097 42.277 1.00 58.35 117 THR H C 1
ATOM 2563 O O . THR B 2 117 ? 139.913 28.984 42.451 1.00 57.10 117 THR H O 1
ATOM 2567 N N . VAL B 2 118 ? 140.585 30.608 41.075 1.00 60.50 118 VAL H N 1
ATOM 2568 C CA . VAL B 2 118 ? 140.231 29.868 39.879 1.00 62.67 118 VAL H CA 1
ATOM 2569 C C . VAL B 2 118 ? 141.519 29.617 39.076 1.00 62.49 118 VAL H C 1
ATOM 2570 O O . VAL B 2 118 ? 141.586 29.915 37.895 1.00 65.47 118 VAL H O 1
ATOM 2574 N N . SER B 2 119 ? 142.540 29.072 39.735 1.00 62.72 119 SER H N 1
ATOM 2575 C CA . SER B 2 119 ? 143.832 28.804 39.096 1.00 61.83 119 SER H CA 1
ATOM 2576 C C . SER B 2 119 ? 144.051 27.310 38.914 1.00 62.53 119 SER H C 1
ATOM 2577 O O . SER B 2 119 ? 143.677 26.508 39.780 1.00 63.39 119 SER H O 1
ATOM 2580 N N . SER B 2 120 ? 144.679 26.940 37.801 1.00 61.35 120 SER H N 1
ATOM 2581 C CA . SER B 2 120 ? 144.934 25.532 37.513 1.00 60.15 120 SER H CA 1
ATOM 2582 C C . SER B 2 120 ? 146.302 25.080 37.989 1.00 59.53 120 SER H C 1
ATOM 2583 O O . SER B 2 120 ? 146.774 24.020 37.577 1.00 60.08 120 SER H O 1
ATOM 2586 N N . ALA B 2 121 ? 146.932 25.881 38.851 1.00 59.93 121 ALA H N 1
ATOM 2587 C CA . ALA B 2 121 ? 148.249 25.574 39.417 1.00 55.68 121 ALA H CA 1
ATOM 2588 C C . ALA B 2 121 ? 148.149 24.371 40.346 1.00 55.51 121 ALA H C 1
ATOM 2589 O O . ALA B 2 121 ? 147.053 23.899 40.635 1.00 51.93 121 ALA H O 1
ATOM 2591 N N . LYS B 2 122 ? 149.289 23.899 40.842 1.00 56.47 122 LYS H N 1
ATOM 2592 C CA . LYS B 2 122 ? 149.312 22.740 41.724 1.00 55.06 122 LYS H CA 1
ATOM 2593 C C . LYS B 2 122 ? 149.277 23.058 43.216 1.00 56.08 122 LYS H C 1
ATOM 2594 O O . LYS B 2 122 ? 149.875 24.026 43.668 1.00 52.01 122 LYS H O 1
ATOM 2600 N N . THR B 2 123 ? 148.576 22.225 43.982 1.00 57.68 123 THR H N 1
ATOM 2601 C CA . THR B 2 123 ? 148.528 22.410 45.422 1.00 58.57 123 THR H CA 1
ATOM 2602 C C . THR B 2 123 ? 149.859 21.885 45.951 1.00 59.58 123 THR H C 1
ATOM 2603 O O . THR B 2 123 ? 150.186 20.725 45.747 1.00 58.24 123 THR H O 1
ATOM 2607 N N . THR B 2 124 ? 150.618 22.739 46.623 1.00 60.78 124 THR H N 1
ATOM 2608 C CA . THR B 2 124 ? 151.901 22.347 47.161 1.00 61.56 124 THR H CA 1
ATOM 2609 C C . THR B 2 124 ? 152.027 22.781 48.603 1.00 61.36 124 THR H C 1
ATOM 2610 O O . THR B 2 124 ? 151.636 23.892 48.959 1.00 62.08 124 THR H O 1
ATOM 2614 N N . PRO B 2 125 ? 152.544 21.891 49.463 1.00 60.78 125 PRO H N 1
ATOM 2615 C CA . PRO B 2 125 ? 152.726 22.203 50.881 1.00 58.44 125 PRO H CA 1
ATOM 2616 C C . PRO B 2 125 ? 153.891 23.186 50.980 1.00 54.56 125 PRO H C 1
ATOM 2617 O O . PRO B 2 125 ? 154.738 23.246 50.091 1.00 50.98 125 PRO H O 1
ATOM 2621 N N . PRO B 2 126 ? 153.929 23.997 52.040 1.00 52.63 126 PRO H N 1
ATOM 2622 C CA . PRO B 2 126 ? 155.037 24.951 52.137 1.00 51.79 126 PRO H CA 1
ATOM 2623 C C . PRO B 2 126 ? 156.349 24.370 52.672 1.00 49.74 126 PRO H C 1
ATOM 2624 O O . PRO B 2 126 ? 156.388 23.268 53.209 1.00 48.42 126 PRO H O 1
ATOM 2628 N N . SER B 2 127 ? 157.431 25.104 52.475 1.00 46.77 127 SER H N 1
ATOM 2629 C CA . SER B 2 127 ? 158.717 24.692 52.988 1.00 45.63 127 SER H CA 1
ATOM 2630 C C . SER B 2 127 ? 158.988 25.780 54.007 1.00 46.33 127 SER H C 1
ATOM 2631 O O . SER B 2 127 ? 159.229 26.932 53.643 1.00 44.90 127 SER H O 1
ATOM 2634 N N . VAL B 2 128 ? 158.914 25.423 55.284 1.00 45.87 128 VAL H N 1
ATOM 2635 C CA . VAL B 2 128 ? 159.123 26.384 56.365 1.00 46.25 128 VAL H CA 1
ATOM 2636 C C . VAL B 2 128 ? 160.597 26.452 56.772 1.00 43.40 128 VAL H C 1
ATOM 2637 O O . VAL B 2 128 ? 161.194 25.432 57.070 1.00 44.06 128 VAL H O 1
ATOM 2641 N N . TYR B 2 129 ? 161.168 27.657 56.799 1.00 43.47 129 TYR H N 1
ATOM 2642 C CA . TYR B 2 129 ? 162.582 27.849 57.145 1.00 43.91 129 TYR H CA 1
ATOM 2643 C C . TYR B 2 129 ? 162.723 28.812 58.315 1.00 43.91 129 TYR H C 1
ATOM 2644 O O . TYR B 2 129 ? 162.235 29.930 58.276 1.00 43.63 129 TYR H O 1
ATOM 2653 N N . PRO B 2 130 ? 163.410 28.385 59.373 1.00 44.94 130 PRO H N 1
ATOM 2654 C CA . PRO B 2 130 ? 163.607 29.215 60.560 1.00 45.95 130 PRO H CA 1
ATOM 2655 C C . PRO B 2 130 ? 164.582 30.369 60.384 1.00 48.40 130 PRO H C 1
ATOM 2656 O O . PRO B 2 130 ? 165.669 30.207 59.823 1.00 50.72 130 PRO H O 1
ATOM 2660 N N . LEU B 2 131 ? 164.193 31.545 60.859 1.00 47.65 131 LEU H N 1
ATOM 2661 C CA . LEU B 2 131 ? 165.059 32.709 60.746 1.00 47.99 131 LEU H CA 1
ATOM 2662 C C . LEU B 2 131 ? 165.632 33.038 62.110 1.00 49.92 131 LEU H C 1
ATOM 2663 O O . LEU B 2 131 ? 164.897 33.386 63.025 1.00 52.91 131 LEU H O 1
ATOM 2668 N N . ALA B 2 132 ? 166.950 32.930 62.234 1.00 54.18 132 ALA H N 1
ATOM 2669 C CA . ALA B 2 132 ? 167.652 33.209 63.482 1.00 54.82 132 ALA H CA 1
ATOM 2670 C C . ALA B 2 132 ? 168.739 34.221 63.205 1.00 54.81 132 ALA H C 1
ATOM 2671 O O . ALA B 2 132 ? 169.327 34.231 62.128 1.00 53.01 132 ALA H O 1
ATOM 2673 N N . PRO B 2 133 ? 169.028 35.085 64.183 1.00 58.34 133 PRO H N 1
ATOM 2674 C CA . PRO B 2 133 ? 170.051 36.136 64.086 1.00 61.43 133 PRO H CA 1
ATOM 2675 C C . PRO B 2 133 ? 171.511 35.659 64.100 1.00 64.71 133 PRO H C 1
ATOM 2676 O O . PRO B 2 133 ? 171.832 34.595 64.642 1.00 64.97 133 PRO H O 1
ATOM 2680 N N . GLY B 2 134 ? 172.387 36.451 63.482 1.00 67.38 134 GLY H N 1
ATOM 2681 C CA . GLY B 2 134 ? 173.800 36.122 63.436 1.00 69.16 134 GLY H CA 1
ATOM 2682 C C . GLY B 2 134 ? 174.478 36.662 64.679 1.00 73.87 134 GLY H C 1
ATOM 2683 O O . GLY B 2 134 ? 173.971 36.507 65.792 1.00 75.52 134 GLY H O 1
ATOM 2684 N N . SER B 2 135 ? 175.609 37.329 64.490 1.00 77.37 135 SER H N 1
ATOM 2685 C CA . SER B 2 135 ? 176.370 37.880 65.605 1.00 79.65 135 SER H CA 1
ATOM 2686 C C . SER B 2 135 ? 176.128 39.358 65.895 1.00 81.73 135 SER H C 1
ATOM 2687 O O . SER B 2 135 ? 176.970 40.008 66.511 1.00 82.13 135 SER H O 1
ATOM 2690 N N . ALA B 2 136 ? 174.983 39.889 65.471 1.00 85.46 136 ALA H N 1
ATOM 2691 C CA . ALA B 2 136 ? 174.662 41.301 65.720 1.00 88.15 136 ALA H CA 1
ATOM 2692 C C . ALA B 2 136 ? 173.440 41.465 66.619 1.00 91.12 136 ALA H C 1
ATOM 2693 O O . ALA B 2 136 ? 173.023 40.525 67.305 1.00 92.37 136 ALA H O 1
ATOM 2695 N N . ALA B 2 137 ? 172.874 42.672 66.606 1.00 94.13 137 ALA H N 1
ATOM 2696 C CA . ALA B 2 137 ? 171.694 43.011 67.405 1.00 96.44 137 ALA H CA 1
ATOM 2697 C C . ALA B 2 137 ? 171.067 44.261 66.799 1.00 98.24 137 ALA H C 1
ATOM 2698 O O . ALA B 2 137 ? 171.520 45.384 67.053 1.00 99.87 137 ALA H O 1
ATOM 2700 N N . GLN B 2 138 ? 170.025 44.057 65.998 1.00 99.16 138 GLN H N 1
ATOM 2701 C CA . GLN B 2 138 ? 169.323 45.153 65.328 1.00 99.66 138 GLN H CA 1
ATOM 2702 C C . GLN B 2 138 ? 168.399 45.978 66.245 1.00 99.58 138 GLN H C 1
ATOM 2703 O O . GLN B 2 138 ? 167.756 46.935 65.797 1.00 99.46 138 GLN H O 1
ATOM 2709 N N . THR B 2 139 ? 168.356 45.600 67.525 1.00 99.20 139 THR H N 1
ATOM 2710 C CA . THR B 2 139 ? 167.547 46.266 68.548 1.00 97.70 139 THR H CA 1
ATOM 2711 C C . THR B 2 139 ? 167.984 45.695 69.902 1.00 96.82 139 THR H C 1
ATOM 2712 O O . THR B 2 139 ? 167.350 44.781 70.440 1.00 96.29 139 THR H O 1
ATOM 2716 N N . ASN B 2 140 ? 169.074 46.242 70.441 1.00 95.67 140 ASN H N 1
ATOM 2717 C CA . ASN B 2 140 ? 169.652 45.797 71.716 1.00 92.64 140 ASN H CA 1
ATOM 2718 C C . ASN B 2 140 ? 168.652 45.578 72.852 1.00 90.07 140 ASN H C 1
ATOM 2719 O O . ASN B 2 140 ? 167.687 46.334 72.989 1.00 92.20 140 ASN H O 1
ATOM 2724 N N . SER B 2 141 ? 168.909 44.563 73.677 1.00 84.95 141 SER H N 1
ATOM 2725 C CA . SER B 2 141 ? 168.050 44.241 74.819 1.00 80.10 141 SER H CA 1
ATOM 2726 C C . SER B 2 141 ? 166.798 43.494 74.393 1.00 76.83 141 SER H C 1
ATOM 2727 O O . SER B 2 141 ? 165.914 43.218 75.208 1.00 76.67 141 SER H O 1
ATOM 2730 N N . MET B 2 142 ? 166.724 43.175 73.109 1.00 72.08 142 MET H N 1
ATOM 2731 C CA . MET B 2 142 ? 165.583 42.453 72.570 1.00 66.93 142 MET H CA 1
ATOM 2732 C C . MET B 2 142 ? 165.877 41.930 71.183 1.00 61.69 142 MET H C 1
ATOM 2733 O O . MET B 2 142 ? 166.514 42.597 70.377 1.00 61.78 142 MET H O 1
ATOM 2738 N N . VAL B 2 143 ? 165.387 40.736 70.896 1.00 54.50 143 VAL H N 1
ATOM 2739 C CA . VAL B 2 143 ? 165.641 40.134 69.608 1.00 48.84 143 VAL H CA 1
ATOM 2740 C C . VAL B 2 143 ? 164.401 40.006 68.753 1.00 46.47 143 VAL H C 1
ATOM 2741 O O . VAL B 2 143 ? 163.277 40.018 69.253 1.00 45.74 143 VAL H O 1
ATOM 2745 N N . THR B 2 144 ? 164.636 39.883 67.450 1.00 44.40 144 THR H N 1
ATOM 2746 C CA . THR B 2 144 ? 163.580 39.681 66.470 1.00 43.46 144 THR H CA 1
ATOM 2747 C C . THR B 2 144 ? 163.888 38.374 65.750 1.00 43.25 144 THR H C 1
ATOM 2748 O O . THR B 2 144 ? 164.946 38.223 65.132 1.00 44.13 144 THR H O 1
ATOM 2752 N N . LEU B 2 145 ? 162.978 37.415 65.864 1.00 41.47 145 LEU H N 1
ATOM 2753 C CA . LEU B 2 145 ? 163.134 36.137 65.193 1.00 40.56 145 LEU H CA 1
ATOM 2754 C C . LEU B 2 145 ? 162.100 36.108 64.073 1.00 41.13 145 LEU H C 1
ATOM 2755 O O . LEU B 2 145 ? 161.265 37.003 63.976 1.00 40.82 145 LEU H O 1
ATOM 2760 N N . GLY B 2 146 ? 162.147 35.086 63.229 1.00 40.07 146 GLY H N 1
ATOM 2761 C CA . GLY B 2 146 ? 161.220 35.030 62.122 1.00 39.97 146 GLY H CA 1
ATOM 2762 C C . GLY B 2 146 ? 161.097 33.653 61.523 1.00 41.47 146 GLY H C 1
ATOM 2763 O O . GLY B 2 146 ? 161.815 32.736 61.908 1.00 40.02 146 GLY H O 1
ATOM 2764 N N . CYS B 2 147 ? 160.192 33.530 60.560 1.00 43.20 147 CYS H N 1
ATOM 2765 C CA . CYS B 2 147 ? 159.892 32.267 59.902 1.00 46.30 147 CYS H CA 1
ATOM 2766 C C . CYS B 2 147 ? 159.616 32.513 58.419 1.00 45.27 147 CYS H C 1
ATOM 2767 O O . CYS B 2 147 ? 158.848 33.400 58.063 1.00 46.04 147 CYS H O 1
ATOM 2770 N N . LEU B 2 148 ? 160.250 31.737 57.552 1.00 42.96 148 LEU H N 1
ATOM 2771 C CA . LEU B 2 148 ? 160.057 31.901 56.123 1.00 41.03 148 LEU H CA 1
ATOM 2772 C C . LEU B 2 148 ? 159.265 30.731 55.601 1.00 41.50 148 LEU H C 1
ATOM 2773 O O . LEU B 2 148 ? 159.696 29.594 55.731 1.00 42.58 148 LEU H O 1
ATOM 2778 N N . VAL B 2 149 ? 158.110 31.020 55.014 1.00 40.96 149 VAL H N 1
ATOM 2779 C CA . VAL B 2 149 ? 157.226 30.003 54.446 1.00 39.79 149 VAL H CA 1
ATOM 2780 C C . VAL B 2 149 ? 157.274 30.093 52.922 1.00 41.53 149 VAL H C 1
ATOM 2781 O O . VAL B 2 149 ? 156.495 30.827 52.305 1.00 39.99 149 VAL H O 1
ATOM 2785 N N . LYS B 2 150 ? 158.165 29.319 52.311 1.00 43.55 150 LYS H N 1
ATOM 2786 C CA . LYS B 2 150 ? 158.341 29.392 50.867 1.00 45.95 150 LYS H CA 1
ATOM 2787 C C . LYS B 2 150 ? 157.787 28.288 49.996 1.00 46.72 150 LYS H C 1
ATOM 2788 O O . LYS B 2 150 ? 157.906 27.114 50.323 1.00 49.12 150 LYS H O 1
ATOM 2794 N N . GLY B 2 151 ? 157.187 28.698 48.875 1.00 48.77 151 GLY H N 1
ATOM 2795 C CA . GLY B 2 151 ? 156.639 27.790 47.872 1.00 51.23 151 GLY H CA 1
ATOM 2796 C C . GLY B 2 151 ? 155.391 26.970 48.148 1.00 54.21 151 GLY H C 1
ATOM 2797 O O . GLY B 2 151 ? 155.420 25.753 47.994 1.00 58.03 151 GLY H O 1
ATOM 2798 N N . TYR B 2 152 ? 154.287 27.614 48.518 1.00 55.10 152 TYR H N 1
ATOM 2799 C CA . TYR B 2 152 ? 153.054 26.891 48.811 1.00 53.97 152 TYR H CA 1
ATOM 2800 C C . TYR B 2 152 ? 151.920 27.352 47.904 1.00 55.33 152 TYR H C 1
ATOM 2801 O O . TYR B 2 152 ? 151.969 28.445 47.341 1.00 52.26 152 TYR H O 1
ATOM 2810 N N . PHE B 2 153 ? 150.904 26.508 47.761 1.00 54.53 153 PHE H N 1
ATOM 2811 C CA . PHE B 2 153 ? 149.750 26.849 46.945 1.00 53.77 153 PHE H CA 1
ATOM 2812 C C . PHE B 2 153 ? 148.630 25.852 47.229 1.00 52.46 153 PHE H C 1
ATOM 2813 O O . PHE B 2 153 ? 148.851 24.652 47.266 1.00 52.62 153 PHE H O 1
ATOM 2821 N N . PRO B 2 154 ? 147.407 26.347 47.414 1.00 52.28 154 PRO H N 1
ATOM 2822 C CA . PRO B 2 154 ? 147.086 27.771 47.360 1.00 53.05 154 PRO H CA 1
ATOM 2823 C C . PRO B 2 154 ? 147.045 28.428 48.735 1.00 53.69 154 PRO H C 1
ATOM 2824 O O . PRO B 2 154 ? 147.446 27.834 49.734 1.00 52.58 154 PRO H O 1
ATOM 2828 N N . GLU B 2 155 ? 146.562 29.668 48.751 1.00 55.30 155 GLU H N 1
ATOM 2829 C CA . GLU B 2 155 ? 146.425 30.471 49.953 1.00 55.70 155 GLU H CA 1
ATOM 2830 C C . GLU B 2 155 ? 145.206 29.892 50.647 1.00 54.69 155 GLU H C 1
ATOM 2831 O O . GLU B 2 155 ? 144.312 29.373 49.999 1.00 58.45 155 GLU H O 1
ATOM 2837 N N . PRO B 2 156 ? 145.131 29.997 51.971 1.00 52.64 156 PRO H N 1
ATOM 2838 C CA . PRO B 2 156 ? 146.092 30.625 52.861 1.00 51.94 156 PRO H CA 1
ATOM 2839 C C . PRO B 2 156 ? 146.847 29.622 53.716 1.00 53.13 156 PRO H C 1
ATOM 2840 O O . PRO B 2 156 ? 146.608 28.411 53.642 1.00 50.33 156 PRO H O 1
ATOM 2844 N N . VAL B 2 157 ? 147.772 30.153 54.516 1.00 51.68 157 VAL H N 1
ATOM 2845 C CA . VAL B 2 157 ? 148.551 29.372 55.468 1.00 50.68 157 VAL H CA 1
ATOM 2846 C C . VAL B 2 157 ? 148.303 30.171 56.728 1.00 52.60 157 VAL H C 1
ATOM 2847 O O . VAL B 2 157 ? 147.851 31.310 56.641 1.00 54.67 157 VAL H O 1
ATOM 2851 N N . THR B 2 158 ? 148.570 29.590 57.893 1.00 52.46 158 THR H N 1
ATOM 2852 C CA . THR B 2 158 ? 148.374 30.302 59.151 1.00 50.33 158 THR H CA 1
ATOM 2853 C C . THR B 2 158 ? 149.728 30.271 59.852 1.00 50.28 158 THR H C 1
ATOM 2854 O O . THR B 2 158 ? 150.470 29.300 59.701 1.00 49.86 158 THR H O 1
ATOM 2858 N N . VAL B 2 159 ? 150.064 31.325 60.596 1.00 48.95 159 VAL H N 1
ATOM 2859 C CA . VAL B 2 159 ? 151.344 31.362 61.298 1.00 46.86 159 VAL H CA 1
ATOM 2860 C C . VAL B 2 159 ? 151.254 31.794 62.750 1.00 49.03 159 VAL H C 1
ATOM 2861 O O . VAL B 2 159 ? 151.191 32.982 63.045 1.00 51.45 159 VAL H O 1
ATOM 2865 N N . THR B 2 160 ? 151.270 30.834 63.664 1.00 49.21 160 THR H N 1
ATOM 2866 C CA . THR B 2 160 ? 151.186 31.174 65.074 1.00 48.62 160 THR H CA 1
ATOM 2867 C C . THR B 2 160 ? 152.575 31.050 65.634 1.00 46.76 160 THR H C 1
ATOM 2868 O O . THR B 2 160 ? 153.446 30.505 64.972 1.00 48.65 160 THR H O 1
ATOM 2872 N N . TRP B 2 161 ? 152.787 31.562 66.844 1.00 47.89 161 TRP H N 1
ATOM 2873 C CA . TRP B 2 161 ? 154.088 31.486 67.502 1.00 48.86 161 TRP H CA 1
ATOM 2874 C C . TRP B 2 161 ? 153.960 30.864 68.895 1.00 49.39 161 TRP H C 1
ATOM 2875 O O . TRP B 2 161 ? 153.466 31.494 69.822 1.00 49.30 161 TRP H O 1
ATOM 2886 N N . ASN B 2 162 ? 154.434 29.629 69.037 1.00 50.93 162 ASN H N 1
ATOM 2887 C CA . ASN B 2 162 ? 154.351 28.890 70.297 1.00 50.25 162 ASN H CA 1
ATOM 2888 C C . ASN B 2 162 ? 152.908 28.526 70.529 1.00 49.71 162 ASN H C 1
ATOM 2889 O O . ASN B 2 162 ? 152.319 28.901 71.533 1.00 51.61 162 ASN H O 1
ATOM 2894 N N . SER B 2 163 ? 152.333 27.812 69.579 1.00 50.46 163 SER H N 1
ATOM 2895 C CA . SER B 2 163 ? 150.951 27.368 69.686 1.00 52.52 163 SER H CA 1
ATOM 2896 C C . SER B 2 163 ? 149.974 28.467 70.095 1.00 54.31 163 SER H C 1
ATOM 2897 O O . SER B 2 163 ? 149.048 28.227 70.871 1.00 55.88 163 SER H O 1
ATOM 2900 N N . GLY B 2 164 ? 150.175 29.676 69.590 1.00 52.77 164 GLY H N 1
ATOM 2901 C CA . GLY B 2 164 ? 149.243 30.729 69.936 1.00 50.61 164 GLY H CA 1
ATOM 2902 C C . GLY B 2 164 ? 149.553 31.478 71.213 1.00 51.24 164 GLY H C 1
ATOM 2903 O O . GLY B 2 164 ? 148.917 32.488 71.495 1.00 51.83 164 GLY H O 1
ATOM 2904 N N . SER B 2 165 ? 150.521 30.999 71.988 1.00 51.44 165 SER H N 1
ATOM 2905 C CA . SER B 2 165 ? 150.886 31.669 73.235 1.00 51.92 165 SER H CA 1
ATOM 2906 C C . SER B 2 165 ? 151.621 32.990 72.987 1.00 53.42 165 SER H C 1
ATOM 2907 O O . SER B 2 165 ? 151.680 33.859 73.855 1.00 52.70 165 SER H O 1
ATOM 2910 N N . LEU B 2 166 ? 152.169 33.138 71.789 1.00 55.55 166 LEU H N 1
ATOM 2911 C CA . LEU B 2 166 ? 152.904 34.332 71.423 1.00 55.48 166 LEU H CA 1
ATOM 2912 C C . LEU B 2 166 ? 152.049 35.066 70.398 1.00 57.25 166 LEU H C 1
ATOM 2913 O O . LEU B 2 166 ? 151.848 34.563 69.290 1.00 56.99 166 LEU H O 1
ATOM 2918 N N . SER B 2 167 ? 151.536 36.238 70.789 1.00 59.34 167 SER H N 1
ATOM 2919 C CA . SER B 2 167 ? 150.676 37.074 69.941 1.00 60.34 167 SER H CA 1
ATOM 2920 C C . SER B 2 167 ? 151.139 38.527 69.887 1.00 61.19 167 SER H C 1
ATOM 2921 O O . SER B 2 167 ? 150.755 39.285 68.999 1.00 62.41 167 SER H O 1
ATOM 2924 N N . SER B 2 168 ? 151.950 38.928 70.853 1.00 63.15 168 SER H N 1
ATOM 2925 C CA . SER B 2 168 ? 152.444 40.295 70.879 1.00 61.76 168 SER H CA 1
ATOM 2926 C C . SER B 2 168 ? 153.733 40.383 70.086 1.00 60.92 168 SER H C 1
ATOM 2927 O O . SER B 2 168 ? 154.562 39.473 70.146 1.00 60.72 168 SER H O 1
ATOM 2930 N N . GLY B 2 169 ? 153.902 41.475 69.345 1.00 59.60 169 GLY H N 1
ATOM 2931 C CA . GLY B 2 169 ? 155.108 41.653 68.555 1.00 56.46 169 GLY H CA 1
ATOM 2932 C C . GLY B 2 169 ? 155.213 40.714 67.368 1.00 54.97 169 GLY H C 1
ATOM 2933 O O . GLY B 2 169 ? 156.305 40.331 66.949 1.00 55.25 169 GLY H O 1
ATOM 2934 N N . VAL B 2 170 ? 154.075 40.341 66.810 1.00 52.99 170 VAL H N 1
ATOM 2935 C CA . VAL B 2 170 ? 154.084 39.449 65.673 1.00 50.37 170 VAL H CA 1
ATOM 2936 C C . VAL B 2 170 ? 153.638 40.178 64.423 1.00 51.16 170 VAL H C 1
ATOM 2937 O O . VAL B 2 170 ? 152.622 40.869 64.441 1.00 51.49 170 VAL H O 1
ATOM 2941 N N . HIS B 2 171 ? 154.408 40.020 63.347 1.00 50.98 171 HIS H N 1
ATOM 2942 C CA . HIS B 2 171 ? 154.103 40.625 62.052 1.00 50.66 171 HIS H CA 1
ATOM 2943 C C . HIS B 2 171 ? 154.119 39.568 60.948 1.00 50.86 171 HIS H C 1
ATOM 2944 O O . HIS B 2 171 ? 155.188 39.137 60.512 1.00 53.24 171 HIS H O 1
ATOM 2951 N N . THR B 2 172 ? 152.951 39.127 60.499 1.00 49.11 172 THR H N 1
ATOM 2952 C CA . THR B 2 172 ? 152.913 38.163 59.406 1.00 47.79 172 THR H CA 1
ATOM 2953 C C . THR B 2 172 ? 152.635 39.012 58.164 1.00 46.25 172 THR H C 1
ATOM 2954 O O . THR B 2 172 ? 151.576 39.620 58.047 1.00 44.76 172 THR H O 1
ATOM 2958 N N . PHE B 2 173 ? 153.611 39.070 57.259 1.00 45.37 173 PHE H N 1
ATOM 2959 C CA . PHE B 2 173 ? 153.522 39.877 56.049 1.00 44.35 173 PHE H CA 1
ATOM 2960 C C . PHE B 2 173 ? 152.722 39.168 54.991 1.00 45.77 173 PHE H C 1
ATOM 2961 O O . PHE B 2 173 ? 152.732 37.947 54.913 1.00 47.40 173 PHE H O 1
ATOM 2969 N N . PRO B 2 174 ? 152.003 39.931 54.160 1.00 46.49 174 PRO H N 1
ATOM 2970 C CA . PRO B 2 174 ? 151.180 39.359 53.093 1.00 45.13 174 PRO H CA 1
ATOM 2971 C C . PRO B 2 174 ? 151.970 38.522 52.101 1.00 44.72 174 PRO H C 1
ATOM 2972 O O . PRO B 2 174 ? 153.130 38.805 51.822 1.00 45.02 174 PRO H O 1
ATOM 2976 N N . ALA B 2 175 ? 151.340 37.464 51.602 1.00 43.58 175 ALA H N 1
ATOM 2977 C CA . ALA B 2 175 ? 152.000 36.559 50.674 1.00 46.33 175 ALA H CA 1
ATOM 2978 C C . ALA B 2 175 ? 152.164 37.168 49.302 1.00 49.20 175 ALA H C 1
ATOM 2979 O O . ALA B 2 175 ? 151.239 37.791 48.786 1.00 49.38 175 ALA H O 1
ATOM 2981 N N . VAL B 2 176 ? 153.348 36.992 48.720 1.00 50.97 176 VAL H N 1
ATOM 2982 C CA . VAL B 2 176 ? 153.627 37.486 47.372 1.00 53.25 176 VAL H CA 1
ATOM 2983 C C . VAL B 2 176 ? 153.695 36.248 46.461 1.00 52.39 176 VAL H C 1
ATOM 2984 O O . VAL B 2 176 ? 154.301 35.258 46.835 1.00 49.60 176 VAL H O 1
ATOM 2988 N N . LEU B 2 177 ? 153.063 36.287 45.289 1.00 54.21 177 LEU H N 1
ATOM 2989 C CA . LEU B 2 177 ? 153.085 35.125 44.391 1.00 57.07 177 LEU H CA 1
ATOM 2990 C C . LEU B 2 177 ? 154.252 35.167 43.421 1.00 60.37 177 LEU H C 1
ATOM 2991 O O . LEU B 2 177 ? 154.290 36.005 42.521 1.00 61.08 177 LEU H O 1
ATOM 2996 N N . GLN B 2 178 ? 155.194 34.249 43.603 1.00 63.71 178 GLN H N 1
ATOM 2997 C CA . GLN B 2 178 ? 156.376 34.170 42.758 1.00 64.95 178 GLN H CA 1
ATOM 2998 C C . GLN B 2 178 ? 156.299 32.932 41.863 1.00 63.65 178 GLN H C 1
ATOM 2999 O O . GLN B 2 178 ? 156.220 31.804 42.351 1.00 61.36 178 GLN H O 1
ATOM 3005 N N . SER B 2 179 ? 156.291 33.156 40.552 1.00 63.43 179 SER H N 1
ATOM 3006 C CA . SER B 2 179 ? 156.238 32.073 39.569 1.00 62.29 179 SER H CA 1
ATOM 3007 C C . SER B 2 179 ? 155.178 30.994 39.834 1.00 62.12 179 SER H C 1
ATOM 3008 O O . SER B 2 179 ? 155.472 29.798 39.782 1.00 61.55 179 SER H O 1
ATOM 3011 N N . ASP B 2 180 ? 153.955 31.435 40.120 1.00 60.23 180 ASP H N 1
ATOM 3012 C CA . ASP B 2 180 ? 152.822 30.554 40.374 1.00 58.21 180 ASP H CA 1
ATOM 3013 C C . ASP B 2 180 ? 152.703 30.007 41.814 1.00 55.08 180 ASP H C 1
ATOM 3014 O O . ASP B 2 180 ? 151.680 29.450 42.184 1.00 51.50 180 ASP H O 1
ATOM 3019 N N . LEU B 2 181 ? 153.726 30.208 42.636 1.00 54.48 181 LEU H N 1
ATOM 3020 C CA . LEU B 2 181 ? 153.704 29.738 44.023 1.00 51.37 181 LEU H CA 1
ATOM 3021 C C . LEU B 2 181 ? 153.682 30.907 45.026 1.00 48.94 181 LEU H C 1
ATOM 3022 O O . LEU B 2 181 ? 153.857 32.053 44.632 1.00 50.36 181 LEU H O 1
ATOM 3027 N N . TYR B 2 182 ? 153.479 30.615 46.311 1.00 46.24 182 TYR H N 1
ATOM 3028 C CA . TYR B 2 182 ? 153.413 31.647 47.357 1.00 44.64 182 TYR H CA 1
ATOM 3029 C C . TYR B 2 182 ? 154.514 31.594 48.410 1.00 43.52 182 TYR H C 1
ATOM 3030 O O . TYR B 2 182 ? 154.906 30.524 48.877 1.00 45.56 182 TYR H O 1
ATOM 3039 N N . THR B 2 183 ? 154.989 32.767 48.810 1.00 42.31 183 THR H N 1
ATOM 3040 C CA . THR B 2 183 ? 156.025 32.872 49.828 1.00 40.54 183 THR H CA 1
ATOM 3041 C C . THR B 2 183 ? 155.697 33.963 50.864 1.00 40.67 183 THR H C 1
ATOM 3042 O O . THR B 2 183 ? 155.444 35.123 50.520 1.00 40.05 183 THR H O 1
ATOM 3046 N N . LEU B 2 184 ? 155.693 33.597 52.138 1.00 40.77 184 LEU H N 1
ATOM 3047 C CA . LEU B 2 184 ? 155.434 34.584 53.172 1.00 41.59 184 LEU H CA 1
ATOM 3048 C C . LEU B 2 184 ? 156.411 34.431 54.314 1.00 41.03 184 LEU H C 1
ATOM 3049 O O . LEU B 2 184 ? 157.091 33.426 54.430 1.00 39.69 184 LEU H O 1
ATOM 3054 N N . SER B 2 185 ? 156.498 35.457 55.138 1.00 41.30 185 SER H N 1
ATOM 3055 C CA . SER B 2 185 ? 157.383 35.424 56.282 1.00 43.65 185 SER H CA 1
ATOM 3056 C C . SER B 2 185 ? 156.651 36.051 57.447 1.00 44.43 185 SER H C 1
ATOM 3057 O O . SER B 2 185 ? 155.708 36.812 57.256 1.00 46.45 185 SER H O 1
ATOM 3060 N N . SER B 2 186 ? 157.081 35.728 58.657 1.00 44.64 186 SER H N 1
ATOM 3061 C CA . SER B 2 186 ? 156.453 36.285 59.843 1.00 44.04 186 SER H CA 1
ATOM 3062 C C . SER B 2 186 ? 157.552 36.659 60.805 1.00 42.68 186 SER H C 1
ATOM 3063 O O . SER B 2 186 ? 158.525 35.924 60.935 1.00 44.39 186 SER H O 1
ATOM 3066 N N . SER B 2 187 ? 157.417 37.795 61.476 1.00 39.00 187 SER H N 1
ATOM 3067 C CA . SER B 2 187 ? 158.451 38.183 62.416 1.00 41.29 187 SER H CA 1
ATOM 3068 C C . SER B 2 187 ? 157.878 38.200 63.823 1.00 40.06 187 SER H C 1
ATOM 3069 O O . SER B 2 187 ? 156.689 38.405 63.981 1.00 39.90 187 SER H O 1
ATOM 3072 N N . VAL B 2 188 ? 158.712 37.960 64.835 1.00 42.55 188 VAL H N 1
ATOM 3073 C CA . VAL B 2 188 ? 158.252 37.972 66.227 1.00 45.62 188 VAL H CA 1
ATOM 3074 C C . VAL B 2 188 ? 159.310 38.617 67.105 1.00 47.90 188 VAL H C 1
ATOM 3075 O O . VAL B 2 188 ? 160.428 38.135 67.153 1.00 48.02 188 VAL H O 1
ATOM 3079 N N . THR B 2 189 ? 158.966 39.720 67.773 1.00 52.36 189 THR H N 1
ATOM 3080 C CA . THR B 2 189 ? 159.913 40.428 68.645 1.00 54.67 189 THR H CA 1
ATOM 3081 C C . THR B 2 189 ? 159.733 39.983 70.082 1.00 54.34 189 THR H C 1
ATOM 3082 O O . THR B 2 189 ? 158.618 39.975 70.594 1.00 55.31 189 THR H O 1
ATOM 3086 N N . VAL B 2 190 ? 160.835 39.616 70.722 1.00 55.12 190 VAL H N 1
ATOM 3087 C CA . VAL B 2 190 ? 160.805 39.156 72.098 1.00 57.79 190 VAL H CA 1
ATOM 3088 C C . VAL B 2 190 ? 161.987 39.712 72.886 1.00 59.57 190 VAL H C 1
ATOM 3089 O O . VAL B 2 190 ? 163.025 40.052 72.323 1.00 59.66 190 VAL H O 1
ATOM 3093 N N . PRO B 2 191 ? 161.841 39.805 74.210 1.00 61.12 191 PRO H N 1
ATOM 3094 C CA . PRO B 2 191 ? 162.913 40.322 75.057 1.00 61.76 191 PRO H CA 1
ATOM 3095 C C . PRO B 2 191 ? 164.135 39.430 74.972 1.00 62.04 191 PRO H C 1
ATOM 3096 O O . PRO B 2 191 ? 164.012 38.213 75.048 1.00 58.92 191 PRO H O 1
ATOM 3100 N N . SER B 2 192 ? 165.307 40.042 74.832 1.00 64.59 192 SER H N 1
ATOM 3101 C CA . SER B 2 192 ? 166.562 39.304 74.744 1.00 66.21 192 SER H CA 1
ATOM 3102 C C . SER B 2 192 ? 166.811 38.507 76.025 1.00 67.09 192 SER H C 1
ATOM 3103 O O . SER B 2 192 ? 167.714 37.672 76.086 1.00 67.25 192 SER H O 1
ATOM 3106 N N . SER B 2 193 ? 166.007 38.776 77.047 1.00 67.62 193 SER H N 1
ATOM 3107 C CA . SER B 2 193 ? 166.145 38.094 78.323 1.00 68.17 193 SER H CA 1
ATOM 3108 C C . SER B 2 193 ? 165.356 36.803 78.295 1.00 68.67 193 SER H C 1
ATOM 3109 O O . SER B 2 193 ? 165.501 35.962 79.175 1.00 70.55 193 SER H O 1
ATOM 3112 N N . THR B 2 194 ? 164.510 36.663 77.278 1.00 70.96 194 THR H N 1
ATOM 3113 C CA . THR B 2 194 ? 163.638 35.498 77.117 1.00 70.32 194 THR H CA 1
ATOM 3114 C C . THR B 2 194 ? 164.179 34.492 76.118 1.00 69.25 194 THR H C 1
ATOM 3115 O O . THR B 2 194 ? 163.824 33.316 76.144 1.00 68.39 194 THR H O 1
ATOM 3119 N N . TRP B 2 195 ? 165.052 34.964 75.241 1.00 69.19 195 TRP H N 1
ATOM 3120 C CA . TRP B 2 195 ? 165.656 34.122 74.213 1.00 68.77 195 TRP H CA 1
ATOM 3121 C C . TRP B 2 195 ? 167.163 34.347 74.245 1.00 68.44 195 TRP H C 1
ATOM 3122 O O . TRP B 2 195 ? 167.621 35.464 74.462 1.00 70.18 195 TRP H O 1
ATOM 3133 N N . PRO B 2 196 ? 167.959 33.300 74.000 1.00 68.75 196 PRO H N 1
ATOM 3134 C CA . PRO B 2 196 ? 167.569 31.922 73.687 1.00 68.43 196 PRO H CA 1
ATOM 3135 C C . PRO B 2 196 ? 167.209 30.983 74.843 1.00 68.81 196 PRO H C 1
ATOM 3136 O O . PRO B 2 196 ? 166.969 29.803 74.604 1.00 70.21 196 PRO H O 1
ATOM 3140 N N . SER B 2 197 ? 167.165 31.479 76.079 1.00 68.48 197 SER H N 1
ATOM 3141 C CA . SER B 2 197 ? 166.813 30.622 77.213 1.00 66.58 197 SER H CA 1
ATOM 3142 C C . SER B 2 197 ? 165.475 29.903 76.964 1.00 65.05 197 SER H C 1
ATOM 3143 O O . SER B 2 197 ? 165.417 28.676 76.925 1.00 66.22 197 SER H O 1
ATOM 3146 N N . GLU B 2 198 ? 164.401 30.656 76.780 1.00 64.82 198 GLU H N 1
ATOM 3147 C CA . GLU B 2 198 ? 163.106 30.041 76.527 1.00 65.74 198 GLU H CA 1
ATOM 3148 C C . GLU B 2 198 ? 162.993 29.784 75.033 1.00 65.71 198 GLU H C 1
ATOM 3149 O O . GLU B 2 198 ? 163.231 30.684 74.234 1.00 69.34 198 GLU H O 1
ATOM 3155 N N . THR B 2 199 ? 162.625 28.567 74.649 1.00 63.23 199 THR H N 1
ATOM 3156 C CA . THR B 2 199 ? 162.524 28.221 73.236 1.00 62.04 199 THR H CA 1
ATOM 3157 C C . THR B 2 199 ? 161.328 28.849 72.530 1.00 61.38 199 THR H C 1
ATOM 3158 O O . THR B 2 199 ? 160.262 29.017 73.124 1.00 61.77 199 THR H O 1
ATOM 3162 N N . VAL B 2 200 ? 161.523 29.193 71.257 1.00 58.31 200 VAL H N 1
ATOM 3163 C CA . VAL B 2 200 ? 160.482 29.808 70.438 1.00 52.18 200 VAL H CA 1
ATOM 3164 C C . VAL B 2 200 ? 160.229 28.959 69.195 1.00 50.62 200 VAL H C 1
ATOM 3165 O O . VAL B 2 200 ? 161.166 28.487 68.550 1.00 51.84 200 VAL H O 1
ATOM 3169 N N . THR B 2 201 ? 158.959 28.758 68.868 1.00 48.10 201 THR H N 1
ATOM 3170 C CA . THR B 2 201 ? 158.590 27.959 67.709 1.00 44.67 201 THR H CA 1
ATOM 3171 C C . THR B 2 201 ? 157.487 28.673 66.967 1.00 43.06 201 THR H C 1
ATOM 3172 O O . THR B 2 201 ? 156.698 29.378 67.579 1.00 41.33 201 THR H O 1
ATOM 3176 N N . CYS B 2 202 ? 157.437 28.506 65.651 1.00 41.64 202 CYS H N 1
ATOM 3177 C CA . CYS B 2 202 ? 156.365 29.108 64.880 1.00 43.97 202 CYS H CA 1
ATOM 3178 C C . CYS B 2 202 ? 155.590 27.951 64.232 1.00 41.00 202 CYS H C 1
ATOM 3179 O O . CYS B 2 202 ? 156.172 26.982 63.765 1.00 36.52 202 CYS H O 1
ATOM 3182 N N . ASN B 2 203 ? 154.269 28.049 64.234 1.00 40.91 203 ASN H N 1
ATOM 3183 C CA . ASN B 2 203 ? 153.418 27.003 63.678 1.00 43.02 203 ASN H CA 1
ATOM 3184 C C . ASN B 2 203 ? 152.860 27.388 62.318 1.00 42.22 203 ASN H C 1
ATOM 3185 O O . ASN B 2 203 ? 152.256 28.442 62.164 1.00 44.96 203 ASN H O 1
ATOM 3190 N N . VAL B 2 204 ? 153.046 26.520 61.335 1.00 41.19 204 VAL H N 1
ATOM 3191 C CA . VAL B 2 204 ? 152.592 26.807 59.982 1.00 44.37 204 VAL H CA 1
ATOM 3192 C C . VAL B 2 204 ? 151.570 25.770 59.505 1.00 46.62 204 VAL H C 1
ATOM 3193 O O . VAL B 2 204 ? 151.872 24.575 59.388 1.00 48.65 204 VAL H O 1
ATOM 3197 N N . ALA B 2 205 ? 150.363 26.240 59.216 1.00 45.45 205 ALA H N 1
ATOM 3198 C CA . ALA B 2 205 ? 149.295 25.363 58.775 1.00 45.21 205 ALA H CA 1
ATOM 3199 C C . ALA B 2 205 ? 148.862 25.696 57.354 1.00 44.82 205 ALA H C 1
ATOM 3200 O O . ALA B 2 205 ? 148.686 26.864 57.015 1.00 41.93 205 ALA H O 1
ATOM 3202 N N . HIS B 2 206 ? 148.680 24.664 56.529 1.00 44.54 206 HIS H N 1
ATOM 3203 C CA . HIS B 2 206 ? 148.245 24.852 55.146 1.00 45.47 206 HIS H CA 1
ATOM 3204 C C . HIS B 2 206 ? 147.137 23.877 54.825 1.00 45.51 206 HIS H C 1
ATOM 3205 O O . HIS B 2 206 ? 147.359 22.875 54.149 1.00 46.97 206 HIS H O 1
ATOM 3212 N N . PRO B 2 207 ? 145.916 24.167 55.291 1.00 45.96 207 PRO H N 1
ATOM 3213 C CA . PRO B 2 207 ? 144.750 23.309 55.063 1.00 46.69 207 PRO H CA 1
ATOM 3214 C C . PRO B 2 207 ? 144.620 22.742 53.644 1.00 48.06 207 PRO H C 1
ATOM 3215 O O . PRO B 2 207 ? 144.296 21.563 53.469 1.00 48.48 207 PRO H O 1
ATOM 3219 N N . ALA B 2 208 ? 144.914 23.571 52.645 1.00 48.60 208 ALA H N 1
ATOM 3220 C CA . ALA B 2 208 ? 144.845 23.160 51.247 1.00 48.64 208 ALA H CA 1
ATOM 3221 C C . ALA B 2 208 ? 145.513 21.822 50.988 1.00 50.86 208 ALA H C 1
ATOM 3222 O O . ALA B 2 208 ? 145.083 21.100 50.104 1.00 52.32 208 ALA H O 1
ATOM 3224 N N . SER B 2 209 ? 146.570 21.497 51.728 1.00 52.01 209 SER H N 1
ATOM 3225 C CA . SER B 2 209 ? 147.258 20.224 51.528 1.00 53.01 209 SER H CA 1
ATOM 3226 C C . SER B 2 209 ? 147.356 19.429 52.824 1.00 53.18 209 SER H C 1
ATOM 3227 O O . SER B 2 209 ? 148.095 18.456 52.919 1.00 54.38 209 SER H O 1
ATOM 3230 N N . SER B 2 210 ? 146.584 19.842 53.817 1.00 53.64 210 SER H N 1
ATOM 3231 C CA . SER B 2 210 ? 146.601 19.202 55.130 1.00 55.45 210 SER H CA 1
ATOM 3232 C C . SER B 2 210 ? 148.008 18.963 55.698 1.00 54.29 210 SER H C 1
ATOM 3233 O O . SER B 2 210 ? 148.363 17.855 56.101 1.00 54.76 210 SER H O 1
ATOM 3236 N N . THR B 2 211 ? 148.800 20.025 55.741 1.00 54.35 211 THR H N 1
ATOM 3237 C CA . THR B 2 211 ? 150.146 19.950 56.287 1.00 56.47 211 THR H CA 1
ATOM 3238 C C . THR B 2 211 ? 150.270 20.905 57.471 1.00 56.78 211 THR H C 1
ATOM 3239 O O . THR B 2 211 ? 149.844 22.059 57.392 1.00 58.43 211 THR H O 1
ATOM 3243 N N . LYS B 2 212 ? 150.823 20.413 58.576 1.00 57.33 212 LYS H N 1
ATOM 3244 C CA . LYS B 2 212 ? 151.023 21.232 59.768 1.00 56.88 212 LYS H CA 1
ATOM 3245 C C . LYS B 2 212 ? 152.473 21.064 60.178 1.00 57.15 212 LYS H C 1
ATOM 3246 O O . LYS B 2 212 ? 152.919 19.960 60.482 1.00 60.06 212 LYS H O 1
ATOM 3252 N N . VAL B 2 213 ? 153.210 22.165 60.172 1.00 55.86 213 VAL H N 1
ATOM 3253 C CA . VAL B 2 213 ? 154.620 22.132 60.516 1.00 54.59 213 VAL H CA 1
ATOM 3254 C C . VAL B 2 213 ? 154.926 22.977 61.746 1.00 53.57 213 VAL H C 1
ATOM 3255 O O . VAL B 2 213 ? 154.178 23.896 62.071 1.00 52.56 213 VAL H O 1
ATOM 3259 N N . ASP B 2 214 ? 156.035 22.665 62.412 1.00 53.95 214 ASP H N 1
ATOM 3260 C CA . ASP B 2 214 ? 156.493 23.390 63.602 1.00 55.71 214 ASP H CA 1
ATOM 3261 C C . ASP B 2 214 ? 158.005 23.556 63.522 1.00 55.88 214 ASP H C 1
ATOM 3262 O O . ASP B 2 214 ? 158.742 22.568 63.506 1.00 56.64 214 ASP H O 1
ATOM 3267 N N . LYS B 2 215 ? 158.476 24.796 63.471 1.00 55.46 215 LYS H N 1
ATOM 3268 C CA . LYS B 2 215 ? 159.906 25.039 63.397 1.00 55.07 215 LYS H CA 1
ATOM 3269 C C . LYS B 2 215 ? 160.394 25.855 64.576 1.00 55.89 215 LYS H C 1
ATOM 3270 O O . LYS B 2 215 ? 159.916 26.959 64.796 1.00 58.71 215 LYS H O 1
ATOM 3276 N N . LYS B 2 216 ? 161.347 25.304 65.329 1.00 57.39 216 LYS H N 1
ATOM 3277 C CA . LYS B 2 216 ? 161.919 25.987 66.489 1.00 57.03 216 LYS H CA 1
ATOM 3278 C C . LYS B 2 216 ? 163.154 26.767 66.069 1.00 55.71 216 LYS H C 1
ATOM 3279 O O . LYS B 2 216 ? 163.975 26.292 65.273 1.00 54.57 216 LYS H O 1
ATOM 3285 N N . ILE B 2 217 ? 163.292 27.964 66.621 1.00 52.59 217 ILE H N 1
ATOM 3286 C CA . ILE B 2 217 ? 164.422 28.798 66.283 1.00 50.96 217 ILE H CA 1
ATOM 3287 C C . ILE B 2 217 ? 165.505 28.508 67.299 1.00 51.78 217 ILE H C 1
ATOM 3288 O O . ILE B 2 217 ? 165.284 28.641 68.497 1.00 53.07 217 ILE H O 1
ATOM 3293 N N . VAL B 2 218 ? 166.671 28.100 66.807 1.00 51.64 218 VAL H N 1
ATOM 3294 C CA . VAL B 2 218 ? 167.818 27.781 67.654 1.00 49.83 218 VAL H CA 1
ATOM 3295 C C . VAL B 2 218 ? 168.967 28.806 67.496 1.00 48.08 218 VAL H C 1
ATOM 3296 O O . VAL B 2 218 ? 169.112 29.313 66.370 1.00 46.29 218 VAL H O 1
ATOM 3300 N N . ASN C 3 3 ? 97.401 28.302 50.453 1.00 76.08 1 ASN C N 1
ATOM 3301 C CA . ASN C 3 3 ? 96.048 28.881 50.227 1.00 75.55 1 ASN C CA 1
ATOM 3302 C C . ASN C 3 3 ? 96.171 30.219 49.500 1.00 73.95 1 ASN C C 1
ATOM 3303 O O . ASN C 3 3 ? 97.181 30.483 48.840 1.00 74.93 1 ASN C O 1
ATOM 3308 N N . LYS C 3 4 ? 95.142 31.053 49.605 1.00 70.48 2 LYS C N 1
ATOM 3309 C CA . LYS C 3 4 ? 95.169 32.363 48.972 1.00 67.61 2 LYS C CA 1
ATOM 3310 C C . LYS C 3 4 ? 94.281 33.342 49.715 1.00 66.93 2 LYS C C 1
ATOM 3311 O O . LYS C 3 4 ? 93.089 33.093 49.896 1.00 66.47 2 LYS C O 1
ATOM 3317 N N . ILE C 3 5 ? 94.862 34.459 50.147 1.00 64.87 3 ILE C N 1
ATOM 3318 C CA . ILE C 3 5 ? 94.092 35.472 50.858 1.00 63.57 3 ILE C CA 1
ATOM 3319 C C . ILE C 3 5 ? 93.273 36.242 49.843 1.00 62.99 3 ILE C C 1
ATOM 3320 O O . ILE C 3 5 ? 93.677 36.356 48.691 1.00 62.22 3 ILE C O 1
ATOM 3325 N N . LEU C 3 6 ? 92.129 36.769 50.266 1.00 62.38 4 LEU C N 1
ATOM 3326 C CA . LEU C 3 6 ? 91.279 37.543 49.371 1.00 59.33 4 LEU C CA 1
ATOM 3327 C C . LEU C 3 6 ? 91.478 39.032 49.585 1.00 57.70 4 LEU C C 1
ATOM 3328 O O . LEU C 3 6 ? 91.779 39.486 50.697 1.00 54.71 4 LEU C O 1
ATOM 3333 N N . VAL C 3 7 ? 91.295 39.789 48.510 1.00 55.42 5 VAL C N 1
ATOM 3334 C CA . VAL C 3 7 ? 91.438 41.230 48.575 1.00 54.54 5 VAL C CA 1
ATOM 3335 C C . VAL C 3 7 ? 90.292 41.927 47.856 1.00 53.41 5 VAL C C 1
ATOM 3336 O O . VAL C 3 7 ? 90.083 41.742 46.664 1.00 55.22 5 VAL C O 1
ATOM 3340 N N . LYS C 3 8 ? 89.547 42.722 48.605 1.00 52.90 6 LYS C N 1
ATOM 3341 C CA . LYS C 3 8 ? 88.437 43.484 48.059 1.00 53.38 6 LYS C CA 1
ATOM 3342 C C . LYS C 3 8 ? 88.794 44.966 48.205 1.00 52.44 6 LYS C C 1
ATOM 3343 O O . LYS C 3 8 ? 88.995 45.451 49.316 1.00 54.55 6 LYS C O 1
ATOM 3349 N N . GLN C 3 9 ? 88.889 45.688 47.098 1.00 50.43 7 GLN C N 1
ATOM 3350 C CA . GLN C 3 9 ? 89.203 47.105 47.189 1.00 49.56 7 GLN C CA 1
ATOM 3351 C C . GLN C 3 9 ? 88.227 47.913 46.360 1.00 48.48 7 GLN C C 1
ATOM 3352 O O . GLN C 3 9 ? 87.601 47.376 45.458 1.00 50.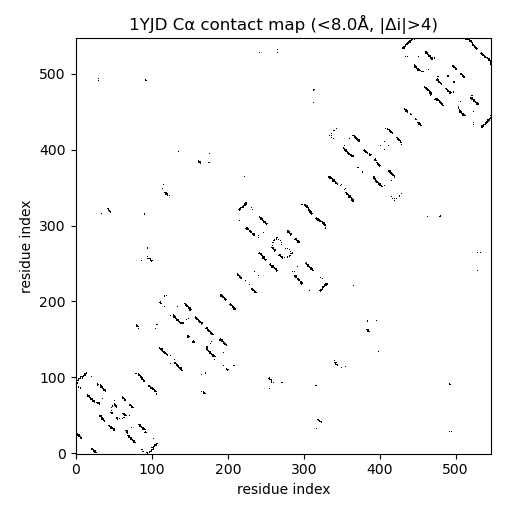76 7 GLN C O 1
ATOM 3358 N N . SER C 3 10 ? 88.086 49.197 46.680 1.00 47.66 8 SER C N 1
ATOM 3359 C CA . SER C 3 10 ? 87.190 50.074 45.931 1.00 45.22 8 SER C CA 1
ATOM 3360 C C . SER C 3 10 ? 87.585 50.067 44.467 1.00 43.59 8 SER C C 1
ATOM 3361 O O . SER C 3 10 ? 88.761 49.959 44.127 1.00 41.75 8 SER C O 1
ATOM 3364 N N . PRO C 3 11 ? 86.601 50.171 43.573 1.00 45.69 9 PRO C N 1
ATOM 3365 C CA . PRO C 3 11 ? 86.901 50.178 42.136 1.00 45.85 9 PRO C CA 1
ATOM 3366 C C . PRO C 3 11 ? 87.526 51.531 41.730 1.00 45.31 9 PRO C C 1
ATOM 3367 O O . PRO C 3 11 ? 88.391 51.592 40.858 1.00 47.86 9 PRO C O 1
ATOM 3371 N N . MET C 3 12 ? 87.102 52.604 42.392 1.00 43.46 10 MET C N 1
ATOM 3372 C CA . MET C 3 12 ? 87.661 53.920 42.135 1.00 43.09 10 MET C CA 1
ATOM 3373 C C . MET C 3 12 ? 87.743 54.814 43.372 1.00 41.54 10 MET C C 1
ATOM 3374 O O . MET C 3 12 ? 86.985 54.669 44.329 1.00 38.34 10 MET C O 1
ATOM 3379 N N . LEU C 3 13 ? 88.680 55.751 43.316 1.00 40.26 11 LEU C N 1
ATOM 3380 C CA . LEU C 3 13 ? 88.922 56.696 44.388 1.00 37.56 11 LEU C CA 1
ATOM 3381 C C . LEU C 3 13 ? 89.356 58.017 43.764 1.00 37.89 11 LEU C C 1
ATOM 3382 O O . LEU C 3 13 ? 90.385 58.091 43.100 1.00 39.35 11 LEU C O 1
ATOM 3387 N N . VAL C 3 14 ? 88.557 59.055 43.956 1.00 38.11 12 VAL C N 1
ATOM 3388 C CA . VAL C 3 14 ? 88.897 60.367 43.420 1.00 39.43 12 VAL C CA 1
ATOM 3389 C C . VAL C 3 14 ? 89.629 61.071 44.542 1.00 41.11 12 VAL C C 1
ATOM 3390 O O . VAL C 3 14 ? 89.092 61.219 45.634 1.00 42.54 12 VAL C O 1
ATOM 3394 N N . ALA C 3 15 ? 90.853 61.502 44.277 1.00 43.39 13 ALA C N 1
ATOM 3395 C CA . ALA C 3 15 ? 91.644 62.171 45.292 1.00 45.76 13 ALA C CA 1
ATOM 3396 C C . ALA C 3 15 ? 91.075 63.533 45.629 1.00 48.19 13 ALA C C 1
ATOM 3397 O O . ALA C 3 15 ? 90.696 64.289 44.740 1.00 47.50 13 ALA C O 1
ATOM 3399 N N . TYR C 3 16 ? 91.016 63.834 46.920 1.00 48.74 14 TYR C N 1
ATOM 3400 C CA . TYR C 3 16 ? 90.524 65.113 47.382 1.00 51.91 14 TYR C CA 1
ATOM 3401 C C . TYR C 3 16 ? 91.711 65.834 47.983 1.00 54.01 14 TYR C C 1
ATOM 3402 O O . TYR C 3 16 ? 92.275 65.370 48.975 1.00 56.06 14 TYR C O 1
ATOM 3411 N N . ASP C 3 17 ? 92.080 66.965 47.392 1.00 54.18 15 ASP C N 1
ATOM 3412 C CA . ASP C 3 17 ? 93.205 67.746 47.875 1.00 55.56 15 ASP C CA 1
ATOM 3413 C C . ASP C 3 17 ? 94.506 66.985 47.627 1.00 54.27 15 ASP C C 1
ATOM 3414 O O . ASP C 3 17 ? 95.486 67.148 48.354 1.00 51.62 15 ASP C O 1
ATOM 3419 N N . ASN C 3 18 ? 94.500 66.160 46.583 1.00 55.02 16 ASN C N 1
ATOM 3420 C CA . ASN C 3 18 ? 95.657 65.353 46.196 1.00 55.03 16 ASN C CA 1
ATOM 3421 C C . ASN C 3 18 ? 95.995 64.251 47.196 1.00 54.64 16 ASN C C 1
ATOM 3422 O O . ASN C 3 18 ? 97.151 63.833 47.326 1.00 53.84 16 ASN C O 1
ATOM 3427 N N . ALA C 3 19 ? 94.974 63.786 47.906 1.00 52.06 17 ALA C N 1
ATOM 3428 C CA . ALA C 3 19 ? 95.137 62.710 48.874 1.00 49.39 17 ALA C CA 1
ATOM 3429 C C . ALA C 3 19 ? 93.979 61.738 48.726 1.00 48.86 17 ALA C C 1
ATOM 3430 O O . ALA C 3 19 ? 92.959 62.059 48.108 1.00 48.54 17 ALA C O 1
ATOM 3432 N N . VAL C 3 20 ? 94.133 60.554 49.305 1.00 46.03 18 VAL C N 1
ATOM 3433 C CA . VAL C 3 20 ? 93.095 59.542 49.230 1.00 44.42 18 VAL C CA 1
ATOM 3434 C C . VAL C 3 20 ? 93.313 58.513 50.331 1.00 45.42 18 VAL C C 1
ATOM 3435 O O . VAL C 3 20 ? 94.331 58.531 51.016 1.00 43.97 18 VAL C O 1
ATOM 3439 N N . ASN C 3 21 ? 92.352 57.621 50.520 1.00 47.45 19 ASN C N 1
ATOM 3440 C CA . ASN C 3 21 ? 92.530 56.573 51.511 1.00 49.33 19 ASN C CA 1
ATOM 3441 C C . ASN C 3 21 ? 92.305 55.244 50.887 1.00 50.32 19 ASN C C 1
ATOM 3442 O O . ASN C 3 21 ? 91.175 54.919 50.556 1.00 51.89 19 ASN C O 1
ATOM 3447 N N . LEU C 3 22 ? 93.389 54.486 50.724 1.00 52.09 20 LEU C N 1
ATOM 3448 C CA . LEU C 3 22 ? 93.367 53.155 50.124 1.00 53.43 20 LEU C CA 1
ATOM 3449 C C . LEU C 3 22 ? 93.130 52.059 51.156 1.00 54.29 20 LEU C C 1
ATOM 3450 O O . LEU C 3 22 ? 94.065 51.600 51.810 1.00 54.34 20 LEU C O 1
ATOM 3455 N N . SER C 3 23 ? 91.890 51.614 51.277 1.00 55.40 21 SER C N 1
ATOM 3456 C CA . SER C 3 23 ? 91.569 50.563 52.227 1.00 56.21 21 SER C CA 1
ATOM 3457 C C . SER C 3 23 ? 91.519 49.211 51.535 1.00 55.76 21 SER C C 1
ATOM 3458 O O . SER C 3 23 ? 90.842 49.049 50.519 1.00 57.33 21 SER C O 1
ATOM 3461 N N . CYS C 3 24 ? 92.231 48.238 52.087 1.00 56.03 22 CYS C N 1
ATOM 3462 C CA . CYS C 3 24 ? 92.241 46.900 51.506 1.00 56.15 22 CYS C CA 1
ATOM 3463 C C . CYS C 3 24 ? 91.612 45.879 52.427 1.00 54.93 22 CYS C C 1
ATOM 3464 O O . CYS C 3 24 ? 92.084 45.643 53.541 1.00 55.91 22 CYS C O 1
ATOM 3467 N N . LYS C 3 25 ? 90.542 45.271 51.937 1.00 51.69 23 LYS C N 1
ATOM 3468 C CA . LYS C 3 25 ? 89.792 44.287 52.694 1.00 53.12 23 LYS C CA 1
ATOM 3469 C C . LYS C 3 25 ? 90.362 42.898 52.433 1.00 52.39 23 LYS C C 1
ATOM 3470 O O . LYS C 3 25 ? 90.368 42.414 51.303 1.00 52.13 23 LYS C O 1
ATOM 3476 N N . TYR C 3 26 ? 90.854 42.256 53.481 1.00 53.67 24 TYR C N 1
ATOM 3477 C CA . TYR C 3 26 ? 91.452 40.931 53.321 1.00 57.08 24 TYR C CA 1
ATOM 3478 C C . TYR C 3 26 ? 90.554 39.784 53.766 1.00 59.86 24 TYR C C 1
ATOM 3479 O O . TYR C 3 26 ? 89.495 39.987 54.353 1.00 61.08 24 TYR C O 1
ATOM 3488 N N . SER C 3 27 ? 90.996 38.573 53.468 1.00 63.72 25 SER C N 1
ATOM 3489 C CA . SER C 3 27 ? 90.284 37.358 53.845 1.00 64.57 25 SER C CA 1
ATOM 3490 C C . SER C 3 27 ? 91.223 36.780 54.906 1.00 65.09 25 SER C C 1
ATOM 3491 O O . SER C 3 27 ? 91.845 35.744 54.666 1.00 67.28 25 SER C O 1
ATOM 3494 N N . TYR C 3 28 ? 91.356 37.443 56.058 1.00 64.51 26 TYR C N 1
ATOM 3495 C CA . TYR C 3 28 ? 92.294 36.946 57.065 1.00 64.47 26 TYR C CA 1
ATOM 3496 C C . TYR C 3 28 ? 92.346 37.607 58.447 1.00 66.22 26 TYR C C 1
ATOM 3497 O O . TYR C 3 28 ? 92.077 38.798 58.613 1.00 65.34 26 TYR C O 1
ATOM 3506 N N . ASN C 3 29 ? 92.723 36.763 59.411 1.00 68.01 27 ASN C N 1
ATOM 3507 C CA . ASN C 3 29 ? 92.916 37.009 60.846 1.00 70.13 27 ASN C CA 1
ATOM 3508 C C . ASN C 3 29 ? 92.118 37.985 61.694 1.00 73.37 27 ASN C C 1
ATOM 3509 O O . ASN C 3 29 ? 91.578 38.977 61.215 1.00 75.20 27 ASN C O 1
ATOM 3514 N N . LEU C 3 30 ? 92.041 37.650 62.977 1.00 75.18 28 LEU C N 1
ATOM 3515 C CA . LEU C 3 30 ? 91.404 38.502 63.953 1.00 76.98 28 LEU C CA 1
ATOM 3516 C C . LEU C 3 30 ? 92.551 39.466 64.152 1.00 79.33 28 LEU C C 1
ATOM 3517 O O . LEU C 3 30 ? 92.363 40.682 64.192 1.00 82.78 28 LEU C O 1
ATOM 3522 N N . PHE C 3 31 ? 93.747 38.888 64.285 1.00 79.02 29 PHE C N 1
ATOM 3523 C CA . PHE C 3 31 ? 95.002 39.629 64.458 1.00 78.61 29 PHE C CA 1
ATOM 3524 C C . PHE C 3 31 ? 96.202 38.841 65.037 1.00 76.79 29 PHE C C 1
ATOM 3525 O O . PHE C 3 31 ? 96.048 37.768 65.615 1.00 75.71 29 PHE C O 1
ATOM 3533 N N . SER C 3 32 ? 97.398 39.412 64.863 1.00 74.31 30 SER C N 1
ATOM 3534 C CA . SER C 3 32 ? 98.695 38.886 65.338 1.00 69.83 30 SER C CA 1
ATOM 3535 C C . SER C 3 32 ? 99.447 37.780 64.588 1.00 66.57 30 SER C C 1
ATOM 3536 O O . SER C 3 32 ? 99.318 36.589 64.866 1.00 65.49 30 SER C O 1
ATOM 3539 N N . ARG C 3 33 ? 100.288 38.234 63.666 1.00 63.54 31 ARG C N 1
ATOM 3540 C CA . ARG C 3 33 ? 101.156 37.406 62.833 1.00 59.13 31 ARG C CA 1
ATOM 3541 C C . ARG C 3 33 ? 102.189 38.395 62.289 1.00 54.55 31 ARG C C 1
ATOM 3542 O O . ARG C 3 33 ? 102.048 39.595 62.493 1.00 54.21 31 ARG C O 1
ATOM 3550 N N . GLU C 3 34 ? 103.218 37.916 61.601 1.00 48.43 32 GLU C N 1
ATOM 3551 C CA . GLU C 3 34 ? 104.196 38.842 61.039 1.00 46.83 32 GLU C CA 1
ATOM 3552 C C . GLU C 3 34 ? 103.784 39.043 59.576 1.00 45.39 32 GLU C C 1
ATOM 3553 O O . GLU C 3 34 ? 103.798 38.090 58.795 1.00 41.62 32 GLU C O 1
ATOM 3559 N N . PHE C 3 35 ? 103.432 40.275 59.211 1.00 41.50 33 PHE C N 1
ATOM 3560 C CA . PHE C 3 35 ? 102.982 40.547 57.855 1.00 41.62 33 PHE C CA 1
ATOM 3561 C C . PHE C 3 35 ? 103.613 41.749 57.161 1.00 42.28 33 PHE C C 1
ATOM 3562 O O . PHE C 3 35 ? 104.099 42.694 57.779 1.00 41.69 33 PHE C O 1
ATOM 3570 N N . ARG C 3 36 ? 103.545 41.710 55.843 1.00 40.34 34 ARG C N 1
ATOM 3571 C CA . ARG C 3 36 ? 104.096 42.757 55.023 1.00 40.33 34 ARG C CA 1
ATOM 3572 C C . ARG C 3 36 ? 103.006 43.125 54.026 1.00 40.78 34 ARG C C 1
ATOM 3573 O O . ARG C 3 36 ? 102.735 42.358 53.114 1.00 42.89 34 ARG C O 1
ATOM 3581 N N . ALA C 3 37 ? 102.371 44.280 54.200 1.00 40.83 35 ALA C N 1
ATOM 3582 C CA . ALA C 3 37 ? 101.311 44.702 53.274 1.00 42.78 35 ALA C CA 1
ATOM 3583 C C . ALA C 3 37 ? 101.964 45.547 52.194 1.00 41.13 35 ALA C C 1
ATOM 3584 O O . ALA C 3 37 ? 102.925 46.231 52.487 1.00 42.03 35 ALA C O 1
ATOM 3586 N N . SER C 3 38 ? 101.450 45.518 50.963 1.00 42.80 36 SER C N 1
ATOM 3587 C CA . SER C 3 38 ? 102.062 46.283 49.864 1.00 43.02 36 SER C CA 1
ATOM 3588 C C . SER C 3 38 ? 101.127 46.933 48.856 1.00 40.33 36 SER C C 1
ATOM 3589 O O . SER C 3 38 ? 100.160 46.328 48.441 1.00 39.09 36 SER C O 1
ATOM 3592 N N . LEU C 3 39 ? 101.446 48.151 48.439 1.00 40.03 37 LEU C N 1
ATOM 3593 C CA . LEU C 3 39 ? 100.646 48.846 47.431 1.00 42.87 37 LEU C CA 1
ATOM 3594 C C . LEU C 3 39 ? 101.536 49.017 46.212 1.00 44.67 37 LEU C C 1
ATOM 3595 O O . LEU C 3 39 ? 102.658 49.516 46.319 1.00 45.87 37 LEU C O 1
ATOM 3600 N N . HIS C 3 40 ? 101.040 48.606 45.052 1.00 43.59 38 HIS C N 1
ATOM 3601 C CA . HIS C 3 40 ? 101.811 48.698 43.823 1.00 42.35 38 HIS C CA 1
ATOM 3602 C C . HIS C 3 40 ? 101.021 49.443 42.776 1.00 43.14 38 HIS C C 1
ATOM 3603 O O . HIS C 3 40 ? 99.831 49.184 42.596 1.00 43.62 38 HIS C O 1
ATOM 3610 N N . LYS C 3 41 ? 101.688 50.349 42.069 1.00 41.84 39 LYS C N 1
ATOM 3611 C CA . LYS C 3 41 ? 101.032 51.146 41.045 1.00 45.52 39 LYS C CA 1
ATOM 3612 C C . LYS C 3 41 ? 101.461 50.729 39.654 1.00 44.56 39 LYS C C 1
ATOM 3613 O O . LYS C 3 41 ? 102.642 50.508 39.406 1.00 45.79 39 LYS C O 1
ATOM 3619 N N . GLY C 3 42 ? 100.494 50.623 38.751 1.00 43.68 40 GLY C N 1
ATOM 3620 C CA . GLY C 3 42 ? 100.807 50.231 37.392 1.00 45.95 40 GLY C CA 1
ATOM 3621 C C . GLY C 3 42 ? 100.213 48.911 36.941 1.00 46.10 40 GLY C C 1
ATOM 3622 O O . GLY C 3 42 ? 100.112 47.961 37.714 1.00 44.41 40 GLY C O 1
ATOM 3623 N N . LEU C 3 43 ? 99.822 48.865 35.673 1.00 48.28 41 LEU C N 1
ATOM 3624 C CA . LEU C 3 43 ? 99.237 47.672 35.075 1.00 50.85 41 LEU C CA 1
ATOM 3625 C C . LEU C 3 43 ? 100.313 46.594 35.020 1.00 54.09 41 LEU C C 1
ATOM 3626 O O . LEU C 3 43 ? 100.017 45.396 35.029 1.00 55.40 41 LEU C O 1
ATOM 3631 N N . ASP C 3 44 ? 101.568 47.033 34.958 1.00 56.05 42 ASP C N 1
ATOM 3632 C CA . ASP C 3 44 ? 102.696 46.114 34.919 1.00 55.17 42 ASP C CA 1
ATOM 3633 C C . ASP C 3 44 ? 103.276 46.090 36.322 1.00 56.30 42 ASP C C 1
ATOM 3634 O O . ASP C 3 44 ? 104.401 45.656 36.537 1.00 57.64 42 ASP C O 1
ATOM 3639 N N . SER C 3 45 ? 102.463 46.544 37.273 1.00 57.40 43 SER C N 1
ATOM 3640 C CA . SER C 3 45 ? 102.809 46.616 38.691 1.00 57.77 43 SER C CA 1
ATOM 3641 C C . SER C 3 45 ? 104.256 46.947 39.032 1.00 58.91 43 SER C C 1
ATOM 3642 O O . SER C 3 45 ? 104.770 46.509 40.059 1.00 61.30 43 SER C O 1
ATOM 3645 N N . ALA C 3 46 ? 104.904 47.731 38.180 1.00 58.81 44 ALA C N 1
ATOM 3646 C CA . ALA C 3 46 ? 106.279 48.133 38.427 1.00 56.07 44 ALA C CA 1
ATOM 3647 C C . ALA C 3 46 ? 106.445 48.656 39.853 1.00 54.17 44 ALA C C 1
ATOM 3648 O O . ALA C 3 46 ? 106.712 47.884 40.768 1.00 58.04 44 ALA C O 1
ATOM 3650 N N . VAL C 3 47 ? 106.261 49.962 40.033 1.00 50.85 45 VAL C N 1
ATOM 3651 C CA . VAL C 3 47 ? 106.449 50.631 41.319 1.00 48.42 45 VAL C CA 1
ATOM 3652 C C . VAL C 3 47 ? 105.662 50.146 42.530 1.00 47.72 45 VAL C C 1
ATOM 3653 O O . VAL C 3 47 ? 104.461 49.937 42.455 1.00 48.94 45 VAL C O 1
ATOM 3657 N N . GLU C 3 48 ? 106.370 49.961 43.643 1.00 47.52 46 GLU C N 1
ATOM 3658 C CA . GLU C 3 48 ? 105.766 49.547 44.904 1.00 46.90 46 GLU C CA 1
ATOM 3659 C C . GLU C 3 48 ? 105.691 50.846 45.680 1.00 45.12 46 GLU C C 1
ATOM 3660 O O . GLU C 3 48 ? 106.695 51.301 46.214 1.00 47.62 46 GLU C O 1
ATOM 3666 N N . VAL C 3 49 ? 104.503 51.442 45.706 1.00 42.78 47 VAL C N 1
ATOM 3667 C CA . VAL C 3 49 ? 104.239 52.704 46.375 1.00 41.90 47 VAL C CA 1
ATOM 3668 C C . VAL C 3 49 ? 104.453 52.712 47.895 1.00 44.87 47 VAL C C 1
ATOM 3669 O O . VAL C 3 49 ? 105.061 53.630 48.433 1.00 44.12 47 VAL C O 1
ATOM 3673 N N . CYS C 3 50 ? 103.965 51.689 48.587 1.00 47.46 48 CYS C N 1
ATOM 3674 C CA . CYS C 3 50 ? 104.095 51.652 50.039 1.00 47.76 48 CYS C CA 1
ATOM 3675 C C . CYS C 3 50 ? 104.175 50.240 50.594 1.00 46.52 48 CYS C C 1
ATOM 3676 O O . CYS C 3 50 ? 103.658 49.310 49.980 1.00 46.39 48 CYS C O 1
ATOM 3679 N N . VAL C 3 51 ? 104.803 50.095 51.762 1.00 42.03 49 VAL C N 1
ATOM 3680 C CA . VAL C 3 51 ? 104.922 48.807 52.436 1.00 41.01 49 VAL C CA 1
ATOM 3681 C C . VAL C 3 51 ? 104.767 48.971 53.950 1.00 44.28 49 VAL C C 1
ATOM 3682 O O . VAL C 3 51 ? 105.662 49.458 54.644 1.00 44.22 49 VAL C O 1
ATOM 3686 N N . VAL C 3 52 ? 103.601 48.566 54.444 1.00 44.98 50 VAL C N 1
ATOM 3687 C CA . VAL C 3 52 ? 103.261 48.639 55.857 1.00 46.80 50 VAL C CA 1
ATOM 3688 C C . VAL C 3 52 ? 103.569 47.289 56.495 1.00 46.53 50 VAL C C 1
ATOM 3689 O O . VAL C 3 52 ? 102.888 46.302 56.224 1.00 48.46 50 VAL C O 1
ATOM 3693 N N . TYR C 3 53 ? 104.602 47.251 57.333 1.00 45.68 51 TYR C N 1
ATOM 3694 C CA . TYR C 3 53 ? 105.023 46.015 57.990 1.00 46.99 51 TYR C CA 1
ATOM 3695 C C . TYR C 3 53 ? 104.511 45.856 59.405 1.00 48.70 51 TYR C C 1
ATOM 3696 O O . TYR C 3 53 ? 104.519 46.791 60.203 1.00 47.56 51 TYR C O 1
ATOM 3705 N N . GLY C 3 54 ? 104.070 44.647 59.710 1.00 50.03 52 GLY C N 1
ATOM 3706 C CA . GLY C 3 54 ? 103.550 44.379 61.034 1.00 52.92 52 GLY C CA 1
ATOM 3707 C C . GLY C 3 54 ? 104.143 43.112 61.610 1.00 56.27 52 GLY C C 1
ATOM 3708 O O . GLY C 3 54 ? 104.555 42.225 60.870 1.00 55.91 52 GLY C O 1
ATOM 3709 N N . ASN C 3 55 ? 104.175 43.020 62.932 1.00 60.03 53 ASN C N 1
ATOM 3710 C CA . ASN C 3 55 ? 104.759 41.886 63.581 1.00 63.76 53 ASN C CA 1
ATOM 3711 C C . ASN C 3 55 ? 104.141 41.724 64.967 1.00 65.95 53 ASN C C 1
ATOM 3712 O O . ASN C 3 55 ? 104.736 42.065 65.991 1.00 68.70 53 ASN C O 1
ATOM 3717 N N . TYR C 3 56 ? 102.911 41.222 64.966 1.00 66.31 54 TYR C N 1
ATOM 3718 C CA . TYR C 3 56 ? 102.171 41.029 66.193 1.00 68.02 54 TYR C CA 1
ATOM 3719 C C . TYR C 3 56 ? 101.928 42.363 66.884 1.00 70.62 54 TYR C C 1
ATOM 3720 O O . TYR C 3 56 ? 100.874 42.980 66.723 1.00 71.63 54 TYR C O 1
ATOM 3729 N N . SER C 3 57 ? 102.907 42.792 67.668 1.00 72.48 55 SER C N 1
ATOM 3730 C CA . SER C 3 57 ? 102.802 44.044 68.398 1.00 76.78 55 SER C CA 1
ATOM 3731 C C . SER C 3 57 ? 103.574 45.135 67.666 1.00 77.24 55 SER C C 1
ATOM 3732 O O . SER C 3 57 ? 103.054 45.755 66.730 1.00 78.77 55 SER C O 1
ATOM 3735 N N . GLN C 3 58 ? 104.812 45.353 68.102 1.00 76.91 56 GLN C N 1
ATOM 3736 C CA . GLN C 3 58 ? 105.718 46.346 67.516 1.00 76.63 56 GLN C CA 1
ATOM 3737 C C . GLN C 3 58 ? 105.062 47.285 66.510 1.00 74.93 56 GLN C C 1
ATOM 3738 O O . GLN C 3 58 ? 104.874 46.914 65.351 1.00 75.72 56 GLN C O 1
ATOM 3744 N N . GLN C 3 59 ? 104.723 48.493 66.956 1.00 72.54 57 GLN C N 1
ATOM 3745 C CA . GLN C 3 59 ? 104.077 49.499 66.106 1.00 70.27 57 GLN C CA 1
ATOM 3746 C C . GLN C 3 59 ? 104.236 49.272 64.596 1.00 67.29 57 GLN C C 1
ATOM 3747 O O . GLN C 3 59 ? 105.307 48.890 64.119 1.00 65.42 57 GLN C O 1
ATOM 3753 N N . LEU C 3 60 ? 103.158 49.518 63.858 1.00 63.84 58 LEU C N 1
ATOM 3754 C CA . LEU C 3 60 ? 103.145 49.355 62.411 1.00 60.48 58 LEU C CA 1
ATOM 3755 C C . LEU C 3 60 ? 104.258 50.243 61.832 1.00 59.07 58 LEU C C 1
ATOM 3756 O O . LEU C 3 60 ? 104.354 51.426 62.169 1.00 59.05 58 LEU C O 1
ATOM 3761 N N . GLN C 3 61 ? 105.101 49.658 60.981 1.00 58.62 59 GLN C N 1
ATOM 3762 C CA . GLN C 3 61 ? 106.234 50.362 60.376 1.00 56.71 59 GLN C CA 1
ATOM 3763 C C . GLN C 3 61 ? 106.010 50.605 58.874 1.00 55.73 59 GLN C C 1
ATOM 3764 O O . GLN C 3 61 ? 106.386 49.786 58.038 1.00 55.93 59 GLN C O 1
ATOM 3770 N N . VAL C 3 62 ? 105.385 51.731 58.539 1.00 52.82 60 VAL C N 1
ATOM 3771 C CA . VAL C 3 62 ? 105.095 52.060 57.147 1.00 49.94 60 VAL C CA 1
ATOM 3772 C C . VAL C 3 62 ? 106.270 52.781 56.466 1.00 49.82 60 VAL C C 1
ATOM 3773 O O . VAL C 3 62 ? 107.001 53.534 57.112 1.00 49.80 60 VAL C O 1
ATOM 3777 N N . TYR C 3 63 ? 106.469 52.528 55.171 1.00 48.38 61 TYR C N 1
ATOM 3778 C CA . TYR C 3 63 ? 107.549 53.190 54.440 1.00 46.62 61 TYR C CA 1
ATOM 3779 C C . TYR C 3 63 ? 107.437 53.112 52.929 1.00 48.28 61 TYR C C 1
ATOM 3780 O O . TYR C 3 63 ? 106.664 52.305 52.404 1.00 48.86 61 TYR C O 1
ATOM 3789 N N . SER C 3 64 ? 108.211 53.966 52.243 1.00 46.25 62 SER C N 1
ATOM 3790 C CA . SER C 3 64 ? 108.229 54.017 50.777 1.00 46.28 62 SER C CA 1
ATOM 3791 C C . SER C 3 64 ? 109.633 54.190 50.207 1.00 47.54 62 SER C C 1
ATOM 3792 O O . SER C 3 64 ? 110.398 55.039 50.648 1.00 46.39 62 SER C O 1
ATOM 3795 N N . LYS C 3 65 ? 109.968 53.393 49.204 1.00 48.76 63 LYS C N 1
ATOM 3796 C CA . LYS C 3 65 ? 111.288 53.489 48.603 1.00 50.54 63 LYS C CA 1
ATOM 3797 C C . LYS C 3 65 ? 111.153 54.322 47.343 1.00 51.68 63 LYS C C 1
ATOM 3798 O O . LYS C 3 65 ? 112.145 54.638 46.686 1.00 52.57 63 LYS C O 1
ATOM 3804 N N . THR C 3 66 ? 109.915 54.687 47.020 1.00 51.57 64 THR C N 1
ATOM 3805 C CA . THR C 3 66 ? 109.631 55.414 45.794 1.00 51.02 64 THR C CA 1
ATOM 3806 C C . THR C 3 66 ? 109.340 56.906 45.938 1.00 50.96 64 THR C C 1
ATOM 3807 O O . THR C 3 66 ? 109.029 57.588 44.960 1.00 51.09 64 THR C O 1
ATOM 3811 N N . GLY C 3 67 ? 109.431 57.421 47.153 1.00 48.75 65 GLY C N 1
ATOM 3812 C CA . GLY C 3 67 ? 109.188 58.835 47.325 1.00 46.02 65 GLY C CA 1
ATOM 3813 C C . GLY C 3 67 ? 107.756 59.230 47.617 1.00 46.84 65 GLY C C 1
ATOM 3814 O O . GLY C 3 67 ? 107.393 60.393 47.462 1.00 47.42 65 GLY C O 1
ATOM 3815 N N . PHE C 3 68 ? 106.936 58.282 48.049 1.00 45.27 66 PHE C N 1
ATOM 3816 C CA . PHE C 3 68 ? 105.550 58.589 48.359 1.00 41.49 66 PHE C CA 1
ATOM 3817 C C . PHE C 3 68 ? 105.368 58.952 49.827 1.00 40.69 66 PHE C C 1
ATOM 3818 O O . PHE C 3 68 ? 105.981 58.358 50.713 1.00 40.00 66 PHE C O 1
ATOM 3826 N N . ASN C 3 69 ? 104.527 59.939 50.092 1.00 41.16 67 ASN C N 1
ATOM 3827 C CA . ASN C 3 69 ? 104.263 60.319 51.468 1.00 42.44 67 ASN C CA 1
ATOM 3828 C C . ASN C 3 69 ? 103.174 59.346 51.924 1.00 42.64 67 ASN C C 1
ATOM 3829 O O . ASN C 3 69 ? 101.995 59.666 51.864 1.00 42.79 67 ASN C O 1
ATOM 3834 N N . CYS C 3 70 ? 103.580 58.155 52.359 1.00 46.18 68 CYS C N 1
ATOM 3835 C CA . CYS C 3 70 ? 102.643 57.122 52.788 1.00 48.56 68 CYS C CA 1
ATOM 3836 C C . CYS C 3 70 ? 102.431 56.961 54.288 1.00 49.46 68 CYS C C 1
ATOM 3837 O O . CYS C 3 70 ? 103.357 57.073 55.085 1.00 44.01 68 CYS C O 1
ATOM 3840 N N . ASP C 3 71 ? 101.193 56.645 54.648 1.00 51.98 69 ASP C N 1
ATOM 3841 C CA . ASP C 3 71 ? 100.812 56.416 56.032 1.00 54.16 69 ASP C CA 1
ATOM 3842 C C . ASP C 3 71 ? 99.982 55.138 56.049 1.00 54.09 69 ASP C C 1
ATOM 3843 O O . ASP C 3 71 ? 99.180 54.924 55.149 1.00 54.17 69 ASP C O 1
ATOM 3848 N N . GLY C 3 72 ? 100.165 54.297 57.066 1.00 54.30 70 GLY C N 1
ATOM 3849 C CA . GLY C 3 72 ? 99.406 53.061 57.144 1.00 54.55 70 GLY C CA 1
ATOM 3850 C C . GLY C 3 72 ? 98.693 52.823 58.468 1.00 56.66 70 GLY C C 1
ATOM 3851 O O . GLY C 3 72 ? 99.253 53.041 59.546 1.00 56.23 70 GLY C O 1
ATOM 3852 N N . LYS C 3 73 ? 97.447 52.366 58.384 1.00 58.52 71 LYS C N 1
ATOM 3853 C CA . LYS C 3 73 ? 96.624 52.087 59.555 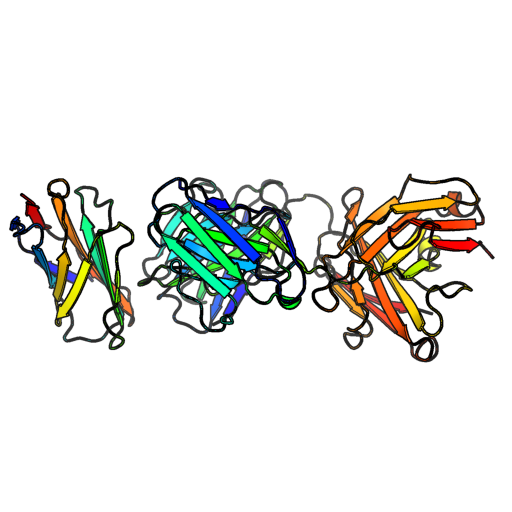1.00 60.78 71 LYS C CA 1
ATOM 3854 C C . LYS C 3 73 ? 96.090 50.662 59.473 1.00 62.88 71 LYS C C 1
ATOM 3855 O O . LYS C 3 73 ? 95.437 50.304 58.490 1.00 61.21 71 LYS C O 1
ATOM 3861 N N . LEU C 3 74 ? 96.349 49.860 60.507 1.00 65.05 72 LEU C N 1
ATOM 3862 C CA . LEU C 3 74 ? 95.908 48.463 60.525 1.00 68.48 72 LEU C CA 1
ATOM 3863 C C . LEU C 3 74 ? 94.438 48.359 60.918 1.00 70.58 72 LEU C C 1
ATOM 3864 O O . LEU C 3 74 ? 93.814 49.372 61.222 1.00 73.72 72 LEU C O 1
ATOM 3869 N N . GLY C 3 75 ? 93.899 47.136 60.913 1.00 69.42 73 GLY C N 1
ATOM 3870 C CA . GLY C 3 75 ? 92.504 46.916 61.262 1.00 65.70 73 GLY C CA 1
ATOM 3871 C C . GLY C 3 75 ? 92.006 45.505 60.976 1.00 65.93 73 GLY C C 1
ATOM 3872 O O . GLY C 3 75 ? 91.259 45.274 60.019 1.00 67.97 73 GLY C O 1
ATOM 3873 N N . ASN C 3 76 ? 92.434 44.553 61.797 1.00 63.53 74 ASN C N 1
ATOM 3874 C CA . ASN C 3 76 ? 92.009 43.168 61.660 1.00 64.25 74 ASN C CA 1
ATOM 3875 C C . ASN C 3 76 ? 92.308 42.599 60.289 1.00 64.05 74 ASN C C 1
ATOM 3876 O O . ASN C 3 76 ? 93.448 42.242 59.996 1.00 65.36 74 ASN C O 1
ATOM 3881 N N . GLU C 3 77 ? 91.276 42.516 59.454 1.00 63.22 75 GLU C N 1
ATOM 3882 C CA . GLU C 3 77 ? 91.406 41.978 58.103 1.00 60.33 75 GLU C CA 1
ATOM 3883 C C . GLU C 3 77 ? 91.480 43.080 57.058 1.00 58.64 75 GLU C C 1
ATOM 3884 O O . GLU C 3 77 ? 90.945 42.955 55.952 1.00 57.50 75 GLU C O 1
ATOM 3890 N N . SER C 3 78 ? 92.146 44.169 57.417 1.00 55.47 76 SER C N 1
ATOM 3891 C CA . SER C 3 78 ? 92.286 45.278 56.493 1.00 52.10 76 SER C CA 1
ATOM 3892 C C . SER C 3 78 ? 93.460 46.186 56.820 1.00 51.56 76 SER C C 1
ATOM 3893 O O . SER C 3 78 ? 93.910 46.255 57.961 1.00 51.69 76 SER C O 1
ATOM 3896 N N . VAL C 3 79 ? 93.945 46.885 55.798 1.00 49.83 77 VAL C N 1
ATOM 3897 C CA . VAL C 3 79 ? 95.035 47.841 55.943 1.00 47.26 77 VAL C CA 1
ATOM 3898 C C . VAL C 3 79 ? 94.570 49.054 55.132 1.00 45.96 77 VAL C C 1
ATOM 3899 O O . VAL C 3 79 ? 93.895 48.901 54.120 1.00 46.67 77 VAL C O 1
ATOM 3903 N N . THR C 3 80 ? 94.910 50.256 55.564 1.00 45.04 78 THR C N 1
ATOM 3904 C CA . THR C 3 80 ? 94.504 51.447 54.826 1.00 41.24 78 THR C CA 1
ATOM 3905 C C . THR C 3 80 ? 95.725 52.266 54.516 1.00 41.21 78 THR C C 1
ATOM 3906 O O . THR C 3 80 ? 96.486 52.628 55.408 1.00 38.93 78 THR C O 1
ATOM 3910 N N . PHE C 3 81 ? 95.916 52.551 53.237 1.00 41.80 79 PHE C N 1
ATOM 3911 C CA . PHE C 3 81 ? 97.061 53.334 52.825 1.00 41.40 79 PHE C CA 1
ATOM 3912 C C . PHE C 3 81 ? 96.619 54.763 52.630 1.00 38.81 79 PHE C C 1
ATOM 3913 O O . PHE C 3 81 ? 95.821 55.028 51.757 1.00 40.79 79 PHE C O 1
ATOM 3921 N N . TYR C 3 82 ? 97.130 55.677 53.453 1.00 40.25 80 TYR C N 1
ATOM 3922 C CA . TYR C 3 82 ? 96.793 57.101 53.365 1.00 41.75 80 TYR C CA 1
ATOM 3923 C C . TYR C 3 82 ? 97.868 57.812 52.539 1.00 40.71 80 TYR C C 1
ATOM 3924 O O . TYR C 3 82 ? 98.886 58.255 53.074 1.00 44.28 80 TYR C O 1
ATOM 3933 N N . LEU C 3 83 ? 97.631 57.920 51.235 1.00 40.02 81 LEU C N 1
ATOM 3934 C CA . LEU C 3 83 ? 98.585 58.561 50.333 1.00 42.16 81 LEU C CA 1
ATOM 3935 C C . LEU C 3 83 ? 98.394 60.068 50.238 1.00 42.10 81 LEU C C 1
ATOM 3936 O O . LEU C 3 83 ? 97.353 60.525 49.780 1.00 44.52 81 LEU C O 1
ATOM 3941 N N . GLN C 3 84 ? 99.397 60.834 50.658 1.00 42.80 82 GLN C N 1
ATOM 3942 C CA . GLN C 3 84 ? 99.321 62.292 50.575 1.00 44.80 82 GLN C CA 1
ATOM 3943 C C . GLN C 3 84 ? 100.186 62.851 49.430 1.00 45.84 82 GLN C C 1
ATOM 3944 O O . GLN C 3 84 ? 100.911 62.115 48.762 1.00 44.88 82 GLN C O 1
ATOM 3950 N N . ASN C 3 85 ? 100.108 64.155 49.212 1.00 47.96 83 ASN C N 1
ATOM 3951 C CA . ASN C 3 85 ? 100.852 64.810 48.137 1.00 49.19 83 ASN C CA 1
ATOM 3952 C C . ASN C 3 85 ? 100.918 64.054 46.799 1.00 48.62 83 ASN C C 1
ATOM 3953 O O . ASN C 3 85 ? 101.927 64.103 46.095 1.00 47.76 83 ASN C O 1
ATOM 3958 N N . LEU C 3 86 ? 99.831 63.381 46.431 1.00 48.12 84 LEU C N 1
ATOM 3959 C CA . LEU C 3 86 ? 99.802 62.647 45.170 1.00 49.47 84 LEU C CA 1
ATOM 3960 C C . LEU C 3 86 ? 99.769 63.609 43.992 1.00 49.54 84 LEU C C 1
ATOM 3961 O O . LEU C 3 86 ? 99.057 64.603 44.020 1.00 50.52 84 LEU C O 1
ATOM 3966 N N . TYR C 3 87 ? 100.527 63.313 42.945 1.00 51.06 85 TYR C N 1
ATOM 3967 C CA . TYR C 3 87 ? 100.531 64.179 41.768 1.00 52.01 85 TYR C CA 1
ATOM 3968 C C . TYR C 3 87 ? 99.426 63.779 40.792 1.00 50.56 85 TYR C C 1
ATOM 3969 O O . TYR C 3 87 ? 99.000 62.626 40.758 1.00 48.80 85 TYR C O 1
ATOM 3978 N N . VAL C 3 88 ? 98.974 64.729 39.986 1.00 48.46 86 VAL C N 1
ATOM 3979 C CA . VAL C 3 88 ? 97.931 64.425 39.018 1.00 48.90 86 VAL C CA 1
ATOM 3980 C C . VAL C 3 88 ? 98.416 63.386 38.006 1.00 48.74 86 VAL C C 1
ATOM 3981 O O . VAL C 3 88 ? 97.611 62.688 37.397 1.00 48.43 86 VAL C O 1
ATOM 3985 N N . ASN C 3 89 ? 99.730 63.272 37.837 1.00 51.10 87 ASN C N 1
ATOM 3986 C CA . ASN C 3 89 ? 100.267 62.294 36.891 1.00 54.16 87 ASN C CA 1
ATOM 3987 C C . ASN C 3 89 ? 100.471 60.920 37.509 1.00 52.49 87 ASN C C 1
ATOM 3988 O O . ASN C 3 89 ? 101.032 60.017 36.892 1.00 52.21 87 ASN C O 1
ATOM 3993 N N . GLN C 3 90 ? 100.001 60.776 38.735 1.00 51.27 88 GLN C N 1
ATOM 3994 C CA . GLN C 3 90 ? 100.092 59.510 39.432 1.00 47.69 88 GLN C CA 1
ATOM 3995 C C . GLN C 3 90 ? 98.758 58.757 39.299 1.00 46.23 88 GLN C C 1
ATOM 3996 O O . GLN C 3 90 ? 98.594 57.678 39.864 1.00 41.24 88 GLN C O 1
ATOM 4002 N N . THR C 3 91 ? 97.812 59.339 38.553 1.00 44.48 89 THR C N 1
ATOM 4003 C CA . THR C 3 91 ? 96.492 58.726 38.351 1.00 45.53 89 THR C CA 1
ATOM 4004 C C . THR C 3 91 ? 96.713 57.372 37.682 1.00 44.78 89 THR C C 1
ATOM 4005 O O . THR C 3 91 ? 97.216 57.322 36.570 1.00 45.07 89 THR C O 1
ATOM 4009 N N . ASP C 3 92 ? 96.335 56.283 38.349 1.00 43.62 90 ASP C N 1
ATOM 4010 C CA . ASP C 3 92 ? 96.599 54.947 37.805 1.00 44.29 90 ASP C CA 1
ATOM 4011 C C . ASP C 3 92 ? 95.857 53.862 38.571 1.00 45.19 90 ASP C C 1
ATOM 4012 O O . ASP C 3 92 ? 95.041 54.158 39.444 1.00 45.09 90 ASP C O 1
ATOM 4017 N N . ILE C 3 93 ? 96.142 52.603 38.237 1.00 44.24 91 ILE C N 1
ATOM 4018 C CA . ILE C 3 93 ? 95.522 51.486 38.940 1.00 43.52 91 ILE C CA 1
ATOM 4019 C C . ILE C 3 93 ? 96.538 51.110 39.978 1.00 44.73 91 ILE C C 1
ATOM 4020 O O . ILE C 3 93 ? 97.716 50.965 39.652 1.00 44.74 91 ILE C O 1
ATOM 4025 N N . TYR C 3 94 ? 96.086 50.959 41.220 1.00 44.88 92 TYR C N 1
ATOM 4026 C CA . TYR C 3 94 ? 96.948 50.568 42.331 1.00 44.05 92 TYR C CA 1
ATOM 4027 C C . TYR C 3 94 ? 96.468 49.205 42.801 1.00 45.94 92 TYR C C 1
ATOM 4028 O O . TYR C 3 94 ? 95.270 48.971 42.903 1.00 48.14 92 TYR C O 1
ATOM 4037 N N . PHE C 3 95 ? 97.395 48.296 43.072 1.00 47.88 93 PHE C N 1
ATOM 4038 C CA . PHE C 3 95 ? 97.018 46.964 43.527 1.00 48.11 93 PHE C CA 1
ATOM 4039 C C . PHE C 3 95 ? 97.539 46.684 44.921 1.00 49.47 93 PHE C C 1
ATOM 4040 O O . PHE C 3 95 ? 98.699 46.958 45.231 1.00 47.59 93 PHE C O 1
ATOM 4048 N N . CYS C 3 96 ? 96.671 46.115 45.752 1.00 52.83 94 CYS C N 1
ATOM 4049 C CA . CYS C 3 96 ? 97.016 45.774 47.121 1.00 53.10 94 CYS C CA 1
ATOM 4050 C C . CYS C 3 96 ? 97.649 44.400 47.183 1.00 52.81 94 CYS C C 1
ATOM 4051 O O . CYS C 3 96 ? 97.266 43.509 46.433 1.00 53.12 94 CYS C O 1
ATOM 4054 N N . LYS C 3 97 ? 98.610 44.227 48.085 1.00 52.38 95 LYS C N 1
ATOM 4055 C CA . LYS C 3 97 ? 99.296 42.950 48.237 1.00 48.46 95 LYS C CA 1
ATOM 4056 C C . LYS C 3 97 ? 99.507 42.628 49.708 1.00 48.85 95 LYS C C 1
ATOM 4057 O O . LYS C 3 97 ? 99.835 43.513 50.483 1.00 49.03 95 LYS C O 1
ATOM 4063 N N . ILE C 3 98 ? 99.334 41.361 50.083 1.00 47.64 96 ILE C N 1
ATOM 4064 C CA . ILE C 3 98 ? 99.528 40.934 51.467 1.00 47.02 96 ILE C CA 1
ATOM 4065 C C . ILE C 3 98 ? 100.238 39.579 51.588 1.00 47.37 96 ILE C C 1
ATOM 4066 O O . ILE C 3 98 ? 99.911 38.618 50.886 1.00 47.76 96 ILE C O 1
ATOM 4071 N N . GLU C 3 99 ? 101.209 39.524 52.496 1.00 46.44 97 GLU C N 1
ATOM 4072 C CA . GLU C 3 99 ? 101.999 38.333 52.727 1.00 45.08 97 GLU C CA 1
ATOM 4073 C C . GLU C 3 99 ? 102.316 38.116 54.206 1.00 45.52 97 GLU C C 1
ATOM 4074 O O . GLU C 3 99 ? 102.582 39.059 54.954 1.00 46.17 97 GLU C O 1
ATOM 4080 N N . VAL C 3 100 ? 102.257 36.866 54.637 1.00 45.81 98 VAL C N 1
ATOM 4081 C CA . VAL C 3 100 ? 102.550 36.545 56.017 1.00 49.05 98 VAL C CA 1
ATOM 4082 C C . VAL C 3 100 ? 103.853 35.785 55.971 1.00 51.89 98 VAL C C 1
ATOM 4083 O O . VAL C 3 100 ? 104.017 34.889 55.141 1.00 49.43 98 VAL C O 1
ATOM 4087 N N . MET C 3 101 ? 104.773 36.149 56.860 1.00 55.73 99 MET C N 1
ATOM 4088 C CA . MET C 3 101 ? 106.087 35.518 56.926 1.00 56.89 99 MET C CA 1
ATOM 4089 C C . MET C 3 101 ? 106.299 34.739 58.236 1.00 55.43 99 MET C C 1
ATOM 4090 O O . MET C 3 101 ? 107.339 34.108 58.442 1.00 53.98 99 MET C O 1
ATOM 4095 N N . TYR C 3 102 ? 105.288 34.767 59.100 1.00 55.25 100 TYR C N 1
ATOM 4096 C CA . TYR C 3 102 ? 105.336 34.083 60.397 1.00 56.65 100 TYR C CA 1
ATOM 4097 C C . TYR C 3 102 ? 104.087 34.418 61.196 1.00 56.13 100 TYR C C 1
ATOM 4098 O O . TYR C 3 102 ? 103.685 35.567 61.278 1.00 58.65 100 TYR C O 1
ATOM 4107 N N . PRO C 3 103 ? 103.486 33.418 61.836 1.00 55.91 101 PRO C N 1
ATOM 4108 C CA . PRO C 3 103 ? 103.980 32.047 61.797 1.00 56.59 101 PRO C CA 1
ATOM 4109 C C . PRO C 3 103 ? 103.697 31.383 60.440 1.00 57.47 101 PRO C C 1
ATOM 4110 O O . PRO C 3 103 ? 102.749 31.753 59.727 1.00 57.09 101 PRO C O 1
ATOM 4114 N N . PRO C 3 104 ? 104.554 30.427 60.042 1.00 57.10 102 PRO C N 1
ATOM 4115 C CA . PRO C 3 104 ? 104.442 29.689 58.772 1.00 55.44 102 PRO C CA 1
ATOM 4116 C C . PRO C 3 104 ? 103.105 28.997 58.573 1.00 53.53 102 PRO C C 1
ATOM 4117 O O . PRO C 3 104 ? 102.339 28.821 59.523 1.00 53.66 102 PRO C O 1
ATOM 4121 N N . PRO C 3 105 ? 102.824 28.571 57.329 1.00 52.29 103 PRO C N 1
ATOM 4122 C CA . PRO C 3 105 ? 103.711 28.735 56.171 1.00 50.55 103 PRO C CA 1
ATOM 4123 C C . PRO C 3 105 ? 103.494 30.085 55.493 1.00 52.21 103 PRO C C 1
ATOM 4124 O O . PRO C 3 105 ? 102.596 30.842 55.864 1.00 53.87 103 PRO C O 1
ATOM 4128 N N . TYR C 3 106 ? 104.310 30.381 54.490 1.00 52.88 104 TYR C N 1
ATOM 4129 C CA . TYR C 3 106 ? 104.192 31.641 53.769 1.00 52.65 104 TYR C CA 1
ATOM 4130 C C . TYR C 3 106 ? 102.788 31.737 53.191 1.00 51.59 104 TYR C C 1
ATOM 4131 O O . TYR C 3 106 ? 102.283 30.768 52.653 1.00 50.37 104 TYR C O 1
ATOM 4140 N N . LEU C 3 107 ? 102.155 32.899 53.316 1.00 54.02 105 LEU C N 1
ATOM 4141 C CA . LEU C 3 107 ? 100.799 33.100 52.805 1.00 54.25 105 LEU C CA 1
ATOM 4142 C C . LEU C 3 107 ? 100.770 34.307 51.878 1.00 57.08 105 LEU C C 1
ATOM 4143 O O . LEU C 3 107 ? 101.342 35.343 52.198 1.00 57.21 105 LEU C O 1
ATOM 4148 N N . ASP C 3 108 ? 100.063 34.197 50.760 1.00 59.89 106 ASP C N 1
ATOM 4149 C CA . ASP C 3 108 ? 100.014 35.297 49.808 1.00 62.33 106 ASP C CA 1
ATOM 4150 C C . ASP C 3 108 ? 98.605 35.554 49.286 1.00 62.76 106 ASP C C 1
ATOM 4151 O O . ASP C 3 108 ? 97.732 34.695 49.404 1.00 64.73 106 ASP C O 1
ATOM 4156 N N . ASN C 3 109 ? 98.395 36.726 48.690 1.00 62.15 107 ASN C N 1
ATOM 4157 C CA . ASN C 3 109 ? 97.078 37.089 48.169 1.00 62.28 107 ASN C CA 1
ATOM 4158 C C . ASN C 3 109 ? 96.888 36.861 46.673 1.00 62.62 107 ASN C C 1
ATOM 4159 O O . ASN C 3 109 ? 97.838 36.911 45.897 1.00 59.21 107 ASN C O 1
ATOM 4164 N N . GLU C 3 110 ? 95.637 36.628 46.284 1.00 64.76 108 GLU C N 1
ATOM 4165 C CA . GLU C 3 110 ? 95.288 36.421 44.887 1.00 65.16 108 GLU C CA 1
ATOM 4166 C C . GLU C 3 110 ? 95.072 37.793 44.296 1.00 64.24 108 GLU C C 1
ATOM 4167 O O . GLU C 3 110 ? 94.184 38.531 44.726 1.00 63.84 108 GLU C O 1
ATOM 4173 N N . LYS C 3 111 ? 95.894 38.115 43.311 1.00 63.60 109 LYS C N 1
ATOM 4174 C CA . LYS C 3 111 ? 95.869 39.384 42.598 1.00 63.23 109 LYS C CA 1
ATOM 4175 C C . LYS C 3 111 ? 94.472 40.009 42.555 1.00 61.62 109 LYS C C 1
ATOM 4176 O O . LYS C 3 111 ? 93.558 39.471 41.937 1.00 62.90 109 LYS C O 1
ATOM 4182 N N . SER C 3 112 ? 94.312 41.152 43.210 1.00 58.42 110 SER C N 1
ATOM 4183 C CA . SER C 3 112 ? 93.015 41.826 43.248 1.00 58.51 110 SER C CA 1
ATOM 4184 C C . SER C 3 112 ? 92.551 42.449 41.921 1.00 57.27 110 SER C C 1
ATOM 4185 O O . SER C 3 112 ? 93.275 42.438 40.922 1.00 55.96 110 SER C O 1
ATOM 4188 N N . ASN C 3 113 ? 91.333 42.997 41.931 1.00 55.71 111 ASN C N 1
ATOM 4189 C CA . ASN C 3 113 ? 90.779 43.654 40.753 1.00 54.15 111 ASN C CA 1
ATOM 4190 C C . ASN C 3 113 ? 91.386 45.053 40.674 1.00 53.53 111 ASN C C 1
ATOM 4191 O O . ASN C 3 113 ? 91.310 45.721 39.645 1.00 53.68 111 ASN C O 1
ATOM 4196 N N . GLY C 3 114 ? 92.003 45.483 41.773 1.00 52.04 112 GLY C N 1
ATOM 4197 C CA . GLY C 3 114 ? 92.662 46.778 41.803 1.00 49.84 112 GLY C CA 1
ATOM 4198 C C . GLY C 3 114 ? 91.789 47.960 42.157 1.00 48.50 112 GLY C C 1
ATOM 4199 O O . GLY C 3 114 ? 90.627 47.787 42.516 1.00 51.70 112 GLY C O 1
ATOM 4200 N N . THR C 3 115 ? 92.361 49.158 42.074 1.00 45.01 113 THR C N 1
ATOM 4201 C CA . THR C 3 115 ? 91.632 50.386 42.360 1.00 43.06 113 THR C CA 1
ATOM 4202 C C . THR C 3 115 ? 92.241 51.550 41.583 1.00 42.08 113 THR C C 1
ATOM 4203 O O . THR C 3 115 ? 93.414 51.873 41.745 1.00 40.58 113 THR C O 1
ATOM 4207 N N . ILE C 3 116 ? 91.441 52.159 40.716 1.00 40.07 114 ILE C N 1
ATOM 4208 C CA . ILE C 3 116 ? 91.899 53.289 39.913 1.00 40.96 114 ILE C CA 1
ATOM 4209 C C . ILE C 3 116 ? 91.858 54.554 40.747 1.00 41.27 114 ILE C C 1
ATOM 4210 O O . ILE C 3 116 ? 90.796 54.960 41.197 1.00 44.61 114 ILE C O 1
ATOM 4215 N N . ILE C 3 117 ? 92.996 55.186 40.952 1.00 40.12 115 ILE C N 1
ATOM 4216 C CA . ILE C 3 117 ? 93.017 56.420 41.721 1.00 42.37 115 ILE C CA 1
ATOM 4217 C C . ILE C 3 117 ? 93.083 57.615 40.759 1.00 45.57 115 ILE C C 1
ATOM 4218 O O . ILE C 3 117 ? 94.075 57.802 40.060 1.00 46.14 115 ILE C O 1
ATOM 4223 N N . HIS C 3 118 ? 92.023 58.410 40.714 1.00 47.51 116 HIS C N 1
ATOM 4224 C CA . HIS C 3 118 ? 91.985 59.553 39.819 1.00 50.00 116 HIS C CA 1
ATOM 4225 C C . HIS C 3 118 ? 92.374 60.813 40.557 1.00 52.06 116 HIS C C 1
ATOM 4226 O O . HIS C 3 118 ? 91.568 61.383 41.290 1.00 52.19 116 HIS C O 1
ATOM 4233 N N . VAL C 3 119 ? 93.618 61.239 40.362 1.00 54.48 117 VAL C N 1
ATOM 4234 C CA . VAL C 3 119 ? 94.138 62.435 41.012 1.00 55.67 117 VAL C CA 1
ATOM 4235 C C . VAL C 3 119 ? 93.905 63.575 40.038 1.00 57.10 117 VAL C C 1
ATOM 4236 O O . VAL C 3 119 ? 94.487 63.593 38.956 1.00 58.80 117 VAL C O 1
ATOM 4240 N N . LYS C 3 120 ? 93.047 64.514 40.424 1.00 58.99 118 LYS C N 1
ATOM 4241 C CA . LYS C 3 120 ? 92.699 65.654 39.576 1.00 59.29 118 LYS C CA 1
ATOM 4242 C C . LYS C 3 120 ? 93.548 66.878 39.876 1.00 60.09 118 LYS C C 1
ATOM 4243 O O . LYS C 3 120 ? 94.304 66.822 40.863 1.00 61.87 118 LYS C O 1
#

Foldseek 3Di:
DKAKEKPAQEEEEAAQAKDKIKIFIPWFLFQFKWKWWAAVVGDIDTAGGSFFRGDPPHDPQWGWHDTTTIIMIIGGRDALLRQTWMKMWGDRDPPIDIYSTYGYAHDDDFFFWDKDKAWADPVVLVVFKIKIKMKTDFGPDPDKDKWKQQANRTDDPQKDKDKDAQDSVNRGIIMMIMRMDTSVVNVVTFKIKIWMDDPVDPDIDIDMGGVD/DAKAWDAADEAAQFFKDKIKIADDDDQLQQKKKWKWWAAVVGGIGTAWIFHPPVRDIGGDVVQVPQWDWDADNPRNMTMTMGGRDDQVNFTWMKMFIAGPVRRDDTDHIYPTYGYHHHPDDFDAWDKDWADDDPDAPPPQKHKTKIKTDFGDDDDKDKDKPVNPADPQKAKDDWDQDPNTTMTMMMHMGGVVCPPVPKMKMWIGDVSVGDIDIGIHD/DAKEWDWDQEWEDDLQKTKTKIAIRDFQDAAWKWKWKFWDPVSDATAKIWTDHRDPPTDIDHPPPWPWDWDDDTRMIMIITHPHDQVSFGWMWMWMWTVPPDDIYIHDTDPTYGYHYD

Nearest PDB structures (foldseek):
  1yjd-assembly1_L-2  TM=1.005E+00  e=5.091E-46  Mus musculus
  1p2c-assembly2_D  TM=9.893E-01  e=1.435E-37  Mus musculus
  6wo5-assembly2_I  TM=9.858E-01  e=1.196E-36  Homo sapiens
  1ngx-assembly2_L  TM=9.796E-01  e=1.457E-35  unclassified
  6vsr-assembly1_B  TM=9.763E-01  e=7.853E-35  Macaca mulatta

Solvent-accessible surface area: 24513 Å² total; per-residue (Å²): 96,2,114,20,75,26,66,42,92,56,52,46,5,48,108,40,67,80,14,68,3,52,0,76,0,52,87,63,0,69,51,13,0,1,1,3,15,14,56,63,95,56,55,0,75,6,10,0,50,55,4,71,58,60,53,128,79,23,60,108,51,8,50,9,55,31,75,14,52,40,6,42,0,35,3,39,56,0,58,33,94,4,7,5,34,2,14,0,0,0,2,30,48,86,25,7,24,20,10,61,9,3,71,10,20,0,94,80,75,101,19,54,3,55,2,1,9,0,37,12,14,90,78,4,37,116,79,39,15,0,1,1,0,0,0,0,4,54,0,16,21,98,76,21,103,32,82,2,54,10,68,58,81,87,52,134,108,34,33,66,54,10,131,26,92,11,38,61,192,52,9,5,12,1,4,6,0,12,0,46,9,67,73,119,37,15,80,172,47,64,25,1,14,0,17,1,54,10,147,52,40,151,69,59,43,68,50,54,27,78,91,180,101,98,5,94,27,31,44,73,64,64,8,131,73,46,76,58,28,137,0,24,0,67,4,50,60,40,51,8,31,5,43,23,0,0,0,0,2,16,75,111,95,80,14,10,48,2,0,0,1,1,3,0,36,50,90,88,48,50,72,9,135,138,9,135,102,33,3,59,12,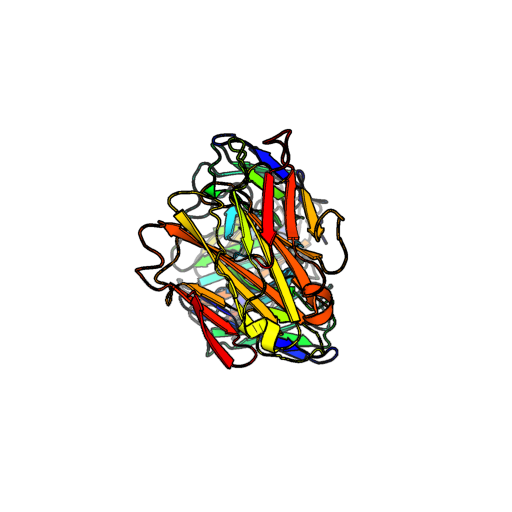71,28,44,80,110,62,40,9,0,38,1,37,1,27,181,3,71,89,92,0,29,2,32,0,8,0,0,16,0,39,15,0,17,10,34,18,1,53,25,15,0,81,18,1,72,2,37,2,43,63,32,159,54,42,67,15,46,8,29,18,2,29,34,52,117,72,56,28,56,121,89,91,29,10,0,0,0,1,0,51,15,0,6,13,52,61,15,81,18,54,1,41,100,39,98,44,94,90,36,41,28,59,2,66,26,36,94,48,108,73,50,47,10,14,4,0,1,0,57,7,60,49,99,37,23,101,90,111,100,3,25,0,27,2,30,0,90,47,33,105,24,186,44,90,54,135,5,150,170,93,4,71,13,94,28,52,116,93,34,83,10,170,112,56,19,15,86,2,62,0,121,20,55,66,38,146,89,43,75,13,19,17,0,0,0,26,41,6,147,121,51,71,59,51,0,0,4,0,10,2,27,78,96,103,162,53,73,50,16,16,30,36,49,33,66,15,49,20,162,63,28,76,79,32,1,30,0,89,0,58,106,2,143,97,120,32,54,37,22,0,39,4,69,15,2,4,4,88,42,82,102,53,25,34,10,56,163,16,156,4,1,72,0,64,2,151

Secondary structure (DSSP, 8-state):
--B-EE--SEEE-BTTBEEEEEEES--SS-SEEEEEEEESTT---EEEEEEEESSS--EEE-SSS-EEEEEE-SSEEEEEEES--GGG-EEEEEEEEEEESSS-EEB-----EEEE--/-EEEEPPPEE--TT--EEE-EEEESS-GGGEEEEEEEE-TTS-EEEEEEEETTTTEEEE-GGGTTTEEEEEETTTTEEEEEE-S--TTT-EEEEEEEEESSS------B---EEEE------B--EEEEE---S--SSTTEEEEEEEEEEEBSS--EEEETTTTB-TTEEEPPPEEETTEEEEEEEEEEETTTTTTS-EEEEEEEGGGTEEEEEEE-/---EEES-SEEEEETT--EEEEEEESS--TT-EEEEEE-TTS--EEEEETTTEEPTT--TTEEEEEETTEEEEEE-S--GGG-SEEEEEE-SSSSPEE---EEEEEE---B--EEEEEPPPHHHHTTTEEEEEEEEEEEBSS--EEEEEETTEEE-TTEEEEEPPP-TTT--EEEEEEEEEEHHHHTT---EEEEEE-TT-SSPEEEEE---

B-factor: mean 54.68, std 10.71, range [25.84, 100.0]

Sequence (547 aa):
DIQMNQSPSSLSASLGDTITITCHASQNIYVWLNWYQQKPGNIPKLLIYKASNLHTGVPSRFSGSGSGTGFTLTISSLQPEDIATYYCQQGQTYPYTFGGGTKLEIKRADAAPTVSIFPPSSEQLTSGGASVVCFLNNFYPKDINVKWKIDGSERQNGVLNSWTDQDSKDSTYSMSSTLTLTKDEYERHNSYTCEATHKTSTSPIVKSFNRNVQLQQSGPELVKPGTSVRISCEASGYTFTSYYIHWVKQRPGQGLEWIGCIYPGNVNTNYNEKFKDKATLIVDTSSNTAYMQLSRMTSEDSAVYFCTRSHYGLDWNFDVWGAGTTVTVSSAKTTPPSVYPLAPGSAAQTNSMVTLGCLVKGYFPEPVTVTWNSGSLSSGVHTFPAVLQSDLYTLSSSVTVPSSTWPSETVTCNVAHPASSTKVDKKIVNKILVKQSPMLVAYDNAVNLSCKYSYNLFSREFRASLHKGLDSAVEVCVVYGNYSQQLQVYSKTGFNCDGKLGNESVTFYLQNLYVNQTDIYFCKIEVMYPPPYLDNEKSNGTIIHVK

CATH classification: 2.60.40.10

GO terms:
  GO:0005515 protein binding (F, IPI)
  GO:0004888 transmembrane signaling receptor activity (F, IDA)
  GO:0005886 plasma membrane (C, IDA)
  GO:0042110 T cell activation (P, IDA)
  GO:0050862 positive regulation of T cell receptor signaling pathway (P, IDA)
  GO:0004888 transmembrane signaling receptor activity (F, TAS)
  GO:0009897 external side of plasma membrane (C, IDA)
  GO:0098636 protein complex involved in cell adhesion (C, IDA)
  GO:0042102 positive regulation of T cell proliferation (P, IDA)
  GO:0009986 cell surface (C, IDA)
  GO:0032733 positive regulation of interleukin-10 production (P, IDA)
  GO:0032753 positive regulation of interleukin-4 production (P, IDA)
  GO:0031295 T cell costimulation (P, TAS)
  GO:0005829 cytosol (C, TAS)
  GO:0005886 plasma membrane (C, TAS)
  GO:0045066 regulatory T cell differentiation (P, IDA)
  GO:0042110 T cell activation (P, IGI)
  GO:0045840 positive regulation of mitotic nuclear division (P, IDA)
  GO:0032743 positive regulation of interleukin-2 production (P, IDA)
  GO:0001819 positive regulation of cytokine production (P, TAS)

Radius of gyration: 29.45 Å; Cα contacts (8 Å, |Δi|>4): 1463; chains: 3; bounding box: 95×48×45 Å

Organism: Homo sapiens (NCBI:txid9606)

InterPro domains:
  IPR008093 T cell antigen CD28 [PR01717] (125-136)
  IPR008093 T cell antigen CD28 [PR01717] (179-191)
  IPR008093 T cell antigen CD28 [PR01717] (193-203)
  IPR008093 T cell antigen CD28 [PR01717] (204-219)
  IPR013106 Immunoglobulin V-set domain [PF15910] (26-125)
  IPR013106 Immunoglobulin V-set domain [SM00406] (35-114)
  IPR013783 Immunoglobulin-like fold [G3DSA:2.60.40.10] (18-144)
  IPR036179 Immunoglobulin-like domain superfamily [SSF48726] (21-139)
  IPR040216 Cytotoxic T-lymphocyte protein 4/CD28 [PTHR11494] (1-216)